Protein AF-0000000083315683 (afdb_homodimer)

Radius of gyration: 26.79 Å; Cα contacts (8 Å, |Δi|>4): 1142; chains: 2; bounding box: 56×78×63 Å

Sequence (688 aa):
MKQEDLGRFVGYWLPQLEEELRAILHSPEEAVAGHYGMMHYHMGWVDEHFQPYAAPAGKRLRPILCLLACAEVGGDPSQALPAAAGIEILHNFSLIHDDVEDGDETRRHRPTVWKLWGIPQAINVGDAMFALAFAGVQRLSRRGVPAGQVLAALDLFTQTCLALTEGQHLDIDFEQREQVTVADYLRMIQGKTAALIRASVQIGALLGGASPAQQEALGRFGQALGLAFQIQDDILGIWGDPAVTGKAAGNDILRRKKSLPLLHGLNSPAVGAQLQALFADAPTEEQVPIAMELLAQAGSRAYAVEQVAHHHGQARQALEEGLGRSVQGSVLWQLAETLLHRDAMKQEDLGRFVGYWLPQLEEELRAILHSPEEAVAGHYGMMHYHMGWVDEHFQPYAAPAGKRLRPILCLLACAEVGGDPSQALPAAAGIEILHNFSLIHDDVEDGDETRRHRPTVWKLWGIPQAINVGDAMFALAFAGVQRLSRRGVPAGQVLAALDLFTQTCLALTEGQHLDIDFEQREQVTVADYLRMIQGKTAALIRASVQIGALLGGASPAQQEALGRFGQALGLAFQIQDDILGIWGDPAVTGKAAGNDILRRKKSLPLLHGLNSPAVGAQLQALFADAPTEEQVPIAMELLAQAGSRAYAVEQVAHHHGQARQALEEGLGRSVQGSVLWQLAETLLHRDA

Secondary structure (DSSP, 8-state):
-----HHHHHHHHHHHHHHHHHHHS----GGGHHHHHHHHHHHTSB-TTS-B--------HHHHHHHHHHHHTT--HHHHHHHHHHHHHHHHHHHHHHHHHHT--EETTEE-HHHHH-HHHHHHHHHHHHHHHHHHHHGGGGGT--HHHHHHHHHHHHHHHHHHHHHHHHHHHHTT-S---HHHHHHHHIIIIIHHHHHHHHHHHHHTT--HHHHHHHHHHHHHHHHHHHHHHHHHHHH--HHHHSS-TTHHHHTT---HHHHHHHT-TTTHHHHHHHTSSPPPGGGHHHHHHHHHHHTHHHHHHHHHHHHHHHHHHHHHHHHGGGGTT-HHHHHHHHHHS---/-----HHHHHHHHHHHHHHHHHHHS----GGGHHHHHHHHHHHTSB-TTS-B--------HHHHHHHHHHHHTT--HHHHHHHHHHHHHHHHHHHHHHHHHHT--EETTEE-HHHHH-HHHHHHHHHHHHHHHHHHHHGGGGGT--HHHHHHHHHHHHHHHHHHHHHHHHHHHHTT-S---HHHHHHHHIIIIIHHHHHHHHHHHHHTT--HHHHHHHHHHHHHHHHHHHHHHHHHHHH--HHHHSS-TTHHHHTT---HHHHHHHT-TTTHHHHHHHTSSPPPGGGHHHHHHHHHHHTHHHHHHHHHHHHHHHHHHHHHHHHGGGGTT-HHHHHHHHHHS---

Nearest PDB structures (foldseek):
  1wy0-assembly1_A-2  TM=9.122E-01  e=4.589E-17  Pyrococcus horikoshii OT3
  3n3d-assembly1_A  TM=8.352E-01  e=7.358E-13  Levilactobacillus brevis ATCC 367
  2z7h-assembly1_A  TM=7.910E-01  e=2.314E-08  Saccharomyces cerevisiae
  2z7i-assembly1_B  TM=7.265E-01  e=1.283E-08  Saccharomyces cerevisiae
  2e8w-assembly1_A  TM=7.437E-01  e=3.241E-08  Saccharomyces cerevisiae

Organism: NCBI:txid1204385

pLDDT: mean 93.87, std 8.68, range [31.19, 98.94]

InterPro domains:
  IPR000092 Polyprenyl synthetase-like [PF00348] (45-288)
  IPR000092 Polyprenyl synthetase-like [cd00685] (44-266)
  IPR008949 Isoprenoid synthase domain superfamily [G3DSA:1.10.600.10] (12-343)
  IPR008949 Isoprenoid synthase domain superfamily [SSF48576] (21-343)
  IPR033749 Polyprenyl synthetase, conserved site [PS00444] (225-237)
  IPR033749 Polyprenyl synthetase, conserved site [PS00723] (95-109)

Solvent-accessible surface area (backbone atoms only — not comparable to full-atom values): 34016 Å² total; per-residue (Å²): 130,79,67,62,47,62,64,57,54,47,64,63,45,48,62,56,41,51,50,50,40,50,63,59,68,58,75,91,52,72,93,46,42,67,58,49,33,54,52,34,30,73,55,16,49,20,41,98,81,58,41,84,34,87,44,84,59,73,84,59,59,50,27,48,42,10,32,42,31,6,38,74,53,69,22,59,36,81,58,35,41,34,40,20,30,11,52,44,35,39,52,51,18,52,49,47,44,45,30,62,52,69,64,46,53,61,52,90,90,33,73,26,61,36,69,75,64,32,62,46,50,25,50,42,45,22,52,34,31,46,34,42,14,52,49,21,38,58,46,23,53,78,63,67,46,52,50,66,56,44,49,51,45,48,50,53,51,38,54,32,48,40,34,28,34,48,10,45,46,44,56,59,48,51,76,74,46,89,82,65,52,66,67,54,46,52,54,21,40,45,14,54,49,5,28,56,36,11,45,24,23,23,44,14,16,50,72,14,64,39,52,73,68,33,23,51,24,30,20,46,14,21,30,23,43,24,46,20,43,52,48,49,50,42,50,41,34,44,70,23,50,36,89,52,64,76,41,59,57,31,47,38,58,54,65,62,47,86,35,65,39,54,33,50,22,48,70,28,90,87,39,9,69,60,49,48,61,53,58,72,45,82,45,49,82,81,45,44,62,54,51,52,49,45,24,57,73,62,40,14,64,62,50,45,51,48,48,26,52,50,24,45,51,48,17,51,52,23,36,37,69,37,48,46,75,54,45,67,63,33,41,62,56,51,54,52,50,54,62,68,68,45,78,92,131,78,68,61,45,61,64,58,54,47,64,63,46,49,62,57,41,52,50,50,39,50,64,60,70,58,74,92,52,72,92,45,42,66,58,49,32,53,51,34,30,72,56,16,50,20,40,98,84,59,41,85,35,87,46,82,58,73,84,59,58,51,26,48,40,10,32,43,30,6,37,76,53,69,23,61,37,80,57,35,41,34,40,20,32,10,51,45,35,40,53,52,19,52,49,48,45,45,30,62,52,70,63,44,54,58,55,89,89,33,73,26,62,34,67,74,65,32,63,45,50,24,50,42,47,21,51,34,32,45,34,40,14,54,49,21,37,58,45,23,52,80,62,67,46,54,51,64,57,45,50,51,45,49,49,53,50,37,52,33,48,40,33,27,33,50,9,44,47,43,57,60,50,51,76,74,44,87,81,66,51,65,67,56,45,52,54,23,41,44,15,53,50,5,29,56,37,11,44,24,23,21,45,14,16,49,72,14,63,40,52,72,67,32,22,52,24,30,22,46,15,22,32,23,43,25,46,22,43,52,47,48,51,43,50,41,33,44,69,24,49,36,90,52,64,75,41,59,57,30,47,38,58,54,64,63,48,85,34,64,39,56,32,50,21,50,70,28,89,88,39,9,68,60,48,49,59,53,58,72,46,82,45,49,81,81,45,44,63,55,49,51,50,46,25,55,74,60,40,14,62,61,50,44,52,48,50,28,52,50,25,46,51,48,17,52,52,23,36,35,68,36,48,46,74,55,44,67,63,32,43,62,55,51,52,53,48,53,62,69,68,44,76,93

Foldseek 3Di:
DPLPDLVNLCVVCVVVLVVLLDVLLDDPDPVCCVLSLLVCVLQQQAPLVSHGGHADRDDLLLLSLLLLLLVLLPAHSVLCSLLSSLLVLLVSLVVLVVCVLVVPQDDSRHGHSCNSPNDVSSNVSSVVSNVSSLVSLLCSVVVVQDPVLSVVLSVLVVVLSVLQVVLVVLQSVVVVDLADALVSVLSSQLRNWQSSQLSSNLNSNSNSPADPQLSVLSSLLSNLLRSLLQLLVLLCQAQADCVQPVDDHQNCVQVVRPHQLLNLLCPAPVCNVVSSVCVVDRHDPVCSVVSVVSSVVSCSSVVSVVSSVVSLVSSLVSNCSNNPPSSVSRSSNVSSVCSNPDSD/DPLPDLVNLCVVCVVVLVVLLDVLLDDPDPVCCVLSLLVCVLQQQAPLVSHGGHADRDDLLLLSLLLLLLVLLPAHSVLCSLLSSLLVLLVSLVVLVVCVLVVPQDDSRHGHSCNSPNDVSSNVSSVVSNVSSLVSLLCSVVVVQDPVLSVVLSVLVVVLSVLQVVLVVLQSVVVVDLADALVSVLSSQLRNWQSSQLSSNLNSNSNSPADPQLSVLSSLLSNLLRSLLQLLVLLCQAPADCVQPVDDHQNCVQVVRPHQLLNLLCPAPVCNVVSSVCVVDRHDPVCSVVSVVSSVVSCSSVVSVVSSVVSLVSSLVSNCSNNPPSSVSRSSNVSSVCSNPDSD

Structure (mmCIF, N/CA/C/O backbone):
data_AF-0000000083315683-model_v1
#
loop_
_entity.id
_entity.type
_entity.pdbx_description
1 polymer 'Polyprenyl synthetase family protein'
#
loop_
_atom_site.group_PDB
_atom_site.id
_atom_site.type_symbol
_atom_site.label_atom_id
_atom_site.label_alt_id
_atom_site.label_comp_id
_atom_site.label_asym_id
_atom_site.label_entity_id
_atom_site.label_seq_id
_atom_site.pdbx_PDB_ins_code
_atom_site.Cartn_x
_atom_site.Cartn_y
_atom_site.Cartn_z
_atom_site.occupancy
_atom_site.B_iso_or_equiv
_atom_site.auth_seq_id
_atom_site.auth_comp_id
_atom_site.auth_asym_id
_atom_site.auth_atom_id
_atom_site.pdbx_PDB_model_num
ATOM 1 N N . MET A 1 1 ? -21.922 17.891 32.219 1 31.39 1 MET A N 1
ATOM 2 C CA . MET A 1 1 ? -21.188 16.891 31.438 1 31.39 1 MET A CA 1
ATOM 3 C C . MET A 1 1 ? -19.719 16.844 31.859 1 31.39 1 MET A C 1
ATOM 5 O O . MET A 1 1 ? -19.031 17.859 31.812 1 31.39 1 MET A O 1
ATOM 9 N N . LYS A 1 2 ? -19.297 16.125 32.75 1 40.53 2 LYS A N 1
ATOM 10 C CA . LYS A 1 2 ? -18.078 16.078 33.562 1 40.53 2 LYS A CA 1
ATOM 11 C C . LYS A 1 2 ? -16.844 16.203 32.656 1 40.53 2 LYS A C 1
ATOM 13 O O . LYS A 1 2 ? -16.812 15.664 31.547 1 40.53 2 LYS A O 1
ATOM 18 N N . GLN A 1 3 ? -16.094 17.234 32.562 1 45 3 GLN A N 1
ATOM 19 C CA . GLN A 1 3 ? -14.836 17.5 31.844 1 45 3 GLN A CA 1
ATOM 20 C C . GLN A 1 3 ? -14.031 16.219 31.656 1 45 3 GLN A C 1
ATOM 22 O O . GLN A 1 3 ? -13.477 15.688 32.625 1 45 3 GLN A O 1
ATOM 27 N N . GLU A 1 4 ? -14.508 15.258 30.953 1 58.62 4 GLU A N 1
ATOM 28 C CA . GLU A 1 4 ? -13.711 14.055 30.719 1 58.62 4 GLU A CA 1
ATOM 29 C C . GLU A 1 4 ? -12.25 14.406 30.438 1 58.62 4 GLU A C 1
ATOM 31 O O . GLU A 1 4 ? -11.969 15.359 29.719 1 58.62 4 GLU A O 1
ATOM 36 N N . ASP A 1 5 ? -11.328 14.141 31.328 1 83.12 5 ASP A N 1
ATOM 37 C CA . ASP A 1 5 ? -9.875 14.273 31.422 1 83.12 5 ASP A CA 1
ATOM 38 C C . ASP A 1 5 ? -9.172 13.453 30.344 1 83.12 5 ASP A C 1
ATOM 40 O O . ASP A 1 5 ? -9.531 12.305 30.094 1 83.12 5 ASP A O 1
ATOM 44 N N . LEU A 1 6 ? -8.555 14.281 29.422 1 91.12 6 LEU A N 1
ATOM 45 C CA . LEU A 1 6 ? -7.762 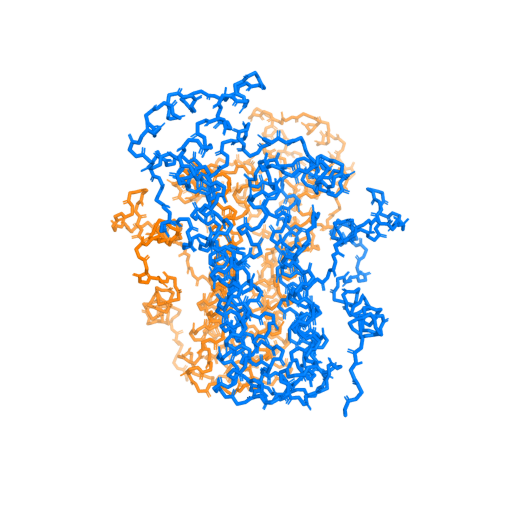13.664 28.359 1 91.12 6 LEU A CA 1
ATOM 46 C C . LEU A 1 6 ? -7.027 12.43 28.875 1 91.12 6 LEU A C 1
ATOM 48 O O . LEU A 1 6 ? -7.031 11.383 28.234 1 91.12 6 LEU A O 1
ATOM 52 N N . GLY A 1 7 ? -6.566 12.5 30.062 1 92.5 7 GLY A N 1
ATOM 53 C CA . GLY A 1 7 ? -5.84 11.391 30.672 1 92.5 7 GLY A CA 1
ATOM 54 C C . GLY A 1 7 ? -6.711 10.172 30.906 1 92.5 7 GLY A C 1
ATOM 55 O O . GLY A 1 7 ? -6.281 9.047 30.672 1 92.5 7 GLY A O 1
ATOM 56 N N . ARG A 1 8 ? -7.875 10.414 31.422 1 94.5 8 ARG A N 1
ATOM 57 C CA . ARG A 1 8 ? -8.805 9.328 31.688 1 94.5 8 ARG A CA 1
ATOM 58 C C . ARG A 1 8 ? -9.258 8.664 30.391 1 94.5 8 ARG A C 1
ATOM 60 O O . ARG A 1 8 ? -9.367 7.438 30.328 1 94.5 8 ARG A O 1
ATOM 67 N N . PHE A 1 9 ? -9.57 9.5 29.438 1 95.5 9 PHE A N 1
ATOM 68 C CA . PHE A 1 9 ? -10 8.969 28.141 1 95.5 9 PHE A CA 1
ATOM 69 C C . PHE A 1 9 ? -8.914 8.086 27.531 1 95.5 9 PHE A C 1
ATOM 71 O O . PHE A 1 9 ? -9.18 6.949 27.141 1 95.5 9 PHE A O 1
ATOM 78 N N . VAL A 1 10 ? -7.738 8.586 27.484 1 94.88 10 VAL A N 1
ATOM 79 C CA . VAL A 1 10 ? -6.609 7.867 26.906 1 94.88 10 VAL A CA 1
ATOM 80 C C . VAL A 1 10 ? -6.328 6.605 27.719 1 94.88 10 VAL A C 1
ATOM 82 O O . VAL A 1 10 ? -6.094 5.535 27.156 1 94.88 10 VAL A O 1
ATOM 85 N N . GLY A 1 11 ? -6.34 6.754 28.984 1 94.69 11 GLY A N 1
ATOM 86 C CA . GLY A 1 11 ? -6.094 5.617 29.859 1 94.69 11 GLY A CA 1
ATOM 87 C C . GLY A 1 11 ? -7.066 4.473 29.641 1 94.69 11 GLY A C 1
ATOM 88 O O . GLY A 1 11 ? -6.695 3.305 29.75 1 94.69 11 GLY A O 1
ATOM 89 N N . TYR A 1 12 ? -8.281 4.809 29.359 1 96.25 12 TYR A N 1
ATOM 90 C CA . TYR A 1 12 ? -9.312 3.795 29.172 1 96.25 12 TYR A CA 1
ATOM 91 C C . TYR A 1 12 ? -9.219 3.162 27.797 1 96.25 12 TYR A C 1
ATOM 93 O O . TYR A 1 12 ? -9.328 1.941 27.656 1 96.25 12 TYR A O 1
ATOM 101 N N . TRP A 1 13 ? -8.969 3.941 26.781 1 97.06 13 TRP A N 1
ATOM 102 C CA . TRP A 1 13 ? -9.141 3.455 25.422 1 97.06 13 TRP A CA 1
ATOM 103 C C . TRP A 1 13 ? -7.82 2.941 24.859 1 97.06 13 TRP A C 1
ATOM 105 O O . TRP A 1 13 ? -7.809 2.145 23.906 1 97.06 13 TRP A O 1
ATOM 115 N N . LEU A 1 14 ? -6.691 3.365 25.359 1 96.31 14 LEU A N 1
ATOM 116 C CA . LEU A 1 14 ? -5.395 2.98 24.812 1 96.31 14 LEU A CA 1
ATOM 117 C C . LEU A 1 14 ? -5.199 1.47 24.891 1 96.31 14 LEU A C 1
ATOM 119 O O . LEU A 1 14 ? -4.793 0.842 23.906 1 96.31 14 LEU A O 1
ATOM 123 N N . PRO A 1 15 ? -5.516 0.819 26.047 1 96.62 15 PRO A N 1
ATOM 124 C CA . PRO A 1 15 ? -5.355 -0.636 26.094 1 96.62 15 PRO A CA 1
ATOM 125 C C . PRO A 1 15 ? -6.254 -1.357 25.094 1 96.62 15 PRO A C 1
ATOM 127 O O . PRO A 1 15 ? -5.844 -2.357 24.5 1 96.62 15 PRO A O 1
ATOM 130 N N . GLN A 1 16 ? -7.48 -0.866 24.906 1 97.94 16 GLN A N 1
ATOM 131 C CA . GLN A 1 16 ? -8.398 -1.473 23.953 1 97.94 16 GLN A CA 1
ATOM 132 C C . GLN A 1 16 ? -7.91 -1.288 22.516 1 97.94 16 GLN A C 1
ATOM 134 O O . GLN A 1 16 ? -8.047 -2.189 21.688 1 97.94 16 GLN A O 1
ATOM 139 N N . LEU A 1 17 ? -7.371 -0.143 22.266 1 98.06 17 LEU A N 1
ATOM 140 C CA . LEU A 1 17 ? -6.777 0.123 20.969 1 98.06 17 LEU A CA 1
ATOM 141 C C . LEU A 1 17 ? -5.617 -0.827 20.688 1 98.06 17 LEU A C 1
ATOM 143 O O . LEU A 1 17 ? -5.512 -1.385 19.594 1 98.06 17 LEU A O 1
ATOM 147 N N . GLU A 1 18 ? -4.758 -1.046 21.688 1 96.94 18 GLU A N 1
ATOM 148 C CA . GLU A 1 18 ? -3.619 -1.943 21.547 1 96.94 18 GLU A CA 1
ATOM 149 C C . GLU A 1 18 ? -4.074 -3.371 21.25 1 96.94 18 GLU A C 1
ATOM 151 O O . GLU A 1 18 ? -3.459 -4.074 20.453 1 96.94 18 GLU A O 1
ATOM 156 N N . GLU A 1 19 ? -5.094 -3.727 21.922 1 97.75 19 GLU A N 1
ATOM 157 C CA . GLU A 1 19 ? -5.645 -5.059 21.688 1 97.75 19 GLU A CA 1
ATOM 158 C C . GLU A 1 19 ? -6.152 -5.199 20.266 1 97.75 19 GLU A C 1
ATOM 160 O O . GLU A 1 19 ? -5.938 -6.227 19.625 1 97.75 19 GLU A O 1
ATOM 165 N N . GLU A 1 20 ? -6.848 -4.188 19.797 1 98.19 20 GLU A N 1
ATOM 166 C CA . GLU A 1 20 ? -7.363 -4.199 18.422 1 98.19 20 GLU A CA 1
ATOM 167 C C . GLU A 1 20 ? -6.227 -4.238 17.406 1 98.19 20 GLU A C 1
ATOM 169 O O . GLU A 1 20 ? -6.305 -4.957 16.406 1 98.19 20 GLU A O 1
ATOM 174 N N . LEU A 1 21 ? -5.18 -3.506 17.672 1 98.38 21 LEU A N 1
ATOM 175 C CA . LEU A 1 21 ? -4.004 -3.498 16.812 1 98.38 21 LEU A CA 1
ATOM 176 C C . LEU A 1 21 ? -3.375 -4.887 16.734 1 98.38 21 LEU A C 1
ATOM 178 O O . LEU A 1 21 ? -3.053 -5.371 15.648 1 98.38 21 LEU A O 1
ATOM 182 N N . ARG A 1 22 ? -3.238 -5.539 17.844 1 97.56 22 ARG A N 1
ATOM 183 C CA . ARG A 1 22 ? -2.631 -6.863 17.906 1 97.56 22 ARG A CA 1
ATOM 184 C C . ARG A 1 22 ? -3.486 -7.891 17.172 1 97.56 22 ARG A C 1
ATOM 186 O O . ARG A 1 22 ? -2.961 -8.812 16.531 1 97.56 22 ARG A O 1
ATOM 193 N N . ALA A 1 23 ? -4.773 -7.688 17.266 1 97.81 23 ALA A N 1
ATOM 194 C CA . ALA A 1 23 ? -5.684 -8.609 16.594 1 97.81 23 ALA A CA 1
ATOM 195 C C . ALA A 1 23 ? -5.551 -8.492 15.078 1 97.81 23 ALA A C 1
ATOM 197 O O . ALA A 1 23 ? -5.656 -9.484 14.359 1 97.81 23 ALA A O 1
ATOM 198 N N . ILE A 1 24 ? -5.328 -7.297 14.602 1 98.38 24 ILE A N 1
ATOM 199 C CA . ILE A 1 24 ? -5.234 -7.055 13.172 1 98.38 24 ILE A CA 1
ATOM 200 C C . ILE A 1 24 ? -3.867 -7.496 12.656 1 98.38 24 ILE A C 1
ATOM 202 O O . ILE A 1 24 ? -3.766 -8.109 11.594 1 98.38 24 ILE A O 1
ATOM 206 N N . LEU A 1 25 ? -2.805 -7.207 13.438 1 98.25 25 LEU A N 1
ATOM 207 C CA . LEU A 1 25 ? -1.432 -7.496 13.031 1 98.25 25 LEU A CA 1
ATOM 208 C C . LEU A 1 25 ? -1.011 -8.891 13.5 1 98.25 25 LEU A C 1
ATOM 210 O O . LEU A 1 25 ? 0.005 -9.039 14.18 1 98.25 25 LEU A O 1
ATOM 214 N N . HIS A 1 26 ? -1.809 -9.836 13.172 1 93.62 26 HIS A N 1
ATOM 215 C CA . HIS A 1 26 ? -1.551 -11.188 13.648 1 93.62 26 HIS A CA 1
ATOM 216 C C . HIS A 1 26 ? -1.773 -12.211 12.539 1 93.62 26 HIS A C 1
ATOM 218 O O . HIS A 1 26 ? -2.684 -12.055 11.719 1 93.62 26 HIS A O 1
ATOM 224 N N . SER A 1 27 ? -0.879 -13.141 12.5 1 90.19 27 SER A N 1
ATOM 225 C CA . SER A 1 27 ? -1.072 -14.344 11.695 1 90.19 27 SER A CA 1
ATOM 226 C C . SER A 1 27 ? -0.658 -15.594 12.469 1 90.19 27 SER A C 1
ATOM 228 O O . SER A 1 27 ? 0.4 -15.617 13.102 1 90.19 27 SER A O 1
ATOM 230 N N . PRO A 1 28 ? -1.506 -16.609 12.375 1 87.94 28 PRO A N 1
ATOM 231 C CA . PRO A 1 28 ? -1.153 -17.859 13.055 1 87.94 28 PRO A CA 1
ATOM 232 C C . PRO A 1 28 ? -0.201 -18.734 12.234 1 87.94 28 PRO A C 1
ATOM 234 O O . PRO A 1 28 ? 0.265 -19.766 12.711 1 87.94 28 PRO A O 1
ATOM 237 N N . GLU A 1 29 ? 0.122 -18.312 11.062 1 91.44 29 GLU A N 1
ATOM 238 C CA . GLU A 1 29 ? 0.912 -19.156 10.172 1 91.44 29 GLU A CA 1
ATOM 239 C C . GLU A 1 29 ? 2.4 -19.047 10.484 1 91.44 29 GLU A C 1
ATOM 241 O O . GLU A 1 29 ? 2.998 -17.984 10.344 1 91.44 29 GLU A O 1
ATOM 246 N N . GLU A 1 30 ? 3.027 -20.172 10.688 1 93.44 30 GLU A N 1
ATOM 247 C CA . GLU A 1 30 ? 4.438 -20.219 11.07 1 93.44 30 GLU A CA 1
ATOM 248 C C . GLU A 1 30 ? 5.336 -19.844 9.898 1 93.44 30 GLU A C 1
ATOM 250 O O . GLU A 1 30 ? 6.383 -19.219 10.094 1 93.44 30 GLU A O 1
ATOM 255 N N . ALA A 1 31 ? 4.941 -20.188 8.773 1 93.31 31 ALA A N 1
ATOM 256 C CA . ALA A 1 31 ? 5.766 -19.984 7.586 1 93.31 31 ALA A CA 1
ATOM 257 C C . ALA A 1 31 ? 6.035 -18.5 7.352 1 93.31 31 ALA A C 1
ATOM 259 O O . ALA A 1 31 ? 7.027 -18.125 6.711 1 93.31 31 ALA A O 1
ATOM 260 N N . VAL A 1 32 ? 5.184 -17.641 7.914 1 96.5 32 VAL A N 1
ATOM 261 C CA . VAL A 1 32 ? 5.336 -16.203 7.656 1 96.5 32 VAL A CA 1
ATOM 262 C C . VAL A 1 32 ? 5.523 -15.461 8.977 1 96.5 32 VAL A C 1
ATOM 264 O O . VAL A 1 32 ? 5.203 -14.273 9.078 1 96.5 32 VAL A O 1
ATOM 267 N N . ALA A 1 33 ? 5.961 -16.141 10.008 1 96.38 33 ALA A N 1
ATOM 268 C CA . ALA A 1 33 ? 6.16 -15.555 11.328 1 96.38 33 ALA A CA 1
ATOM 269 C C . ALA A 1 33 ? 7.125 -14.383 11.266 1 96.38 33 ALA A C 1
ATOM 271 O O . ALA A 1 33 ? 6.961 -13.391 11.977 1 96.38 33 ALA A O 1
ATOM 272 N N . GLY A 1 34 ? 8.156 -14.523 10.43 1 97.12 34 GLY A N 1
ATOM 273 C CA . GLY A 1 34 ? 9.117 -13.438 10.289 1 97.12 34 GLY A CA 1
ATOM 274 C C . GLY A 1 34 ? 8.5 -12.18 9.703 1 97.12 34 GLY A C 1
ATOM 275 O O . GLY A 1 34 ? 8.859 -11.062 10.102 1 97.12 34 GLY A O 1
ATOM 276 N N . HIS A 1 35 ? 7.566 -12.398 8.766 1 98.06 35 HIS A N 1
ATOM 277 C CA . HIS A 1 35 ? 6.871 -11.281 8.125 1 98.06 35 HIS A CA 1
ATOM 278 C C . HIS A 1 35 ? 6.109 -10.453 9.156 1 98.06 35 HIS A C 1
ATOM 280 O O . HIS A 1 35 ? 6.254 -9.227 9.203 1 98.06 35 HIS A O 1
ATOM 286 N N . TYR A 1 36 ? 5.41 -11.039 10.055 1 98.44 36 TYR A N 1
ATOM 287 C CA . TYR A 1 36 ? 4.625 -10.367 11.078 1 98.44 36 TYR A CA 1
ATOM 288 C C . TYR A 1 36 ? 5.508 -9.938 12.25 1 98.44 36 TYR A C 1
ATOM 290 O O . TYR A 1 36 ? 5.234 -8.93 12.898 1 98.44 36 TYR A O 1
ATOM 298 N N . GLY A 1 37 ? 6.555 -10.719 12.438 1 98.25 37 GLY A N 1
ATOM 299 C CA . GLY A 1 37 ? 7.535 -10.305 13.43 1 98.25 37 GLY A CA 1
ATOM 300 C C . GLY A 1 37 ? 8.148 -8.945 13.125 1 98.25 37 GLY A C 1
ATOM 301 O O . GLY A 1 37 ? 8.352 -8.141 14.031 1 98.25 37 GLY A O 1
ATOM 302 N N . MET A 1 38 ? 8.414 -8.727 11.891 1 98.5 38 MET A N 1
ATOM 303 C CA . MET A 1 38 ? 8.992 -7.449 11.484 1 98.5 38 MET A CA 1
ATOM 304 C C . MET A 1 38 ? 8.008 -6.309 11.734 1 98.5 38 MET A C 1
ATOM 306 O O . MET A 1 38 ? 8.414 -5.203 12.102 1 98.5 38 MET A O 1
ATOM 310 N N . MET A 1 39 ? 6.699 -6.566 11.57 1 98.38 39 MET A N 1
ATOM 311 C CA . MET A 1 39 ? 5.68 -5.574 11.898 1 98.38 39 MET A CA 1
ATOM 312 C C . MET A 1 39 ? 5.652 -5.289 13.391 1 98.38 39 MET A C 1
ATOM 314 O O . MET A 1 39 ? 5.578 -4.133 13.812 1 98.38 39 MET A O 1
ATOM 318 N N . HIS A 1 40 ? 5.707 -6.379 14.133 1 97.94 40 HIS A N 1
ATOM 319 C CA . HIS A 1 40 ? 5.691 -6.254 15.586 1 97.94 40 HIS A CA 1
ATOM 320 C C . HIS A 1 40 ? 6.91 -5.488 16.094 1 97.94 40 HIS A C 1
ATOM 322 O O . HIS A 1 40 ? 6.82 -4.723 17.047 1 97.94 40 HIS A O 1
ATOM 328 N N . TYR A 1 41 ? 8.023 -5.762 15.438 1 97.5 41 TYR A N 1
ATOM 329 C CA . TYR A 1 41 ? 9.227 -5.008 15.766 1 97.5 41 TYR A CA 1
ATOM 330 C C . TYR A 1 41 ? 9.016 -3.514 15.562 1 97.5 41 TYR A C 1
ATOM 332 O O . TYR A 1 41 ? 9.32 -2.709 16.438 1 97.5 41 TYR A O 1
ATOM 340 N N . HIS A 1 42 ? 8.477 -3.188 14.43 1 97.31 42 HIS A N 1
ATOM 341 C CA . HIS A 1 42 ? 8.234 -1.783 14.117 1 97.31 42 HIS A CA 1
ATOM 342 C C . HIS A 1 42 ? 7.273 -1.151 15.117 1 97.31 42 HIS A C 1
ATOM 344 O O . HIS A 1 42 ? 7.438 0.014 15.492 1 97.31 42 HIS A O 1
ATOM 350 N N . MET A 1 43 ? 6.32 -1.949 15.609 1 96.88 43 MET A N 1
ATOM 351 C CA . MET A 1 43 ? 5.324 -1.451 16.547 1 96.88 43 MET A CA 1
ATOM 352 C C . MET A 1 43 ? 5.906 -1.338 17.953 1 96.88 43 MET A C 1
ATOM 354 O O . MET A 1 43 ? 5.262 -0.805 18.859 1 96.88 43 MET A O 1
ATOM 358 N N . GLY A 1 44 ? 7.066 -1.864 18.141 1 95.88 44 GLY A N 1
ATOM 359 C CA . GLY A 1 44 ? 7.738 -1.787 19.438 1 95.88 44 GLY A CA 1
ATOM 360 C C . GLY A 1 44 ? 7.363 -2.918 20.375 1 95.88 44 GLY A C 1
ATOM 361 O O . GLY A 1 44 ? 7.59 -2.834 21.578 1 95.88 44 GLY A O 1
ATOM 362 N N . TRP A 1 45 ? 6.777 -4.012 19.812 1 96.44 45 TRP A N 1
ATOM 363 C CA . TRP A 1 45 ? 6.242 -5.082 20.641 1 96.44 45 TRP A CA 1
ATOM 364 C C . TRP A 1 45 ? 7.289 -6.172 20.875 1 96.44 45 TRP A C 1
ATOM 366 O O . TRP A 1 45 ? 7.184 -6.953 21.812 1 96.44 45 TRP A O 1
ATOM 376 N N . VAL A 1 46 ? 8.297 -6.273 19.906 1 97 46 VAL A N 1
ATOM 377 C CA . VAL A 1 46 ? 9.336 -7.297 19.984 1 97 46 VAL A CA 1
ATOM 378 C C . VAL A 1 46 ? 10.688 -6.695 19.594 1 97 46 VAL A C 1
ATOM 380 O O . VAL A 1 46 ? 10.75 -5.594 19.047 1 97 46 VAL A O 1
ATOM 383 N N . ASP A 1 47 ? 11.773 -7.352 19.969 1 97 47 ASP A N 1
ATOM 384 C CA . ASP A 1 47 ? 13.102 -6.926 19.547 1 97 47 ASP A CA 1
ATOM 385 C C . ASP A 1 47 ? 13.484 -7.543 18.203 1 97 47 ASP A C 1
ATOM 387 O O . ASP A 1 47 ? 12.633 -8.094 17.5 1 97 47 ASP A O 1
ATOM 391 N N . GLU A 1 48 ? 14.688 -7.379 17.781 1 97.06 48 GLU A N 1
ATOM 392 C CA . GLU A 1 48 ? 15.133 -7.789 16.453 1 97.06 48 GLU A CA 1
ATOM 393 C C . GLU A 1 48 ? 15.156 -9.312 16.328 1 97.06 48 GLU A C 1
ATOM 395 O O . GLU A 1 48 ? 15.289 -9.844 15.219 1 97.06 48 GLU A O 1
ATOM 400 N N . HIS A 1 49 ? 15.016 -10.023 17.453 1 97.25 49 HIS A N 1
ATOM 401 C CA . HIS A 1 49 ? 14.93 -11.477 17.453 1 97.25 49 HIS A CA 1
ATOM 402 C C . HIS A 1 49 ? 13.5 -11.945 17.672 1 97.25 49 HIS A C 1
ATOM 404 O O . HIS A 1 49 ? 13.258 -13.133 17.922 1 97.25 49 HIS A O 1
ATOM 410 N N . PHE A 1 50 ? 12.555 -11.016 17.672 1 96.81 50 PHE A N 1
ATOM 411 C CA . PHE A 1 50 ? 11.117 -11.234 17.781 1 96.81 50 PHE A CA 1
ATOM 412 C C . PHE A 1 50 ? 10.742 -11.734 19.172 1 96.81 50 PHE A C 1
ATOM 414 O O . PHE A 1 50 ? 9.789 -12.5 19.328 1 96.81 50 PHE A O 1
ATOM 421 N N . GLN A 1 51 ? 11.547 -11.305 20.125 1 97.5 51 GLN A N 1
ATOM 422 C CA . GLN A 1 51 ? 11.203 -11.516 21.516 1 97.5 51 GLN A CA 1
ATOM 423 C C . GLN A 1 51 ? 10.469 -10.32 22.109 1 97.5 51 GLN A C 1
ATOM 425 O O . GLN A 1 51 ? 10.719 -9.18 21.703 1 97.5 51 GLN A O 1
ATOM 430 N N . PRO A 1 52 ? 9.586 -10.602 23.031 1 95.81 52 PRO A N 1
ATOM 431 C CA . PRO A 1 52 ? 8.828 -9.484 23.594 1 95.81 52 PRO A CA 1
ATOM 432 C C . PRO A 1 52 ? 9.727 -8.367 24.109 1 95.81 52 PRO A C 1
ATOM 434 O O . PRO A 1 52 ? 10.727 -8.625 24.781 1 95.81 52 PRO A O 1
ATOM 437 N N . TYR A 1 53 ? 9.383 -7.219 23.766 1 89.19 53 TYR A N 1
ATOM 438 C CA . TYR A 1 53 ? 10.117 -5.996 24.062 1 89.19 53 TYR A CA 1
ATOM 439 C C . TYR A 1 53 ? 9.172 -4.793 24.109 1 89.19 53 TYR A C 1
ATOM 441 O O . TYR A 1 53 ? 8.219 -4.719 23.344 1 89.19 53 TYR A O 1
ATOM 449 N N . ALA A 1 54 ? 9.273 -3.982 25.016 1 88.5 54 ALA A N 1
ATOM 450 C CA . ALA A 1 54 ? 8.461 -2.771 25.109 1 88.5 54 ALA A CA 1
ATOM 451 C C . ALA A 1 54 ? 9.273 -1.537 24.734 1 88.5 54 ALA A C 1
ATOM 453 O O . ALA A 1 54 ? 9.922 -0.927 25.594 1 88.5 54 ALA A O 1
ATOM 454 N N . ALA A 1 55 ? 9.141 -1.185 23.531 1 84 55 ALA A N 1
ATOM 455 C CA . ALA A 1 55 ? 9.812 0.023 23.062 1 84 55 ALA A CA 1
ATOM 456 C C . ALA A 1 55 ? 8.836 1.189 22.953 1 84 55 ALA A C 1
ATOM 458 O O . ALA A 1 55 ? 7.617 0.984 22.891 1 84 55 ALA A O 1
ATOM 459 N N . PRO A 1 56 ? 9.359 2.326 23.078 1 79.62 56 PRO A N 1
ATOM 460 C CA . PRO A 1 56 ? 8.477 3.459 22.781 1 79.62 56 PRO A CA 1
ATOM 461 C C . PRO A 1 56 ? 7.812 3.352 21.406 1 79.62 56 PRO A C 1
ATOM 463 O O . PRO A 1 56 ? 8.453 2.953 20.438 1 79.62 56 PRO A O 1
ATOM 466 N N . ALA A 1 57 ? 6.531 3.314 21.344 1 72.75 57 ALA A N 1
ATOM 467 C CA . ALA A 1 57 ? 5.859 3.035 20.078 1 72.75 57 ALA A CA 1
ATOM 468 C C . ALA A 1 57 ? 5.012 4.223 19.625 1 72.75 57 ALA A C 1
ATOM 470 O O . ALA A 1 57 ? 4.219 4.109 18.688 1 72.75 57 ALA A O 1
ATOM 471 N N . GLY A 1 58 ? 5.16 5.352 20.016 1 75.38 58 GLY A N 1
ATOM 472 C CA . GLY A 1 58 ? 4.414 6.523 19.594 1 75.38 58 GLY A CA 1
ATOM 473 C C . GLY A 1 58 ? 3.252 6.859 20.5 1 75.38 58 GLY A C 1
ATOM 474 O O . GLY A 1 58 ? 2.805 6.016 21.281 1 75.38 58 GLY A O 1
ATOM 475 N N . LYS A 1 59 ? 2.688 7.961 20.328 1 80.88 59 LYS A N 1
ATOM 476 C CA . LYS A 1 59 ? 1.712 8.508 21.281 1 80.88 59 LYS A CA 1
ATOM 477 C C . LYS A 1 59 ? 0.288 8.141 20.859 1 80.88 59 LYS A C 1
ATOM 479 O O . LYS A 1 59 ? -0.668 8.445 21.578 1 80.88 59 LYS A O 1
ATOM 484 N N . ARG A 1 60 ? 0.121 7.387 19.766 1 94.56 60 ARG A N 1
ATOM 485 C CA . ARG A 1 60 ? -1.186 6.969 19.266 1 94.56 60 ARG A CA 1
ATOM 486 C C . ARG A 1 60 ? -2.133 8.156 19.141 1 94.56 60 ARG A C 1
ATOM 488 O O . ARG A 1 60 ? -3.297 8.07 19.531 1 94.56 60 ARG A O 1
ATOM 495 N N . LEU A 1 61 ? -1.625 9.258 18.703 1 94.25 61 LEU A N 1
ATOM 496 C CA . LEU A 1 61 ? -2.381 10.5 18.594 1 94.25 61 LEU A CA 1
ATOM 497 C C . LEU A 1 61 ? -3.553 10.344 17.625 1 94.25 61 LEU A C 1
ATOM 499 O O . LEU A 1 61 ? -4.695 10.656 17.984 1 94.25 61 LEU A O 1
ATOM 503 N N . ARG A 1 62 ? -3.326 9.781 16.5 1 97.69 62 ARG A N 1
ATOM 504 C CA . ARG A 1 62 ? -4.309 9.742 15.422 1 97.69 62 ARG A CA 1
ATOM 505 C C . ARG A 1 62 ? -5.484 8.844 15.773 1 97.69 62 ARG A C 1
ATOM 507 O O . ARG A 1 62 ? -6.641 9.242 15.656 1 97.69 62 ARG A O 1
ATOM 514 N N . PRO A 1 63 ? -5.203 7.641 16.297 1 98.56 63 PRO A N 1
ATOM 515 C CA . PRO A 1 63 ? -6.363 6.828 16.672 1 98.56 63 PRO A CA 1
ATOM 516 C C . PRO A 1 63 ? -7.141 7.418 17.844 1 98.56 63 PRO A C 1
ATOM 518 O O . PRO A 1 63 ? -8.367 7.27 17.906 1 98.56 63 PRO A O 1
ATOM 521 N N . ILE A 1 64 ? -6.48 8.094 18.734 1 97.88 64 ILE A N 1
ATOM 522 C CA . ILE A 1 64 ? -7.164 8.719 19.859 1 97.88 64 ILE A CA 1
ATOM 523 C C . ILE A 1 64 ? -8.039 9.875 19.359 1 97.88 64 ILE A C 1
ATOM 525 O O . ILE A 1 64 ? -9.156 10.062 19.844 1 97.88 64 ILE A O 1
ATOM 529 N N . LEU A 1 65 ? -7.531 10.633 18.406 1 98.25 65 LEU A N 1
ATOM 530 C CA . LEU A 1 65 ? -8.336 11.68 17.781 1 98.25 65 LEU A CA 1
ATOM 531 C C . LEU A 1 65 ? -9.609 11.109 17.172 1 98.25 65 LEU A C 1
ATOM 533 O O . LEU A 1 65 ? -10.688 11.695 17.312 1 98.25 65 LEU A O 1
ATOM 537 N N . CYS A 1 66 ? -9.508 9.984 16.562 1 98.81 66 CYS A N 1
ATOM 538 C CA . CYS A 1 66 ? -10.648 9.312 15.945 1 98.81 66 CYS A CA 1
ATOM 539 C C . CYS A 1 66 ? -11.688 8.938 17 1 98.81 66 CYS A C 1
ATOM 541 O O . CYS A 1 66 ? -12.875 9.25 16.844 1 98.81 66 CYS A O 1
ATOM 543 N N . LEU A 1 67 ? -11.219 8.336 18.078 1 98.69 67 LEU A N 1
ATOM 544 C CA . LEU A 1 67 ? -12.117 7.891 19.125 1 98.69 67 LEU A CA 1
ATOM 545 C C . LEU A 1 67 ? -12.766 9.086 19.828 1 98.69 67 LEU A C 1
ATOM 547 O O . LEU A 1 67 ? -13.961 9.055 20.125 1 98.69 67 LEU A O 1
ATOM 551 N N . LEU A 1 68 ? -11.984 10.133 20.062 1 98.12 68 LEU A N 1
ATOM 552 C CA . LEU A 1 68 ? -12.5 11.328 20.703 1 98.12 68 LEU A CA 1
ATOM 553 C C . LEU A 1 68 ? -13.57 11.992 19.844 1 98.12 68 LEU A C 1
ATOM 555 O O . LEU A 1 68 ? -14.609 12.422 20.344 1 98.12 68 LEU A O 1
ATOM 559 N N . ALA A 1 69 ? -13.289 12.102 18.562 1 98.56 69 ALA A N 1
ATOM 560 C CA . ALA A 1 69 ? -14.258 12.711 17.656 1 98.56 69 ALA A CA 1
ATOM 561 C C . ALA A 1 69 ? -15.578 11.938 17.656 1 98.56 69 ALA A C 1
ATOM 563 O O . ALA A 1 69 ? -16.656 12.539 17.688 1 98.56 69 ALA A O 1
ATOM 564 N N . CYS A 1 70 ? -15.484 10.609 17.609 1 98.5 70 CYS A N 1
ATOM 565 C CA . CYS A 1 70 ? -16.672 9.773 17.688 1 98.5 70 CYS A CA 1
ATOM 566 C C . CYS A 1 70 ? -17.469 10.086 18.953 1 98.5 70 CYS A C 1
ATOM 568 O O . CYS A 1 70 ? -18.672 10.312 18.891 1 98.5 70 CYS A O 1
ATOM 570 N N . ALA A 1 71 ? -16.781 10.156 20.062 1 97.69 71 ALA A N 1
ATOM 571 C CA . ALA A 1 71 ? -17.422 10.391 21.359 1 97.69 71 ALA A CA 1
ATOM 572 C C . ALA A 1 71 ? -18.062 11.773 21.422 1 97.69 71 ALA A C 1
ATOM 574 O O . ALA A 1 71 ? -19.172 11.93 21.922 1 97.69 71 ALA A O 1
ATOM 575 N N . GLU A 1 72 ? -17.406 12.75 20.938 1 96.94 72 GLU A N 1
ATOM 576 C CA . GLU A 1 72 ? -17.812 14.141 21.094 1 96.94 72 GLU A CA 1
ATOM 577 C C . GLU A 1 72 ? -19.062 14.445 20.266 1 96.94 72 GLU A C 1
ATOM 579 O O . GLU A 1 72 ? -19.797 15.383 20.578 1 96.94 72 GLU A O 1
ATOM 584 N N . VAL A 1 73 ? -19.281 13.633 19.297 1 97.56 73 VAL A N 1
ATOM 585 C CA . VAL A 1 73 ? -20.5 13.867 18.516 1 97.56 73 VAL A CA 1
ATOM 586 C C . VAL A 1 73 ? -21.609 12.93 18.984 1 97.56 73 VAL A C 1
ATOM 588 O O . VAL A 1 73 ? -22.641 12.812 18.344 1 97.56 73 VAL A O 1
ATOM 591 N N . GLY A 1 74 ? -21.344 12.203 20.016 1 96.44 74 GLY A N 1
ATOM 592 C CA . GLY A 1 74 ? -22.391 11.445 20.672 1 96.44 74 GLY A CA 1
ATOM 593 C C . GLY A 1 74 ? -22.344 9.961 20.375 1 96.44 74 GLY A C 1
ATOM 594 O O . GLY A 1 74 ? -23.219 9.203 20.797 1 96.44 74 GLY A O 1
ATOM 595 N N . GLY A 1 75 ? -21.281 9.516 19.703 1 97.19 75 GLY A N 1
ATOM 596 C CA . GLY A 1 75 ? -21.156 8.109 19.359 1 97.19 75 GLY A CA 1
ATOM 597 C C . GLY A 1 75 ? -20.469 7.293 20.438 1 97.19 75 GLY A C 1
ATOM 598 O O . GLY A 1 75 ? -20 7.84 21.438 1 97.19 75 GLY A O 1
ATOM 599 N N . ASP A 1 76 ? -20.422 6.023 20.219 1 97.44 76 ASP A N 1
ATOM 600 C CA . ASP A 1 76 ? -19.719 5.07 21.062 1 97.44 76 ASP A CA 1
ATOM 601 C C . ASP A 1 76 ? -18.344 4.742 20.5 1 97.44 76 ASP A C 1
ATOM 603 O O . ASP A 1 76 ? -18.234 4.039 19.484 1 97.44 76 ASP A O 1
ATOM 607 N N . PRO A 1 77 ? -17.297 5.176 21.156 1 97.56 77 PRO A N 1
ATOM 608 C CA . PRO A 1 77 ? -15.961 4.957 20.625 1 97.56 77 PRO A CA 1
ATOM 609 C C . PRO A 1 77 ? -15.648 3.482 20.391 1 97.56 77 PRO A C 1
ATOM 611 O O . PRO A 1 77 ? -14.805 3.152 19.547 1 97.56 77 PRO A O 1
ATOM 614 N N . SER A 1 78 ? -16.312 2.564 21.094 1 97.56 78 SER A N 1
ATOM 615 C CA . SER A 1 78 ? -16.047 1.142 20.891 1 97.56 78 SER A CA 1
ATOM 616 C C . SER A 1 78 ? -16.359 0.718 19.469 1 97.56 78 SER A C 1
ATOM 618 O O . SER A 1 78 ? -15.742 -0.207 18.938 1 97.56 78 SER A O 1
ATOM 620 N N . GLN A 1 79 ? -17.266 1.426 18.844 1 97.31 79 GLN A N 1
ATOM 621 C CA . GLN A 1 79 ? -17.672 1.12 17.469 1 97.31 79 GLN A CA 1
ATOM 622 C C . GLN A 1 79 ? -16.641 1.658 16.469 1 97.31 79 GLN A C 1
ATOM 624 O O . GLN A 1 79 ? -16.609 1.225 15.32 1 97.31 79 GLN A O 1
ATOM 629 N N . ALA A 1 80 ? -15.805 2.58 16.922 1 98.44 80 ALA A N 1
ATOM 630 C CA . ALA A 1 80 ? -14.836 3.215 16.031 1 98.44 80 ALA A CA 1
ATOM 631 C C . ALA A 1 80 ? -13.453 2.602 16.203 1 98.44 80 ALA A C 1
ATOM 633 O O . ALA A 1 80 ? -12.523 2.926 15.453 1 98.44 80 ALA A O 1
ATOM 634 N N . LEU A 1 81 ? -13.312 1.658 17.109 1 98.5 81 LEU A N 1
ATOM 635 C CA . LEU A 1 81 ? -12.023 1.104 17.5 1 98.5 81 LEU A CA 1
ATOM 636 C C . LEU A 1 81 ? -11.328 0.477 16.297 1 98.5 81 LEU A C 1
ATOM 638 O O . LEU A 1 81 ? -10.125 0.685 16.078 1 98.5 81 LEU A O 1
ATOM 642 N N . PRO A 1 82 ? -12.055 -0.28 15.445 1 98.75 82 PRO A N 1
ATOM 643 C CA . PRO A 1 82 ? -11.383 -0.879 14.289 1 98.75 82 PRO A CA 1
ATOM 644 C C . PRO A 1 82 ? -10.82 0.164 13.32 1 98.75 82 PRO A C 1
ATOM 646 O O . PRO A 1 82 ? -9.703 0.02 12.836 1 98.75 82 PRO A O 1
ATOM 649 N N . ALA A 1 83 ? -11.609 1.207 13.109 1 98.88 83 ALA A N 1
ATOM 650 C CA . ALA A 1 83 ? -11.133 2.273 12.234 1 98.88 83 ALA A CA 1
ATOM 651 C C . ALA A 1 83 ? -9.945 3.002 12.844 1 98.88 83 ALA A C 1
ATOM 653 O O . ALA A 1 83 ? -8.984 3.338 12.141 1 98.88 83 ALA A O 1
ATOM 654 N N . ALA A 1 84 ? -10.023 3.271 14.133 1 98.88 84 ALA A N 1
ATOM 655 C CA . ALA A 1 84 ? -8.906 3.896 14.836 1 98.88 84 ALA A CA 1
ATOM 656 C C . ALA A 1 84 ? -7.633 3.066 14.688 1 98.88 84 ALA A C 1
ATOM 658 O O . ALA A 1 84 ? -6.559 3.609 14.422 1 98.88 84 ALA A O 1
ATOM 659 N N . ALA A 1 85 ? -7.785 1.773 14.836 1 98.88 85 ALA A N 1
ATOM 660 C CA . ALA A 1 85 ? -6.645 0.877 14.672 1 98.88 85 ALA A CA 1
ATOM 661 C C . ALA A 1 85 ? -6.129 0.906 13.234 1 98.88 85 ALA A C 1
ATOM 663 O O . ALA A 1 85 ? -4.918 0.944 13.008 1 98.88 85 ALA A O 1
ATOM 664 N N . GLY A 1 86 ? -7.051 0.854 12.273 1 98.88 86 GLY A N 1
ATOM 665 C CA . GLY A 1 86 ? -6.656 0.964 10.875 1 98.88 86 GLY A CA 1
ATOM 666 C C . GLY A 1 86 ? -5.863 2.223 10.578 1 98.88 86 GLY A C 1
ATOM 667 O O . GLY A 1 86 ? -4.867 2.178 9.852 1 98.88 86 GLY A O 1
ATOM 668 N N . ILE A 1 87 ? -6.238 3.328 11.141 1 98.88 87 ILE A N 1
ATOM 669 C CA . ILE A 1 87 ? -5.582 4.617 10.969 1 98.88 87 ILE A CA 1
ATOM 670 C C . ILE A 1 87 ? -4.156 4.547 11.523 1 98.88 87 ILE A C 1
ATOM 672 O O . ILE A 1 87 ? -3.215 5.02 10.883 1 98.88 87 ILE A O 1
ATOM 676 N N . GLU A 1 88 ? -4.02 3.969 12.656 1 98.75 88 GLU A N 1
ATOM 677 C CA . GLU A 1 88 ? -2.697 3.832 13.258 1 98.75 88 GLU A CA 1
ATOM 678 C C . GLU A 1 88 ? -1.796 2.939 12.406 1 98.75 88 GLU A C 1
ATOM 680 O O . GLU A 1 88 ? -0.61 3.232 12.234 1 98.75 88 GLU A O 1
ATOM 685 N N . ILE A 1 89 ? -2.318 1.867 11.922 1 98.81 89 ILE A N 1
ATOM 686 C CA . ILE A 1 89 ? -1.543 0.956 11.086 1 98.81 89 ILE A CA 1
ATOM 687 C C . ILE A 1 89 ? -1.13 1.662 9.797 1 98.81 89 ILE A C 1
ATOM 689 O O . ILE A 1 89 ? 0.002 1.508 9.336 1 98.81 89 ILE A O 1
ATOM 693 N N . LEU A 1 90 ? -2.037 2.471 9.227 1 98.81 90 LEU A N 1
ATOM 694 C CA . LEU A 1 90 ? -1.715 3.262 8.047 1 98.81 90 LEU A CA 1
ATOM 695 C C . LEU A 1 90 ? -0.537 4.191 8.32 1 98.81 90 LEU A C 1
ATOM 697 O O . LEU A 1 90 ? 0.37 4.312 7.492 1 98.81 90 LEU A O 1
ATOM 701 N N . HIS A 1 91 ? -0.602 4.828 9.438 1 98.31 91 HIS A N 1
ATOM 702 C CA . HIS A 1 91 ? 0.494 5.711 9.82 1 98.31 91 HIS A CA 1
ATOM 703 C C . HIS A 1 91 ? 1.811 4.945 9.906 1 98.31 91 HIS A C 1
ATOM 705 O O . HIS A 1 91 ? 2.838 5.41 9.414 1 98.31 91 HIS A O 1
ATOM 711 N N . ASN A 1 92 ? 1.812 3.807 10.516 1 97.94 92 ASN A N 1
ATOM 712 C CA . ASN A 1 92 ? 3.029 3.027 10.727 1 97.94 92 ASN A CA 1
ATOM 713 C C . ASN A 1 92 ? 3.547 2.438 9.414 1 97.94 92 ASN A C 1
ATOM 715 O O . ASN A 1 92 ? 4.758 2.367 9.195 1 97.94 92 ASN A O 1
ATOM 719 N N . PHE A 1 93 ? 2.643 2.025 8.539 1 98.25 93 PHE A N 1
ATOM 720 C CA . PHE A 1 93 ? 3.045 1.673 7.184 1 98.25 93 PHE A CA 1
ATOM 721 C C . PHE A 1 93 ? 3.85 2.799 6.547 1 98.25 93 PHE A C 1
ATOM 723 O O . PHE A 1 93 ? 4.926 2.564 5.996 1 98.25 93 PHE A O 1
ATOM 730 N N . SER A 1 94 ? 3.309 3.975 6.59 1 98.44 94 SER A N 1
ATOM 731 C CA . SER A 1 94 ? 3.938 5.109 5.926 1 98.44 94 SER A CA 1
ATOM 732 C C . SER A 1 94 ? 5.32 5.395 6.504 1 98.44 94 SER A C 1
ATOM 734 O O . SER A 1 94 ? 6.234 5.793 5.773 1 98.44 94 SER A O 1
ATOM 736 N N . LEU A 1 95 ? 5.523 5.117 7.809 1 97.5 95 LEU A N 1
ATOM 737 C CA . LEU A 1 95 ? 6.82 5.328 8.445 1 97.5 95 LEU A CA 1
ATOM 738 C C . LEU A 1 95 ? 7.852 4.34 7.914 1 97.5 95 LEU A C 1
ATOM 740 O O . LEU A 1 95 ? 9 4.707 7.668 1 97.5 95 LEU A O 1
ATOM 744 N N . ILE A 1 96 ? 7.438 3.125 7.711 1 98.56 96 ILE A N 1
ATOM 745 C CA . ILE A 1 96 ? 8.359 2.096 7.234 1 98.56 96 ILE A CA 1
ATOM 746 C C . ILE A 1 96 ? 8.844 2.451 5.832 1 98.56 96 ILE A C 1
ATOM 748 O O . ILE A 1 96 ? 10.047 2.41 5.562 1 98.56 96 ILE A O 1
ATOM 752 N N . HIS A 1 97 ? 7.93 2.797 4.961 1 98.81 97 HIS A N 1
ATOM 753 C CA . HIS A 1 97 ? 8.32 3.156 3.602 1 98.81 97 HIS A CA 1
ATOM 754 C C . HIS A 1 97 ? 9.102 4.465 3.58 1 98.81 97 HIS A C 1
ATOM 756 O O . HIS A 1 97 ? 10.078 4.594 2.842 1 98.81 97 HIS A O 1
ATOM 762 N N . ASP A 1 98 ? 8.711 5.391 4.426 1 97.56 98 ASP A N 1
ATOM 763 C CA . ASP A 1 98 ? 9.422 6.66 4.527 1 97.56 98 ASP A CA 1
ATOM 764 C C . ASP A 1 98 ? 10.867 6.449 4.953 1 97.56 98 ASP A C 1
ATOM 766 O O . ASP A 1 98 ? 11.773 7.125 4.457 1 97.56 98 ASP A O 1
ATOM 770 N N . ASP A 1 99 ? 11.094 5.555 5.883 1 97.62 99 ASP A N 1
ATOM 771 C CA . ASP A 1 99 ? 12.453 5.25 6.336 1 97.62 99 ASP A CA 1
ATOM 772 C C . ASP A 1 99 ? 13.328 4.777 5.176 1 97.62 99 ASP A C 1
ATOM 774 O O . ASP A 1 99 ? 14.5 5.129 5.098 1 97.62 99 ASP A O 1
ATOM 778 N N . VAL A 1 100 ? 12.773 3.996 4.297 1 98.38 100 VAL A N 1
ATOM 779 C CA . VAL A 1 100 ? 13.508 3.525 3.125 1 98.38 100 VAL A CA 1
ATOM 780 C C . VAL A 1 100 ? 13.75 4.688 2.166 1 98.38 100 VAL A C 1
ATOM 782 O O . VAL A 1 100 ? 14.867 4.871 1.675 1 98.38 100 VAL A O 1
ATOM 785 N N . GLU A 1 101 ? 12.734 5.457 1.941 1 97.56 101 GLU A N 1
ATOM 786 C CA . GLU A 1 101 ? 12.781 6.555 0.98 1 97.56 101 GLU A CA 1
ATOM 787 C C . GLU A 1 101 ? 13.805 7.609 1.397 1 97.56 101 GLU A C 1
ATOM 789 O O . GLU A 1 101 ? 14.516 8.156 0.555 1 97.56 101 GLU A O 1
ATOM 794 N N . ASP A 1 102 ? 13.891 7.781 2.717 1 93.12 102 ASP A N 1
ATOM 795 C CA . ASP A 1 102 ? 14.766 8.836 3.24 1 93.12 102 ASP A CA 1
ATOM 796 C C . ASP A 1 102 ? 16.141 8.273 3.6 1 93.12 102 ASP A C 1
ATOM 798 O O . ASP A 1 102 ? 17.078 9.039 3.832 1 93.12 102 ASP A O 1
ATOM 802 N N . GLY A 1 103 ? 16.219 7.008 3.631 1 94.56 103 GLY A N 1
ATOM 803 C CA . GLY A 1 103 ? 17.469 6.387 4.047 1 94.56 103 GLY A CA 1
ATOM 804 C C . GLY A 1 103 ? 17.719 6.504 5.535 1 94.56 103 GLY A C 1
ATOM 805 O O . GLY A 1 103 ? 18.875 6.535 5.973 1 94.56 103 GLY A O 1
ATOM 806 N N . ASP A 1 104 ? 16.672 6.648 6.305 1 93.5 104 ASP A N 1
ATOM 807 C CA . ASP A 1 104 ? 16.812 6.734 7.754 1 93.5 104 ASP A CA 1
ATOM 808 C C . ASP A 1 104 ? 17.172 5.375 8.352 1 93.5 104 ASP A C 1
ATOM 810 O O . ASP A 1 104 ? 16.406 4.41 8.203 1 93.5 104 ASP A O 1
ATOM 814 N N . GLU A 1 105 ? 18.172 5.328 9.148 1 96.38 105 GLU A N 1
ATOM 815 C CA . GLU A 1 105 ? 18.656 4.047 9.664 1 96.38 105 GLU A CA 1
ATOM 816 C C . GLU A 1 105 ? 18.078 3.748 11.039 1 96.38 105 GLU A C 1
ATOM 818 O O . GLU A 1 105 ? 18.125 2.605 11.5 1 96.38 105 GLU A O 1
ATOM 823 N N . THR A 1 106 ? 17.547 4.832 11.727 1 94.25 106 THR A N 1
ATOM 824 C CA . THR A 1 106 ? 17 4.645 13.062 1 94.25 106 THR A CA 1
ATOM 825 C C . THR A 1 106 ? 15.633 5.32 13.18 1 94.25 106 THR A C 1
ATOM 827 O O . THR A 1 106 ? 15.359 6.301 12.484 1 94.25 106 THR A O 1
ATOM 830 N N . ARG A 1 107 ? 14.828 4.773 14.016 1 90.88 107 ARG A N 1
ATOM 831 C CA . ARG A 1 107 ? 13.531 5.309 14.438 1 90.88 107 ARG A CA 1
ATOM 832 C C . ARG A 1 107 ? 13.242 4.945 15.891 1 90.88 107 ARG A C 1
ATOM 834 O O . ARG A 1 107 ? 13.336 3.781 16.281 1 90.88 107 ARG A O 1
ATOM 841 N N . ARG A 1 108 ? 12.93 5.926 16.578 1 87.88 108 ARG A N 1
ATOM 842 C CA . ARG A 1 108 ? 12.672 5.75 18 1 87.88 108 ARG A CA 1
ATOM 843 C C . ARG A 1 108 ? 13.828 5.027 18.688 1 87.88 108 ARG A C 1
ATOM 845 O O . ARG A 1 108 ? 13.617 4.086 19.438 1 87.88 108 ARG A O 1
ATOM 852 N N . HIS A 1 109 ? 14.984 5.359 18.203 1 88.06 109 HIS A N 1
ATOM 853 C CA . HIS A 1 109 ? 16.25 4.945 18.797 1 88.06 109 HIS A CA 1
ATOM 854 C C . HIS A 1 109 ? 16.531 3.469 18.531 1 88.06 109 HIS A C 1
ATOM 856 O O . HIS A 1 109 ? 17.281 2.834 19.266 1 88.06 109 HIS A O 1
ATOM 862 N N . ARG A 1 110 ? 15.906 2.959 17.516 1 93.56 110 ARG A N 1
ATOM 863 C CA . ARG A 1 110 ? 16.156 1.582 17.094 1 93.56 110 ARG A CA 1
ATOM 864 C C . ARG A 1 110 ? 16.391 1.499 15.594 1 93.56 110 ARG A C 1
ATOM 866 O O . ARG A 1 110 ? 15.922 2.361 14.844 1 93.56 110 ARG A O 1
ATOM 873 N N . PRO A 1 111 ? 17.125 0.461 15.203 1 97.31 111 PRO A N 1
ATOM 874 C CA . PRO A 1 111 ? 17.281 0.311 13.75 1 97.31 111 PRO A CA 1
ATOM 875 C C . PRO A 1 111 ? 15.953 0.152 13.023 1 97.31 111 PRO A C 1
ATOM 877 O O . PRO A 1 111 ? 15.031 -0.486 13.547 1 97.31 111 PRO A O 1
ATOM 880 N N . THR A 1 112 ? 15.867 0.76 11.891 1 98.12 112 THR A N 1
ATOM 881 C CA . THR A 1 112 ? 14.656 0.637 11.094 1 98.12 112 THR A CA 1
ATOM 882 C C . THR A 1 112 ? 14.539 -0.759 10.484 1 98.12 112 THR A C 1
ATOM 884 O O . THR A 1 112 ? 15.508 -1.522 10.492 1 98.12 112 THR A O 1
ATOM 887 N N . VAL A 1 113 ? 13.422 -1.073 9.945 1 98.62 113 VAL A N 1
ATOM 888 C CA . VAL A 1 113 ? 13.164 -2.398 9.398 1 98.62 113 VAL A CA 1
ATOM 889 C C . VAL A 1 113 ? 14.133 -2.686 8.25 1 98.62 113 VAL A C 1
ATOM 891 O O . VAL A 1 113 ? 14.727 -3.764 8.195 1 98.62 113 VAL A O 1
ATOM 894 N N . TRP A 1 114 ? 14.375 -1.694 7.379 1 98.69 114 TRP A N 1
ATOM 895 C CA . TRP A 1 114 ? 15.219 -1.942 6.219 1 98.69 114 TRP A CA 1
ATOM 896 C C . TRP A 1 114 ? 16.672 -2.109 6.637 1 98.69 114 TRP A C 1
ATOM 898 O O . TRP A 1 114 ? 17.438 -2.816 5.98 1 98.69 114 TRP A O 1
ATOM 908 N N . LYS A 1 115 ? 17.031 -1.427 7.707 1 98.56 115 LYS A N 1
ATOM 909 C CA . LYS A 1 115 ? 18.406 -1.562 8.203 1 98.56 115 LYS A CA 1
ATOM 910 C C . LYS A 1 115 ? 18.656 -2.973 8.719 1 98.56 115 LYS A C 1
ATOM 912 O O . LYS A 1 115 ? 19.766 -3.506 8.562 1 98.56 115 LYS A O 1
ATOM 917 N N . LEU A 1 116 ? 17.656 -3.537 9.297 1 98.44 116 LEU A N 1
ATOM 918 C CA . LEU A 1 116 ? 17.828 -4.855 9.898 1 98.44 116 LEU A CA 1
ATOM 919 C C . LEU A 1 116 ? 17.641 -5.953 8.859 1 98.44 116 LEU A C 1
ATOM 921 O O . LEU A 1 116 ? 18.359 -6.953 8.875 1 98.44 116 LEU A O 1
ATOM 925 N N . TRP A 1 117 ? 16.688 -5.789 7.984 1 98.19 117 TRP A N 1
ATOM 926 C CA . TRP A 1 117 ? 16.297 -6.949 7.191 1 98.19 117 TRP A CA 1
ATOM 927 C C . TRP A 1 117 ? 16.328 -6.625 5.703 1 98.19 117 TRP A C 1
ATOM 929 O O . TRP A 1 117 ? 15.953 -7.453 4.871 1 98.19 117 TRP A O 1
ATOM 939 N N . GLY A 1 118 ? 16.75 -5.414 5.328 1 98 118 GLY A N 1
ATOM 940 C CA . GLY A 1 118 ? 16.953 -5.051 3.936 1 98 118 GLY A CA 1
ATOM 941 C C . GLY A 1 118 ? 15.773 -4.309 3.336 1 98 118 GLY A C 1
ATOM 942 O O . GLY A 1 118 ? 14.656 -4.395 3.848 1 98 118 GLY A O 1
ATOM 943 N N . ILE A 1 119 ? 15.992 -3.633 2.23 1 98.5 119 ILE A N 1
ATOM 944 C CA . ILE A 1 119 ? 15.016 -2.791 1.548 1 98.5 119 ILE A CA 1
ATOM 945 C C . ILE A 1 119 ? 13.859 -3.648 1.044 1 98.5 119 ILE A C 1
ATOM 947 O O . ILE A 1 119 ? 12.688 -3.311 1.254 1 98.5 119 ILE A O 1
ATOM 951 N N . PRO A 1 120 ? 14.109 -4.852 0.485 1 98.5 120 PRO A N 1
ATOM 952 C CA . PRO A 1 120 ? 12.992 -5.641 -0.047 1 98.5 120 PRO A CA 1
ATOM 953 C C . PRO A 1 120 ? 11.977 -6.027 1.026 1 98.5 120 PRO A C 1
ATOM 955 O O . PRO A 1 120 ? 10.773 -5.836 0.84 1 98.5 120 PRO A O 1
ATOM 958 N N . GLN A 1 121 ? 12.469 -6.48 2.148 1 98.62 121 GLN A N 1
ATOM 959 C CA . GLN A 1 121 ? 11.555 -6.887 3.211 1 98.62 121 GLN A CA 1
ATOM 960 C C . GLN A 1 121 ? 10.812 -5.684 3.793 1 98.62 121 GLN A C 1
ATOM 962 O O . GLN A 1 121 ? 9.633 -5.777 4.137 1 98.62 121 GLN A O 1
ATOM 967 N N . ALA A 1 122 ? 11.547 -4.574 3.932 1 98.88 122 ALA A N 1
ATOM 968 C CA . ALA A 1 122 ? 10.914 -3.375 4.473 1 98.88 122 ALA A CA 1
ATOM 969 C C . ALA A 1 122 ? 9.758 -2.914 3.582 1 98.88 122 ALA A C 1
ATOM 971 O O . ALA A 1 122 ? 8.688 -2.557 4.078 1 98.88 122 ALA A O 1
ATOM 972 N N . ILE A 1 123 ? 9.977 -2.916 2.238 1 98.94 123 ILE A N 1
ATOM 973 C CA . ILE A 1 123 ? 8.922 -2.549 1.303 1 98.94 123 ILE A CA 1
ATOM 974 C C . ILE A 1 123 ? 7.738 -3.502 1.459 1 98.94 123 ILE A C 1
ATOM 976 O O . ILE A 1 123 ? 6.59 -3.064 1.565 1 98.94 123 ILE A O 1
ATOM 980 N N . ASN A 1 124 ? 7.988 -4.762 1.549 1 98.88 124 ASN A N 1
ATOM 981 C CA . ASN A 1 124 ? 6.941 -5.777 1.623 1 98.88 124 ASN A CA 1
ATOM 982 C C . ASN A 1 124 ? 6.176 -5.699 2.941 1 98.88 124 ASN A C 1
ATOM 984 O O . ASN A 1 124 ? 4.957 -5.879 2.969 1 98.88 124 ASN A O 1
ATOM 988 N N . VAL A 1 125 ? 6.91 -5.465 4.035 1 98.81 125 VAL A N 1
ATOM 989 C CA . VAL A 1 125 ? 6.289 -5.285 5.34 1 98.81 125 VAL A CA 1
ATOM 990 C C . VAL A 1 125 ? 5.363 -4.07 5.309 1 98.81 125 VAL A C 1
ATOM 992 O O . VAL A 1 125 ? 4.238 -4.125 5.812 1 98.81 125 VAL A O 1
ATOM 995 N N . GLY A 1 126 ? 5.852 -2.984 4.75 1 98.88 126 GLY A N 1
ATOM 996 C CA . GLY A 1 126 ? 4.996 -1.824 4.555 1 98.88 126 GLY A CA 1
ATOM 997 C C . GLY A 1 126 ? 3.744 -2.133 3.756 1 98.88 126 GLY A C 1
ATOM 998 O O . GLY A 1 126 ? 2.643 -1.728 4.133 1 98.88 126 GLY A O 1
ATOM 999 N N . ASP A 1 127 ? 3.877 -2.896 2.668 1 98.88 127 ASP A N 1
ATOM 1000 C CA . ASP A 1 127 ? 2.736 -3.279 1.843 1 98.88 127 ASP A CA 1
ATOM 1001 C C . ASP A 1 127 ? 1.726 -4.094 2.646 1 98.88 127 ASP A C 1
ATOM 1003 O O . ASP A 1 127 ? 0.516 -3.906 2.506 1 98.88 127 ASP A O 1
ATOM 1007 N N . ALA A 1 128 ? 2.223 -5 3.451 1 98.88 128 ALA A N 1
ATOM 1008 C CA . ALA A 1 128 ? 1.336 -5.809 4.285 1 98.88 128 ALA A CA 1
ATOM 1009 C C . ALA A 1 128 ? 0.56 -4.938 5.266 1 98.88 128 ALA A C 1
ATOM 1011 O O . ALA A 1 128 ? -0.648 -5.113 5.441 1 98.88 128 ALA A O 1
ATOM 1012 N N . MET A 1 129 ? 1.269 -4.062 5.895 1 98.88 129 MET A N 1
ATOM 1013 C CA . MET A 1 129 ? 0.608 -3.18 6.852 1 98.88 129 MET A CA 1
ATOM 1014 C C . MET A 1 129 ? -0.404 -2.277 6.156 1 98.88 129 MET A C 1
ATOM 1016 O O . MET A 1 129 ? -1.444 -1.947 6.73 1 98.88 129 MET A O 1
ATOM 1020 N N . PHE A 1 130 ? -0.102 -1.852 4.898 1 98.88 130 PHE A N 1
ATOM 1021 C CA . PHE A 1 130 ? -1.063 -1.078 4.121 1 98.88 130 PHE A CA 1
ATOM 1022 C C . PHE A 1 130 ? -2.357 -1.859 3.928 1 98.88 130 PHE A C 1
ATOM 1024 O O . PHE A 1 130 ? -3.447 -1.329 4.152 1 98.88 130 PHE A O 1
ATOM 1031 N N . ALA A 1 131 ? -2.246 -3.117 3.568 1 98.88 131 ALA A N 1
ATOM 1032 C CA . ALA A 1 131 ? -3.41 -3.988 3.426 1 98.88 131 ALA A CA 1
ATOM 1033 C C . ALA A 1 131 ? -4.121 -4.18 4.762 1 98.88 131 ALA A C 1
ATOM 1035 O O . ALA A 1 131 ? -5.352 -4.141 4.832 1 98.88 131 ALA A O 1
ATOM 1036 N N . LEU A 1 132 ? -3.369 -4.355 5.812 1 98.88 132 LEU A N 1
ATOM 1037 C CA . LEU A 1 132 ? -3.932 -4.598 7.141 1 98.88 132 LEU A CA 1
ATOM 1038 C C . LEU A 1 132 ? -4.645 -3.355 7.66 1 98.88 132 LEU A C 1
ATOM 1040 O O . LEU A 1 132 ? -5.609 -3.465 8.422 1 98.88 132 LEU A O 1
ATOM 1044 N N . ALA A 1 133 ? -4.176 -2.188 7.246 1 98.94 133 ALA A N 1
ATOM 1045 C CA . ALA A 1 133 ? -4.898 -0.968 7.598 1 98.94 133 ALA A CA 1
ATOM 1046 C C . ALA A 1 133 ? -6.32 -0.995 7.051 1 98.94 133 ALA A C 1
ATOM 1048 O O . ALA A 1 133 ? -7.273 -0.675 7.766 1 98.94 133 ALA A O 1
ATOM 1049 N N . PHE A 1 134 ? -6.477 -1.398 5.805 1 98.88 134 PHE A N 1
ATOM 1050 C CA . PHE A 1 134 ? -7.805 -1.537 5.215 1 98.88 134 PHE A CA 1
ATOM 1051 C C . PHE A 1 134 ? -8.602 -2.623 5.93 1 98.88 134 PHE A C 1
ATOM 1053 O O . PHE A 1 134 ? -9.789 -2.451 6.195 1 98.88 134 PHE A O 1
ATOM 1060 N N . ALA A 1 135 ? -7.922 -3.75 6.25 1 98.69 135 ALA A N 1
ATOM 1061 C CA . ALA A 1 135 ? -8.578 -4.812 7.008 1 98.69 135 ALA A CA 1
ATOM 1062 C C . ALA A 1 135 ? -9.125 -4.285 8.328 1 98.69 135 ALA A C 1
ATOM 1064 O O . ALA A 1 135 ? -10.219 -4.672 8.758 1 98.69 135 ALA A O 1
ATOM 1065 N N . GLY A 1 136 ? -8.336 -3.449 8.953 1 98.69 136 GLY A N 1
ATOM 1066 C CA . GLY A 1 136 ? -8.781 -2.828 10.188 1 98.69 136 GLY A CA 1
ATOM 1067 C C . GLY A 1 136 ? -10.078 -2.053 10.031 1 98.69 136 GLY A C 1
ATOM 1068 O O . GLY A 1 136 ? -11.016 -2.248 10.805 1 98.69 136 GLY A O 1
ATOM 1069 N N . VAL A 1 137 ? -10.195 -1.205 9.023 1 98.88 137 VAL A N 1
ATOM 1070 C CA . VAL A 1 137 ? -11.398 -0.41 8.797 1 98.88 137 VAL A CA 1
ATOM 1071 C C . VAL A 1 137 ? -12.57 -1.329 8.453 1 98.88 137 VAL A C 1
ATOM 1073 O O . VAL A 1 137 ? -13.695 -1.112 8.914 1 98.88 137 VAL A O 1
ATOM 1076 N N . GLN A 1 138 ? -12.32 -2.367 7.715 1 98.62 138 GLN A N 1
ATOM 1077 C CA . GLN A 1 138 ? -13.367 -3.303 7.309 1 98.62 138 GLN A CA 1
ATOM 1078 C C . GLN A 1 138 ? -13.938 -4.039 8.516 1 98.62 138 GLN A C 1
ATOM 1080 O O . GLN A 1 138 ? -15.102 -4.461 8.492 1 98.62 138 GLN A O 1
ATOM 1085 N N . ARG A 1 139 ? -13.188 -4.172 9.562 1 98.06 139 ARG A N 1
ATOM 1086 C CA . ARG A 1 139 ? -13.617 -4.852 10.773 1 98.06 139 ARG A CA 1
ATOM 1087 C C . ARG A 1 139 ? -14.766 -4.105 11.445 1 98.06 139 ARG A C 1
ATOM 1089 O O . ARG A 1 139 ? -15.43 -4.645 12.336 1 98.06 139 ARG A O 1
ATOM 1096 N N . LEU A 1 140 ? -15.07 -2.896 11.016 1 98.5 140 LEU A N 1
ATOM 1097 C CA . LEU A 1 140 ? -16.219 -2.145 11.508 1 98.5 140 LEU A CA 1
ATOM 1098 C C . LEU A 1 140 ? -17.5 -2.957 11.367 1 98.5 140 LEU A C 1
ATOM 1100 O O . LEU A 1 140 ? -18.406 -2.848 12.195 1 98.5 140 LEU A O 1
ATOM 1104 N N . SER A 1 141 ? -17.531 -3.748 10.297 1 96.94 141 SER A N 1
ATOM 1105 C CA . SER A 1 141 ? -18.719 -4.574 10.055 1 96.94 141 SER A CA 1
ATOM 1106 C C . SER A 1 141 ? -18.953 -5.543 11.211 1 96.94 141 SER A C 1
ATOM 1108 O O . SER A 1 141 ? -20.109 -5.859 11.531 1 96.94 141 SER A O 1
ATOM 1110 N N . ARG A 1 142 ? -17.938 -5.961 11.812 1 94.62 142 ARG A N 1
ATOM 1111 C CA . ARG A 1 142 ? -18.031 -6.91 12.914 1 94.62 142 ARG A CA 1
ATOM 1112 C C . ARG A 1 142 ? -18.594 -6.242 14.172 1 94.62 142 ARG A C 1
ATOM 1114 O O . ARG A 1 142 ? -19 -6.926 15.109 1 94.62 142 ARG A O 1
ATOM 1121 N N . ARG A 1 143 ? -18.547 -4.961 14.211 1 93.81 143 ARG A N 1
ATOM 1122 C CA . ARG A 1 143 ? -19.062 -4.207 15.352 1 93.81 143 ARG A CA 1
ATOM 1123 C C . ARG A 1 143 ? -20.484 -3.734 15.109 1 93.81 143 ARG A C 1
ATOM 1125 O O . ARG A 1 143 ? -21.016 -2.926 15.875 1 93.81 143 ARG A O 1
ATOM 1132 N N . GLY A 1 144 ? -21.047 -4.164 14.047 1 93.81 144 GLY A N 1
ATOM 1133 C CA . GLY A 1 144 ? -22.438 -3.838 13.773 1 93.81 144 GLY A CA 1
ATOM 1134 C C . GLY A 1 144 ? -22.609 -2.533 13.016 1 93.81 144 GLY A C 1
ATOM 1135 O O . GLY A 1 144 ? -23.734 -2.053 12.844 1 93.81 144 GLY A O 1
ATOM 1136 N N . VAL A 1 145 ? -21.516 -1.914 12.602 1 97.19 145 VAL A N 1
ATOM 1137 C CA . VAL A 1 145 ? -21.625 -0.706 11.789 1 97.19 145 VAL A CA 1
ATOM 1138 C C . VAL A 1 145 ? -22.266 -1.037 10.445 1 97.19 145 VAL A C 1
ATOM 1140 O O . VAL A 1 145 ? -21.875 -1.997 9.781 1 97.19 145 VAL A O 1
ATOM 1143 N N . PRO A 1 146 ? -23.266 -0.243 10.062 1 97.06 146 PRO A N 1
ATOM 1144 C CA . PRO A 1 146 ? -23.938 -0.523 8.797 1 97.06 146 PRO A CA 1
ATOM 1145 C C . PRO A 1 146 ? -23 -0.469 7.594 1 97.06 146 PRO A C 1
ATOM 1147 O O . PRO A 1 146 ? -22.094 0.364 7.555 1 97.06 146 PRO A O 1
ATOM 1150 N N . ALA A 1 147 ? -23.297 -1.29 6.562 1 97.56 147 ALA A N 1
ATOM 1151 C CA . ALA A 1 147 ? -22.422 -1.452 5.398 1 97.56 147 ALA A CA 1
ATOM 1152 C C . ALA A 1 147 ? -22.172 -0.114 4.707 1 97.56 147 ALA A C 1
ATOM 1154 O O . ALA A 1 147 ? -21.062 0.16 4.254 1 97.56 147 ALA A O 1
ATOM 1155 N N . GLY A 1 148 ? -23.203 0.679 4.633 1 96.69 148 GLY A N 1
ATOM 1156 C CA . GLY A 1 148 ? -23.047 1.979 4 1 96.69 148 GLY A CA 1
ATOM 1157 C C . GLY A 1 148 ? -22.047 2.879 4.715 1 96.69 148 GLY A C 1
ATOM 1158 O O . GLY A 1 148 ? -21.297 3.611 4.07 1 96.69 148 GLY A O 1
ATOM 1159 N N . GLN A 1 149 ? -22.031 2.814 6.023 1 97.31 149 GLN A N 1
ATOM 1160 C CA . GLN A 1 149 ? -21.109 3.627 6.812 1 97.31 149 GLN A CA 1
ATOM 1161 C C . GLN A 1 149 ? -19.688 3.09 6.719 1 97.31 149 GLN A C 1
ATOM 1163 O O . GLN A 1 149 ? -18.734 3.861 6.711 1 97.31 149 GLN A O 1
ATOM 1168 N N . VAL A 1 150 ? -19.625 1.76 6.688 1 98.5 150 VAL A N 1
ATOM 1169 C CA . VAL A 1 150 ? -18.312 1.157 6.52 1 98.5 150 VAL A CA 1
ATOM 1170 C C . VAL A 1 150 ? -17.703 1.601 5.188 1 98.5 150 VAL A C 1
ATOM 1172 O O . VAL A 1 150 ? -16.531 1.988 5.129 1 98.5 150 VAL A O 1
ATOM 1175 N N . LEU A 1 151 ? -18.516 1.604 4.16 1 98.44 151 LEU A N 1
ATOM 1176 C CA . LEU A 1 151 ? -18.031 2.006 2.842 1 98.44 151 LEU A CA 1
ATOM 1177 C C . LEU A 1 151 ? -17.672 3.486 2.826 1 98.44 151 LEU A C 1
ATOM 1179 O O . LEU A 1 151 ? -16.688 3.883 2.178 1 98.44 151 LEU A O 1
ATOM 1183 N N . ALA A 1 152 ? -18.438 4.297 3.529 1 98.25 152 ALA A N 1
ATOM 1184 C CA . ALA A 1 152 ? -18.109 5.719 3.619 1 98.25 152 ALA A CA 1
ATOM 1185 C C . ALA A 1 152 ? -16.781 5.938 4.316 1 98.25 152 ALA A C 1
ATOM 1187 O O . ALA A 1 152 ? -15.977 6.77 3.887 1 98.25 152 ALA A O 1
ATOM 1188 N N . ALA A 1 153 ? -16.562 5.199 5.387 1 98.75 153 ALA A N 1
ATOM 1189 C CA . ALA A 1 153 ? -15.289 5.281 6.098 1 98.75 153 ALA A CA 1
ATOM 1190 C C . ALA A 1 153 ? -14.133 4.836 5.203 1 98.75 153 ALA A C 1
ATOM 1192 O O . ALA A 1 153 ? -13.078 5.469 5.18 1 98.75 153 ALA A O 1
ATOM 1193 N N . LEU A 1 154 ? -14.391 3.766 4.434 1 98.88 154 LEU A N 1
ATOM 1194 C CA . LEU A 1 154 ? -13.359 3.254 3.531 1 98.88 154 LEU A CA 1
ATOM 1195 C C . LEU A 1 154 ? -13.07 4.254 2.416 1 98.88 154 LEU A C 1
ATOM 1197 O O . LEU A 1 154 ? -11.93 4.391 1.984 1 98.88 154 LEU A O 1
ATOM 1201 N N . ASP A 1 155 ? -14.055 4.906 1.951 1 98.38 155 ASP A N 1
ATOM 1202 C CA . ASP A 1 155 ? -13.867 5.918 0.917 1 98.38 155 ASP A CA 1
ATOM 1203 C C . ASP A 1 155 ? -12.984 7.062 1.418 1 98.38 155 ASP A C 1
ATOM 1205 O O . ASP A 1 155 ? -12.031 7.461 0.744 1 98.38 155 ASP A O 1
ATOM 1209 N N . LEU A 1 156 ? -13.305 7.535 2.598 1 98.62 156 LEU A N 1
ATOM 1210 C CA . LEU A 1 156 ? -12.484 8.578 3.205 1 98.62 156 LEU A CA 1
ATOM 1211 C C . LEU A 1 156 ? -11.055 8.086 3.428 1 98.62 156 LEU A C 1
ATOM 1213 O O . LEU A 1 156 ? -10.102 8.82 3.164 1 98.62 156 LEU A O 1
ATOM 1217 N N . PHE A 1 157 ? -10.969 6.898 3.9 1 98.81 157 PHE A N 1
ATOM 1218 C CA . PHE A 1 157 ? -9.68 6.277 4.176 1 98.81 157 PHE A CA 1
ATOM 1219 C C . PHE A 1 157 ? -8.844 6.184 2.908 1 98.81 157 PHE A C 1
ATOM 1221 O O . PHE A 1 157 ? -7.664 6.551 2.906 1 98.81 157 PHE A O 1
ATOM 1228 N N . THR A 1 158 ? -9.406 5.754 1.812 1 98.81 158 THR A N 1
ATOM 1229 C CA . THR A 1 158 ? -8.719 5.594 0.535 1 98.81 158 THR A CA 1
ATOM 1230 C C . THR A 1 158 ? -8.297 6.945 -0.026 1 98.81 158 THR A C 1
ATOM 1232 O O . THR A 1 158 ? -7.168 7.105 -0.498 1 98.81 158 THR A O 1
ATOM 1235 N N . GLN A 1 159 ? -9.148 7.902 0.048 1 98.31 159 GLN A N 1
ATOM 1236 C CA . GLN A 1 159 ? -8.805 9.25 -0.409 1 98.31 159 GLN A CA 1
ATOM 1237 C C . GLN A 1 159 ? -7.645 9.828 0.395 1 98.31 159 GLN A C 1
ATOM 1239 O O . GLN A 1 159 ? -6.801 10.539 -0.15 1 98.31 159 GLN A O 1
ATOM 1244 N N . THR A 1 160 ? -7.684 9.531 1.624 1 98.75 160 THR A N 1
ATOM 1245 C CA . THR A 1 160 ? -6.594 9.977 2.49 1 98.75 160 THR A CA 1
ATOM 1246 C C . THR A 1 160 ? -5.277 9.328 2.076 1 98.75 160 THR A C 1
ATOM 1248 O O . THR A 1 160 ? -4.238 10 2.035 1 98.75 160 THR A O 1
ATOM 1251 N N . CYS A 1 161 ? -5.289 8.023 1.792 1 98.81 161 CYS A N 1
ATOM 1252 C CA . CYS A 1 161 ? -4.09 7.344 1.313 1 98.81 161 CYS A CA 1
ATOM 1253 C C . CYS A 1 161 ? -3.535 8.031 0.07 1 98.81 161 CYS A C 1
ATOM 1255 O O . CYS A 1 161 ? -2.322 8.211 -0.054 1 98.81 161 CYS A O 1
ATOM 1257 N N . LEU A 1 162 ? -4.367 8.422 -0.804 1 98.62 162 LEU A N 1
ATOM 1258 C CA . LEU A 1 162 ? -3.93 9.086 -2.025 1 98.62 162 LEU A CA 1
ATOM 1259 C C . LEU A 1 162 ? -3.322 10.453 -1.711 1 98.62 162 LEU A C 1
ATOM 1261 O O . LEU A 1 162 ? -2.279 10.812 -2.26 1 98.62 162 LEU A O 1
ATOM 1265 N N . ALA A 1 163 ? -3.977 11.164 -0.813 1 98.5 163 ALA A N 1
ATOM 1266 C CA . ALA A 1 163 ? -3.436 12.453 -0.405 1 98.5 163 ALA A CA 1
ATOM 1267 C C . ALA A 1 163 ? -2.045 12.297 0.207 1 98.5 163 ALA A C 1
ATOM 1269 O O . ALA A 1 163 ? -1.152 13.109 -0.054 1 98.5 163 ALA A O 1
ATOM 1270 N N . LEU A 1 164 ? -1.897 11.289 0.998 1 98.69 164 LEU A N 1
ATOM 1271 C CA . LEU A 1 164 ? -0.603 11.008 1.61 1 98.69 164 LEU A CA 1
ATOM 1272 C C . LEU A 1 164 ? 0.462 10.773 0.545 1 98.69 164 LEU A C 1
ATOM 1274 O O . LEU A 1 164 ? 1.562 11.32 0.627 1 98.69 164 LEU A O 1
ATOM 1278 N N . THR A 1 165 ? 0.156 9.969 -0.464 1 98.56 165 THR A N 1
ATOM 1279 C CA . THR A 1 165 ? 1.138 9.641 -1.493 1 98.56 165 THR A CA 1
ATOM 1280 C C . THR A 1 165 ? 1.431 10.859 -2.367 1 98.56 165 THR A C 1
ATOM 1282 O O . THR A 1 165 ? 2.555 11.031 -2.842 1 98.56 165 THR A O 1
ATOM 1285 N N . GLU A 1 166 ? 0.433 11.672 -2.594 1 98.5 166 GLU A N 1
ATOM 1286 C CA . GLU A 1 166 ? 0.646 12.906 -3.348 1 98.5 166 GLU A CA 1
ATOM 1287 C C . GLU A 1 166 ? 1.55 13.867 -2.586 1 98.5 166 GLU A C 1
ATOM 1289 O O . GLU A 1 166 ? 2.467 14.461 -3.164 1 98.5 166 GLU A O 1
ATOM 1294 N N . GLY A 1 167 ? 1.254 14.039 -1.297 1 98.12 167 GLY A N 1
ATOM 1295 C CA . GLY A 1 167 ? 2.145 14.836 -0.468 1 98.12 167 GLY A CA 1
ATOM 1296 C C . GLY A 1 167 ? 3.557 14.289 -0.408 1 98.12 167 GLY A C 1
ATOM 1297 O O . GLY A 1 167 ? 4.527 15.047 -0.472 1 98.12 167 GLY A O 1
ATOM 1298 N N . GLN A 1 168 ? 3.705 12.992 -0.303 1 98 168 GLN A N 1
ATOM 1299 C CA . GLN A 1 168 ? 5.008 12.336 -0.264 1 98 168 GLN A CA 1
ATOM 1300 C C . GLN A 1 168 ? 5.754 12.516 -1.583 1 98 168 GLN A C 1
ATOM 1302 O O . GLN A 1 168 ? 6.977 12.688 -1.593 1 98 168 GLN A O 1
ATOM 1307 N N . HIS A 1 169 ? 5.02 12.445 -2.68 1 98 169 HIS A N 1
ATOM 1308 C CA . HIS A 1 169 ? 5.617 12.695 -3.986 1 98 169 HIS A CA 1
ATOM 1309 C C . HIS A 1 169 ? 6.293 14.062 -4.031 1 98 169 HIS A C 1
ATOM 1311 O O . HIS A 1 169 ? 7.426 14.188 -4.496 1 98 169 HIS A O 1
ATOM 1317 N N . LEU A 1 170 ? 5.594 15.023 -3.574 1 97.38 170 LEU A N 1
ATOM 1318 C CA . LEU A 1 170 ? 6.125 16.375 -3.555 1 97.38 170 LEU A CA 1
ATOM 1319 C C . LEU A 1 170 ? 7.336 16.469 -2.631 1 97.38 170 LEU A C 1
ATOM 1321 O O . LEU A 1 170 ? 8.336 17.109 -2.975 1 97.38 170 LEU A O 1
ATOM 1325 N N . ASP A 1 171 ? 7.23 15.844 -1.469 1 96.31 171 ASP A N 1
ATOM 1326 C CA . ASP A 1 171 ? 8.336 15.844 -0.517 1 96.31 171 ASP A CA 1
ATOM 1327 C C . ASP A 1 171 ? 9.609 15.289 -1.153 1 96.31 171 ASP A C 1
ATOM 1329 O O . ASP A 1 171 ? 10.688 15.883 -1.023 1 96.31 171 ASP A O 1
ATOM 1333 N N . ILE A 1 172 ? 9.516 14.188 -1.855 1 96.12 172 ILE A N 1
ATOM 1334 C CA . ILE A 1 172 ? 10.656 13.57 -2.523 1 96.12 172 ILE A CA 1
ATOM 1335 C C . ILE A 1 172 ? 11.148 14.477 -3.65 1 96.12 172 ILE A C 1
ATOM 1337 O O . ILE A 1 172 ? 12.359 14.68 -3.811 1 96.12 172 ILE A O 1
ATOM 1341 N N . ASP A 1 173 ? 10.211 15.016 -4.387 1 95.19 173 ASP A N 1
ATOM 1342 C CA . ASP A 1 173 ? 10.531 15.875 -5.52 1 95.19 173 ASP A CA 1
ATOM 1343 C C . ASP A 1 173 ? 11.289 17.125 -5.062 1 95.19 173 ASP A C 1
ATOM 1345 O O . ASP A 1 173 ? 12.195 17.594 -5.758 1 95.19 173 ASP A O 1
ATOM 1349 N N . PHE A 1 174 ? 10.93 17.672 -3.947 1 93 174 PHE A N 1
ATOM 1350 C CA . PHE A 1 174 ? 11.5 18.906 -3.441 1 93 174 PHE A CA 1
ATOM 1351 C C . PHE A 1 174 ? 12.984 18.734 -3.127 1 93 174 PHE A C 1
ATOM 1353 O O . PHE A 1 174 ? 13.734 19.703 -3.113 1 93 174 PHE A O 1
ATOM 1360 N N . GLU A 1 175 ? 13.391 17.531 -2.852 1 87.19 175 GLU A N 1
ATOM 1361 C CA . GLU A 1 175 ? 14.805 17.297 -2.559 1 87.19 175 GLU A CA 1
ATOM 1362 C C . GLU A 1 175 ? 15.68 17.625 -3.756 1 87.19 175 GLU A C 1
ATOM 1364 O O . GLU A 1 175 ? 16.844 18.031 -3.592 1 87.19 175 GLU A O 1
ATOM 1369 N N . GLN A 1 176 ? 15.086 17.547 -4.91 1 84.69 176 GLN A N 1
ATOM 1370 C CA . GLN A 1 176 ? 15.883 17.75 -6.121 1 84.69 176 GLN A CA 1
ATOM 1371 C C . GLN A 1 176 ? 15.523 19.078 -6.781 1 84.69 176 GLN A C 1
ATOM 1373 O O . GLN A 1 176 ? 16.25 19.562 -7.652 1 84.69 176 GLN A O 1
ATOM 1378 N N . ARG A 1 177 ? 14.453 19.641 -6.344 1 87.5 177 ARG A N 1
ATOM 1379 C CA . ARG A 1 177 ? 13.977 20.891 -6.945 1 87.5 177 ARG A CA 1
ATOM 1380 C C . ARG A 1 177 ? 14.703 22.094 -6.367 1 87.5 177 ARG A C 1
ATOM 1382 O O . ARG A 1 177 ? 14.82 22.234 -5.148 1 87.5 177 ARG A O 1
ATOM 1389 N N . GLU A 1 178 ? 15.117 22.938 -7.207 1 81.94 178 GLU A N 1
ATOM 1390 C CA . GLU A 1 178 ? 15.891 24.094 -6.785 1 81.94 178 GLU A CA 1
ATOM 1391 C C . GLU A 1 178 ? 15.008 25.141 -6.105 1 81.94 178 GLU A C 1
ATOM 1393 O O . GLU A 1 178 ? 15.383 25.703 -5.078 1 81.94 178 GLU A O 1
ATOM 1398 N N . GLN A 1 179 ? 13.883 25.359 -6.715 1 87.75 179 GLN A N 1
ATOM 1399 C CA . GLN A 1 179 ? 12.992 26.375 -6.184 1 87.75 179 GLN A CA 1
ATOM 1400 C C . GLN A 1 179 ? 11.695 25.766 -5.672 1 87.75 179 GLN A C 1
ATOM 1402 O O . GLN A 1 179 ? 10.945 25.156 -6.441 1 87.75 179 GLN A O 1
ATOM 1407 N N . VAL A 1 180 ? 11.5 25.891 -4.402 1 93.62 180 VAL A N 1
ATOM 1408 C CA . VAL A 1 180 ? 10.266 25.469 -3.746 1 93.62 180 VAL A CA 1
ATOM 1409 C C . VAL A 1 180 ? 9.648 26.656 -3.014 1 93.62 180 VAL A C 1
ATOM 1411 O O . VAL A 1 180 ? 10.297 27.297 -2.176 1 93.62 180 VAL A O 1
ATOM 1414 N N . THR A 1 181 ? 8.414 26.953 -3.32 1 94.19 181 THR A N 1
ATOM 1415 C CA . THR A 1 181 ? 7.746 28.094 -2.686 1 94.19 181 THR A CA 1
ATOM 1416 C C . THR A 1 181 ? 7.074 27.656 -1.386 1 94.19 181 THR A C 1
ATOM 1418 O O . THR A 1 181 ? 6.934 26.469 -1.118 1 94.19 181 THR A O 1
ATOM 1421 N N . VAL A 1 182 ? 6.695 28.594 -0.628 1 94.62 182 VAL A N 1
ATOM 1422 C CA . VAL A 1 182 ? 5.941 28.328 0.591 1 94.62 182 VAL A CA 1
ATOM 1423 C C . VAL A 1 182 ? 4.605 27.672 0.241 1 94.62 182 VAL A C 1
ATOM 1425 O O . VAL A 1 182 ? 4.137 26.781 0.954 1 94.62 182 VAL A O 1
ATOM 1428 N N . ALA A 1 183 ? 4.047 28.078 -0.842 1 95.31 183 ALA A N 1
ATOM 1429 C CA . ALA A 1 183 ? 2.791 27.484 -1.291 1 95.31 183 ALA A CA 1
ATOM 1430 C C . ALA A 1 183 ? 2.977 26 -1.627 1 95.31 183 ALA A C 1
ATOM 1432 O O . ALA A 1 183 ? 2.111 25.172 -1.325 1 95.31 183 ALA A O 1
ATOM 1433 N N . ASP A 1 184 ? 4.094 25.703 -2.271 1 96.06 184 ASP A N 1
ATOM 1434 C CA . ASP A 1 184 ? 4.426 24.312 -2.559 1 96.06 184 ASP A CA 1
ATOM 1435 C C . ASP A 1 184 ? 4.523 23.5 -1.272 1 96.06 184 ASP A C 1
ATOM 1437 O O . ASP A 1 184 ? 3.998 22.375 -1.195 1 96.06 184 ASP A O 1
ATOM 1441 N N . TYR A 1 185 ? 5.164 24.125 -0.342 1 96.81 185 TYR A N 1
ATOM 1442 C CA . TYR A 1 185 ? 5.367 23.469 0.947 1 96.81 185 TYR A CA 1
ATOM 1443 C C . TYR A 1 185 ? 4.035 23.203 1.635 1 96.81 185 TYR A C 1
ATOM 1445 O O . TYR A 1 185 ? 3.801 22.094 2.137 1 96.81 185 TYR A O 1
ATOM 1453 N N . LEU A 1 186 ? 3.209 24.141 1.611 1 97.25 186 LEU A N 1
ATOM 1454 C CA . LEU A 1 186 ? 1.922 23.984 2.281 1 97.25 186 LEU A CA 1
ATOM 1455 C C . LEU A 1 186 ? 1.088 22.906 1.616 1 97.25 186 LEU A C 1
ATOM 1457 O O . LEU A 1 186 ? 0.409 22.125 2.297 1 97.25 186 LEU A O 1
ATOM 1461 N N . ARG A 1 187 ? 1.126 22.828 0.321 1 96.69 187 ARG A N 1
ATOM 1462 C CA . ARG A 1 187 ? 0.448 21.75 -0.401 1 96.69 187 ARG A CA 1
ATOM 1463 C C . ARG A 1 187 ? 1.011 20.391 -0.013 1 96.69 187 ARG A C 1
ATOM 1465 O O . ARG A 1 187 ? 0.256 19.438 0.201 1 96.69 187 ARG A O 1
ATOM 1472 N N . MET A 1 188 ? 2.281 20.328 0.073 1 97.81 188 MET A N 1
ATOM 1473 C CA . MET A 1 188 ? 2.961 19.078 0.415 1 97.81 188 MET A CA 1
ATOM 1474 C C . MET A 1 188 ? 2.555 18.609 1.805 1 97.81 188 MET A C 1
ATOM 1476 O O . MET A 1 188 ? 2.148 17.453 1.976 1 97.81 188 MET A O 1
ATOM 1480 N N . ILE A 1 189 ? 2.527 19.484 2.809 1 98.06 189 ILE A N 1
ATOM 1481 C CA . ILE A 1 189 ? 2.271 19.031 4.172 1 98.06 189 ILE A CA 1
ATOM 1482 C C . ILE A 1 189 ? 0.773 18.812 4.371 1 98.06 189 ILE A C 1
ATOM 1484 O O . ILE A 1 189 ? 0.358 18.094 5.289 1 98.06 189 ILE A O 1
ATOM 1488 N N . GLN A 1 190 ? -0.068 19.453 3.533 1 98.12 190 GLN A N 1
ATOM 1489 C CA . GLN A 1 190 ? -1.496 19.156 3.545 1 98.12 190 GLN A CA 1
ATOM 1490 C C . GLN A 1 190 ? -1.748 17.672 3.254 1 98.12 190 GLN A C 1
ATOM 1492 O O . GLN A 1 190 ? -2.654 17.062 3.83 1 98.12 190 GLN A O 1
ATOM 1497 N N . GLY A 1 191 ? -0.979 17.141 2.336 1 98.06 191 GLY A N 1
ATOM 1498 C CA . GLY A 1 191 ? -1.083 15.727 1.994 1 98.06 191 GLY A CA 1
ATOM 1499 C C . GLY A 1 191 ? -0.287 14.828 2.92 1 98.06 191 GLY A C 1
ATOM 1500 O O . GLY A 1 191 ? -0.857 14 3.629 1 98.06 191 GLY A O 1
ATOM 1501 N N . LYS A 1 192 ? 0.961 15.117 3.098 1 96.69 192 LYS A N 1
ATOM 1502 C CA . LYS A 1 192 ? 1.902 14.227 3.768 1 96.69 192 LYS A CA 1
ATOM 1503 C C . LYS A 1 192 ? 1.581 14.102 5.254 1 96.69 192 LYS A C 1
ATOM 1505 O O . LYS A 1 192 ? 1.775 13.039 5.852 1 96.69 192 LYS A O 1
ATOM 1510 N N . THR A 1 193 ? 1.028 15.172 5.887 1 96.5 193 THR A N 1
ATOM 1511 C CA . THR A 1 193 ? 0.875 15.172 7.336 1 96.5 193 THR A CA 1
ATOM 1512 C C . THR A 1 193 ? -0.575 15.445 7.727 1 96.5 193 THR A C 1
ATOM 1514 O O . THR A 1 193 ? -1.202 14.633 8.406 1 96.5 193 THR A O 1
ATOM 1517 N N . ALA A 1 194 ? -1.16 16.453 7.207 1 98.5 194 ALA A N 1
ATOM 1518 C CA . ALA A 1 194 ? -2.451 16.938 7.691 1 98.5 194 ALA A CA 1
ATOM 1519 C C . ALA A 1 194 ? -3.584 16.016 7.242 1 98.5 194 ALA A C 1
ATOM 1521 O O . ALA A 1 194 ? -4.586 15.867 7.941 1 98.5 194 ALA A O 1
ATOM 1522 N N . ALA A 1 195 ? -3.389 15.383 6.141 1 98.75 195 ALA A N 1
ATOM 1523 C CA . ALA A 1 195 ? -4.461 14.578 5.562 1 98.75 195 ALA A CA 1
ATOM 1524 C C . ALA A 1 195 ? -4.891 13.469 6.516 1 98.75 195 ALA A C 1
ATOM 1526 O O . ALA A 1 195 ? -6.086 13.219 6.691 1 98.75 195 ALA A O 1
ATOM 1527 N N . LEU A 1 196 ? -3.945 12.805 7.105 1 98.81 196 LEU A N 1
ATOM 1528 C CA . LEU A 1 196 ? -4.293 11.68 7.961 1 98.81 196 LEU A CA 1
ATOM 1529 C C . LEU A 1 196 ? -4.902 12.164 9.273 1 98.81 196 LEU A C 1
ATOM 1531 O O . LEU A 1 196 ? -5.781 11.5 9.836 1 98.81 196 LEU A O 1
ATOM 1535 N N . ILE A 1 197 ? -4.492 13.289 9.781 1 98.56 197 ILE A N 1
ATOM 1536 C CA . ILE A 1 197 ? -5.09 13.859 10.984 1 98.56 197 ILE A CA 1
ATOM 1537 C C . ILE A 1 197 ? -6.531 14.273 10.695 1 98.56 197 ILE A C 1
ATOM 1539 O O . ILE A 1 197 ? -7.438 13.977 11.477 1 98.56 197 ILE A O 1
ATOM 1543 N N . ARG A 1 198 ? -6.719 14.93 9.578 1 98.88 198 ARG A N 1
ATOM 1544 C CA . ARG A 1 198 ? -8.07 15.266 9.141 1 98.88 198 ARG A CA 1
ATOM 1545 C C . ARG A 1 198 ? -8.953 14.023 9.102 1 98.88 198 ARG A C 1
ATOM 1547 O O . ARG A 1 198 ? -10.062 14.031 9.633 1 98.88 198 ARG A O 1
ATOM 1554 N N . ALA A 1 199 ? -8.461 13 8.469 1 98.88 199 ALA A N 1
ATOM 1555 C CA . ALA A 1 199 ? -9.234 11.781 8.297 1 98.88 199 ALA A CA 1
ATOM 1556 C C . ALA A 1 199 ? -9.539 11.125 9.648 1 98.88 199 ALA A C 1
ATOM 1558 O O . ALA A 1 199 ? -10.617 10.555 9.844 1 98.88 199 ALA A O 1
ATOM 1559 N N . SER A 1 200 ? -8.578 11.125 10.539 1 98.88 200 SER A N 1
ATOM 1560 C CA . SER A 1 200 ? -8.781 10.555 11.867 1 98.88 200 SER A CA 1
ATOM 1561 C C . SER A 1 200 ? -10 11.156 12.547 1 98.88 200 SER A C 1
ATOM 1563 O O . SER A 1 200 ? -10.859 10.422 13.047 1 98.88 200 SER A O 1
ATOM 1565 N N . VAL A 1 201 ? -10.109 12.461 12.484 1 98.88 201 VAL A N 1
ATOM 1566 C CA . VAL A 1 201 ? -11.211 13.164 13.141 1 98.88 201 VAL A CA 1
ATOM 1567 C C . VAL A 1 201 ? -12.5 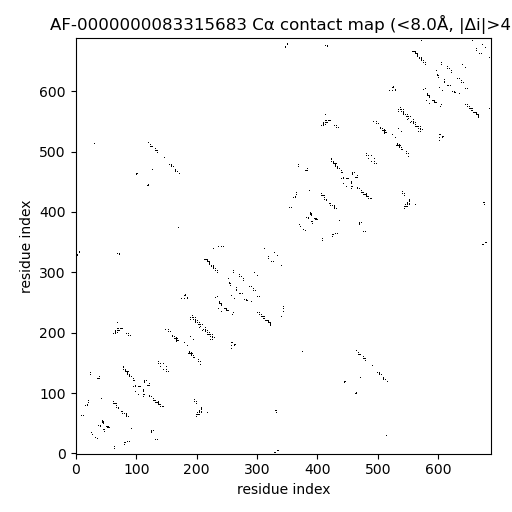12.938 12.359 1 98.88 201 VAL A C 1
ATOM 1569 O O . VAL A 1 201 ? -13.539 12.625 12.945 1 98.88 201 VAL A O 1
ATOM 1572 N N . GLN A 1 202 ? -12.43 13.039 11.07 1 98.88 202 GLN A N 1
ATOM 1573 C CA . GLN A 1 202 ? -13.617 12.961 10.227 1 98.88 202 GLN A CA 1
ATOM 1574 C C . GLN A 1 202 ? -14.227 11.562 10.266 1 98.88 202 GLN A C 1
ATOM 1576 O O . GLN A 1 202 ? -15.445 11.406 10.297 1 98.88 202 GLN A O 1
ATOM 1581 N N . ILE A 1 203 ? -13.43 10.531 10.211 1 98.94 203 ILE A N 1
ATOM 1582 C CA . ILE A 1 203 ? -13.914 9.148 10.273 1 98.94 203 ILE A CA 1
ATOM 1583 C C . ILE A 1 203 ? -14.547 8.891 11.641 1 98.94 203 ILE A C 1
ATOM 1585 O O . ILE A 1 203 ? -15.594 8.25 11.734 1 98.94 203 ILE A O 1
ATOM 1589 N N . GLY A 1 204 ? -13.883 9.406 12.688 1 98.88 204 GLY A N 1
ATOM 1590 C CA . GLY A 1 204 ? -14.5 9.297 14 1 98.88 204 GLY A CA 1
ATOM 1591 C C . GLY A 1 204 ? -15.875 9.938 14.07 1 98.88 204 GLY A C 1
ATOM 1592 O O . GLY A 1 204 ? -16.828 9.336 14.578 1 98.88 204 GLY A O 1
ATOM 1593 N N . ALA A 1 205 ? -15.977 11.141 13.539 1 98.88 205 ALA A N 1
ATOM 1594 C CA . ALA A 1 205 ? -17.25 11.852 13.523 1 98.88 205 ALA A CA 1
ATOM 1595 C C . ALA A 1 205 ? -18.297 11.078 12.727 1 98.88 205 ALA A C 1
ATOM 1597 O O . ALA A 1 205 ? -19.453 10.953 13.148 1 98.88 205 ALA A O 1
ATOM 1598 N N . LEU A 1 206 ? -17.906 10.57 11.586 1 98.81 206 LEU A N 1
ATOM 1599 C CA . LEU A 1 206 ? -18.781 9.773 10.734 1 98.81 206 LEU A CA 1
ATOM 1600 C C . LEU A 1 206 ? -19.359 8.586 11.508 1 98.81 206 LEU A C 1
ATOM 1602 O O . LEU A 1 206 ? -20.562 8.359 11.508 1 98.81 206 LEU A O 1
ATOM 1606 N N . LEU A 1 207 ? -18.531 7.879 12.188 1 98.69 207 LEU A N 1
ATOM 1607 C CA . LEU A 1 207 ? -18.922 6.664 12.891 1 98.69 207 LEU A CA 1
ATOM 1608 C C . LEU A 1 207 ? -19.734 7 14.141 1 98.69 207 LEU A C 1
ATOM 1610 O O . LEU A 1 207 ? -20.469 6.152 14.648 1 98.69 207 LEU A O 1
ATOM 1614 N N . GLY A 1 208 ? -19.547 8.273 14.594 1 98.31 208 GLY A N 1
ATOM 1615 C CA . GLY A 1 208 ? -20.312 8.727 15.734 1 98.31 208 GLY A CA 1
ATOM 1616 C C . GLY A 1 208 ? -21.688 9.242 15.367 1 98.31 208 GLY A C 1
ATOM 1617 O O . GLY A 1 208 ? -22.484 9.609 16.234 1 98.31 208 GLY A O 1
ATOM 1618 N N . GLY A 1 209 ? -21.922 9.289 14.055 1 97.81 209 GLY A N 1
ATOM 1619 C CA . GLY A 1 209 ? -23.25 9.68 13.602 1 97.81 209 GLY A CA 1
ATOM 1620 C C . GLY A 1 209 ? -23.375 11.164 13.312 1 97.81 209 GLY A C 1
ATOM 1621 O O . GLY A 1 209 ? -24.469 11.703 13.234 1 97.81 209 GLY A O 1
ATOM 1622 N N . ALA A 1 210 ? -22.297 11.812 13.117 1 98.06 210 ALA A N 1
ATOM 1623 C CA . ALA A 1 210 ? -22.312 13.242 12.82 1 98.06 210 ALA A CA 1
ATOM 1624 C C . ALA A 1 210 ? -23 13.516 11.484 1 98.06 210 ALA A C 1
ATOM 1626 O O . ALA A 1 210 ? -22.938 12.688 10.57 1 98.06 210 ALA A O 1
ATOM 1627 N N . SER A 1 211 ? -23.609 14.719 11.383 1 97.75 211 SER A N 1
ATOM 1628 C CA . SER A 1 211 ? -24.141 15.164 10.102 1 97.75 211 SER A CA 1
ATOM 1629 C C . SER A 1 211 ? -23.031 15.461 9.109 1 97.75 211 SER A C 1
ATOM 1631 O O . SER A 1 211 ? -21.875 15.641 9.5 1 97.75 211 SER A O 1
ATOM 1633 N N . PRO A 1 212 ? -23.344 15.508 7.824 1 97.5 212 PRO A N 1
ATOM 1634 C CA . PRO A 1 212 ? -22.312 15.844 6.832 1 97.5 212 PRO A CA 1
ATOM 1635 C C . PRO A 1 212 ? -21.625 17.172 7.113 1 97.5 212 PRO A C 1
ATOM 1637 O O . PRO A 1 212 ? -20.406 17.281 6.965 1 97.5 212 PRO A O 1
ATOM 1640 N N . ALA A 1 213 ? -22.375 18.125 7.59 1 97.88 213 ALA A N 1
ATOM 1641 C CA . ALA A 1 213 ? -21.812 19.422 7.906 1 97.88 213 ALA A CA 1
ATOM 1642 C C . ALA A 1 213 ? -20.844 19.344 9.094 1 97.88 213 ALA A C 1
ATOM 1644 O O . ALA A 1 213 ? -19.781 19.969 9.086 1 97.88 213 ALA A O 1
ATOM 1645 N N . GLN A 1 214 ? -21.266 18.594 10.047 1 98 214 GLN A N 1
ATOM 1646 C CA . GLN A 1 214 ? -20.406 18.391 11.211 1 98 214 GLN A CA 1
ATOM 1647 C C . GLN A 1 214 ? -19.125 17.641 10.836 1 98 214 GLN A C 1
ATOM 1649 O O . GLN A 1 214 ? -18.047 17.984 11.312 1 98 214 GLN A O 1
ATOM 1654 N N . GLN A 1 215 ? -19.266 16.641 10.039 1 98.56 215 GLN A N 1
ATOM 1655 C CA . GLN A 1 215 ? -18.109 15.875 9.57 1 98.56 215 GLN A CA 1
ATOM 1656 C C . GLN A 1 215 ? -17.109 16.781 8.859 1 98.56 215 GLN A C 1
ATOM 1658 O O . GLN A 1 215 ? -15.906 16.703 9.109 1 98.56 215 GLN A O 1
ATOM 1663 N N . GLU A 1 216 ? -17.625 17.609 8.016 1 98.62 216 GLU A N 1
ATOM 1664 C CA . GLU A 1 216 ? -16.766 18.516 7.258 1 98.62 216 GLU A CA 1
ATOM 1665 C C . GLU A 1 216 ? -16.078 19.516 8.172 1 98.62 216 GLU A C 1
ATOM 1667 O O . GLU A 1 216 ? -14.883 19.797 8.016 1 98.62 216 GLU A O 1
ATOM 1672 N N . ALA A 1 217 ? -16.812 20.078 9.102 1 98.75 217 ALA A N 1
ATOM 1673 C CA . ALA A 1 217 ? -16.234 21.031 10.047 1 98.75 217 ALA A CA 1
ATOM 1674 C C . ALA A 1 217 ? -15.141 20.375 10.891 1 98.75 217 ALA A C 1
ATOM 1676 O O . ALA A 1 217 ? -14.062 20.953 11.07 1 98.75 217 ALA A O 1
ATOM 1677 N N . LEU A 1 218 ? -15.414 19.203 11.367 1 98.75 218 LEU A N 1
ATOM 1678 C CA . LEU A 1 218 ? -14.438 18.484 12.18 1 98.75 218 LEU A CA 1
ATOM 1679 C C . LEU A 1 218 ? -13.242 18.062 11.328 1 98.75 218 LEU A C 1
ATOM 1681 O O . LEU A 1 218 ? -12.109 18.016 11.82 1 98.75 218 LEU A O 1
ATOM 1685 N N . GLY A 1 219 ? -13.516 17.703 10.078 1 98.81 219 GLY A N 1
ATOM 1686 C CA . GLY A 1 219 ? -12.422 17.484 9.148 1 98.81 219 GLY A CA 1
ATOM 1687 C C . GLY A 1 219 ? -11.523 18.703 8.984 1 98.81 219 GLY A C 1
ATOM 1688 O O . GLY A 1 219 ? -10.297 18.578 9.008 1 98.81 219 GLY A O 1
ATOM 1689 N N . ARG A 1 220 ? -12.109 19.844 8.844 1 98.75 220 ARG A N 1
ATOM 1690 C CA . ARG A 1 220 ? -11.344 21.078 8.742 1 98.75 220 ARG A CA 1
ATOM 1691 C C . ARG A 1 220 ? -10.547 21.344 10.023 1 98.75 220 ARG A C 1
ATOM 1693 O O . ARG A 1 220 ? -9.414 21.828 9.961 1 98.75 220 ARG A O 1
ATOM 1700 N N . PHE A 1 221 ? -11.203 21.031 11.133 1 98.69 221 PHE A N 1
ATOM 1701 C CA . PHE A 1 221 ? -10.484 21.094 12.398 1 98.69 221 PHE A CA 1
ATOM 1702 C C . PHE A 1 221 ? -9.227 20.234 12.359 1 98.69 221 PHE A C 1
ATOM 1704 O O . PHE A 1 221 ? -8.133 20.719 12.664 1 98.69 221 PHE A O 1
ATOM 1711 N N . GLY A 1 222 ? -9.359 18.969 11.984 1 98.69 222 GLY A N 1
ATOM 1712 C CA . GLY A 1 222 ? -8.219 18.062 11.891 1 98.69 222 GLY A CA 1
ATOM 1713 C C . GLY A 1 222 ? -7.152 18.547 10.93 1 98.69 222 GLY A C 1
ATOM 1714 O O . GLY A 1 222 ? -5.957 18.453 11.219 1 98.69 222 GLY A O 1
ATOM 1715 N N . GLN A 1 223 ? -7.574 19.062 9.805 1 98.75 223 GLN A N 1
ATOM 1716 C CA . GLN A 1 223 ? -6.645 19.562 8.797 1 98.75 223 GLN A CA 1
ATOM 1717 C C . GLN A 1 223 ? -5.812 20.719 9.344 1 98.75 223 GLN A C 1
ATOM 1719 O O . GLN A 1 223 ? -4.59 20.734 9.18 1 98.75 223 GLN A O 1
ATOM 1724 N N . ALA A 1 224 ? -6.496 21.672 9.922 1 98.5 224 ALA A N 1
ATOM 1725 C CA . ALA A 1 224 ? -5.805 22.828 10.492 1 98.5 224 ALA A CA 1
ATOM 1726 C C . ALA A 1 224 ? -4.852 22.406 11.609 1 98.5 224 ALA A C 1
ATOM 1728 O O . ALA A 1 224 ? -3.732 22.906 11.703 1 98.5 224 ALA A O 1
ATOM 1729 N N . LEU A 1 225 ? -5.289 21.516 12.398 1 97.75 225 LEU A N 1
ATOM 1730 C CA . LEU A 1 225 ? -4.441 20.969 13.453 1 97.75 225 LEU A CA 1
ATOM 1731 C C . LEU A 1 225 ? -3.197 20.312 12.867 1 97.75 225 LEU A C 1
ATOM 1733 O O . LEU A 1 225 ? -2.088 20.516 13.367 1 97.75 225 LEU A O 1
ATOM 1737 N N . GLY A 1 226 ? -3.408 19.5 11.844 1 97.94 226 GLY A N 1
ATOM 1738 C CA . GLY A 1 226 ? -2.291 18.828 11.195 1 97.94 226 GLY A CA 1
ATOM 1739 C C . GLY A 1 226 ? -1.27 19.797 10.625 1 97.94 226 GLY A C 1
ATOM 1740 O O . GLY A 1 226 ? -0.063 19.562 10.742 1 97.94 226 GLY A O 1
ATOM 1741 N N . LEU A 1 227 ? -1.742 20.859 10 1 98.19 227 LEU A N 1
ATOM 1742 C CA . LEU A 1 227 ? -0.845 21.859 9.445 1 98.19 227 LEU A CA 1
ATOM 1743 C C . LEU A 1 227 ? -0.049 22.547 10.555 1 98.19 227 LEU A C 1
ATOM 1745 O O . LEU A 1 227 ? 1.171 22.688 10.453 1 98.19 227 LEU A O 1
ATOM 1749 N N . ALA A 1 228 ? -0.747 22.938 11.625 1 97.31 228 ALA A N 1
ATOM 1750 C CA . ALA A 1 228 ? -0.079 23.562 12.758 1 97.31 228 ALA A CA 1
ATOM 1751 C C . ALA A 1 228 ? 0.96 22.641 13.367 1 97.31 228 ALA A C 1
ATOM 1753 O O . ALA A 1 228 ? 2.062 23.062 13.719 1 97.31 228 ALA A O 1
ATOM 1754 N N . PHE A 1 229 ? 0.597 21.453 13.469 1 95.19 229 PHE A N 1
ATOM 1755 C CA . PHE A 1 229 ? 1.46 20.438 14.047 1 95.19 229 PHE A CA 1
ATOM 1756 C C . PHE A 1 229 ? 2.752 20.297 13.25 1 95.19 229 PHE A C 1
ATOM 1758 O O . PHE A 1 229 ? 3.842 20.266 13.828 1 95.19 229 PHE A O 1
ATOM 1765 N N . GLN A 1 230 ? 2.645 20.188 11.969 1 95.81 230 GLN A N 1
ATOM 1766 C CA . GLN A 1 230 ? 3.818 20.016 11.117 1 95.81 230 GLN A CA 1
ATOM 1767 C C . GLN A 1 230 ? 4.719 21.25 11.164 1 95.81 230 GLN A C 1
ATOM 1769 O O . GLN A 1 230 ? 5.945 21.125 11.234 1 95.81 230 GLN A O 1
ATOM 1774 N N . ILE A 1 231 ? 4.152 22.406 11.141 1 96.62 231 ILE A N 1
ATOM 1775 C CA . ILE A 1 231 ? 4.934 23.641 11.172 1 96.62 231 ILE A CA 1
ATOM 1776 C C . ILE A 1 231 ? 5.645 23.766 12.516 1 96.62 231 ILE A C 1
ATOM 1778 O O . ILE A 1 231 ? 6.809 24.172 12.578 1 96.62 231 ILE A O 1
ATOM 1782 N N . GLN A 1 232 ? 4.949 23.391 13.547 1 94.06 232 GLN A N 1
ATOM 1783 C CA . GLN A 1 232 ? 5.582 23.375 14.859 1 94.06 232 GLN A CA 1
ATOM 1784 C C . GLN A 1 232 ? 6.781 22.422 14.875 1 94.06 232 GLN A C 1
ATOM 1786 O O . GLN A 1 232 ? 7.82 22.75 15.469 1 94.06 232 GLN A O 1
ATOM 1791 N N . ASP A 1 233 ? 6.625 21.297 14.258 1 91.81 233 ASP A N 1
ATOM 1792 C CA . ASP A 1 233 ? 7.734 20.344 14.148 1 91.81 233 ASP A CA 1
ATOM 1793 C C . ASP A 1 233 ? 8.906 20.969 13.391 1 91.81 233 ASP A C 1
ATOM 1795 O O . ASP A 1 233 ? 10.07 20.703 13.711 1 91.81 233 ASP A O 1
ATOM 1799 N N . ASP A 1 234 ? 8.656 21.734 12.391 1 93.81 234 ASP A N 1
ATOM 1800 C CA . ASP A 1 234 ? 9.688 22.438 11.633 1 93.81 234 ASP A CA 1
ATOM 1801 C C . ASP A 1 234 ? 10.453 23.406 12.523 1 93.81 234 ASP A C 1
ATOM 1803 O O . ASP A 1 234 ? 11.672 23.547 12.391 1 93.81 234 ASP A O 1
ATOM 1807 N N . ILE A 1 235 ? 9.703 24.109 13.375 1 93.75 235 ILE A N 1
ATOM 1808 C CA . ILE A 1 235 ? 10.32 25.062 14.289 1 93.75 235 ILE A CA 1
ATOM 1809 C C . ILE A 1 235 ? 11.258 24.328 15.242 1 93.75 235 ILE A C 1
ATOM 1811 O O . ILE A 1 235 ? 12.406 24.734 15.422 1 93.75 235 ILE A O 1
ATOM 1815 N N . LEU A 1 236 ? 10.805 23.25 15.758 1 90.38 236 LEU A N 1
ATOM 1816 C CA . LEU A 1 236 ? 11.578 22.469 16.719 1 90.38 236 LEU A CA 1
ATOM 1817 C C . LEU A 1 236 ? 12.805 21.844 16.047 1 90.38 236 LEU A C 1
ATOM 1819 O O . LEU A 1 236 ? 13.844 21.672 16.688 1 90.38 236 LEU A O 1
ATOM 1823 N N . GLY A 1 237 ? 12.711 21.578 14.805 1 90.12 237 GLY A N 1
ATOM 1824 C CA . GLY A 1 237 ? 13.82 21.016 14.062 1 90.12 237 GLY A CA 1
ATOM 1825 C C . GLY A 1 237 ? 15 21.953 13.922 1 90.12 237 GLY A C 1
ATOM 1826 O O . GLY A 1 237 ? 16.141 21.516 13.766 1 90.12 237 GLY A O 1
ATOM 1827 N N . ILE A 1 238 ? 14.75 23.188 14 1 92.12 238 ILE A N 1
ATOM 1828 C CA . ILE A 1 238 ? 15.805 24.188 13.844 1 92.12 238 ILE A CA 1
ATOM 1829 C C . ILE A 1 238 ? 16.172 24.766 15.211 1 92.12 238 ILE A C 1
ATOM 1831 O O . ILE A 1 238 ? 17.359 24.953 15.508 1 92.12 238 ILE A O 1
ATOM 1835 N N . TRP A 1 239 ? 15.227 24.938 16.062 1 91.56 239 TRP A N 1
ATOM 1836 C CA . TRP A 1 239 ? 15.492 25.719 17.281 1 91.56 239 TRP A CA 1
ATOM 1837 C C . TRP A 1 239 ? 15.172 24.891 18.516 1 91.56 239 TRP A C 1
ATOM 1839 O O . TRP A 1 239 ? 15.344 25.375 19.656 1 91.56 239 TRP A O 1
ATOM 1849 N N . GLY A 1 240 ? 14.719 23.688 18.312 1 85.75 240 GLY A N 1
ATOM 1850 C CA . GLY A 1 240 ? 14.328 22.875 19.453 1 85.75 240 GLY A CA 1
ATOM 1851 C C . GLY A 1 240 ? 15.5 22.484 20.328 1 85.75 240 GLY A C 1
ATOM 1852 O O . GLY A 1 240 ? 16.625 22.344 19.859 1 85.75 240 GLY A O 1
ATOM 1853 N N . ASP A 1 241 ? 15.195 22.297 21.562 1 80.38 241 ASP A N 1
ATOM 1854 C CA . ASP A 1 241 ? 16.172 21.828 22.531 1 80.38 241 ASP A CA 1
ATOM 1855 C C . ASP A 1 241 ? 16.531 20.359 22.281 1 80.38 241 ASP A C 1
ATOM 1857 O O . ASP A 1 241 ? 15.664 19.484 22.297 1 80.38 241 ASP A O 1
ATOM 1861 N N . PRO A 1 242 ? 17.828 20.172 22.078 1 75.88 242 PRO A N 1
ATOM 1862 C CA . PRO A 1 242 ? 18.25 18.797 21.828 1 75.88 242 PRO A CA 1
ATOM 1863 C C . PRO A 1 242 ? 17.766 17.828 22.891 1 75.88 242 PRO A C 1
ATOM 1865 O O . PRO A 1 242 ? 17.5 16.656 22.609 1 75.88 242 PRO A O 1
ATOM 1868 N N . ALA A 1 243 ? 17.688 18.281 24.062 1 69.06 243 ALA A N 1
ATOM 1869 C CA . ALA A 1 243 ? 17.25 17.438 25.172 1 69.06 243 ALA A CA 1
ATOM 1870 C C . ALA A 1 243 ? 15.805 16.984 24.969 1 69.06 243 ALA A C 1
ATOM 1872 O O . ALA A 1 243 ? 15.422 15.906 25.438 1 69.06 243 ALA A O 1
ATOM 1873 N N . VAL A 1 244 ? 15.133 17.766 24.219 1 69.25 244 VAL A N 1
ATOM 1874 C CA . VAL A 1 244 ? 13.711 17.5 24.016 1 69.25 244 VAL A CA 1
ATOM 1875 C C . VAL A 1 244 ? 13.508 16.781 22.688 1 69.25 244 VAL A C 1
ATOM 1877 O O . VAL A 1 244 ? 12.766 15.797 22.609 1 69.25 244 VAL A O 1
ATOM 1880 N N . THR A 1 245 ? 14.242 17.141 21.734 1 69 245 THR A N 1
ATOM 1881 C CA . THR A 1 245 ? 13.977 16.656 20.391 1 69 245 THR A CA 1
ATOM 1882 C C . THR A 1 245 ? 14.773 15.383 20.109 1 69 245 THR A C 1
ATOM 1884 O O . THR A 1 245 ? 14.445 14.633 19.188 1 69 245 THR A O 1
ATOM 1887 N N . GLY A 1 246 ? 15.82 15.227 20.938 1 65.31 246 GLY A N 1
ATOM 1888 C CA . GLY A 1 246 ? 16.719 14.117 20.688 1 65.31 246 GLY A CA 1
ATOM 1889 C C . GLY A 1 246 ? 17.641 14.328 19.5 1 65.31 246 GLY A C 1
ATOM 1890 O O . GLY A 1 246 ? 18.438 13.453 19.156 1 65.31 246 GLY A O 1
ATOM 1891 N N . LYS A 1 247 ? 17.484 15.609 18.844 1 67.88 247 LYS A N 1
ATOM 1892 C CA . LYS A 1 247 ? 18.328 15.977 17.703 1 67.88 247 LYS A CA 1
ATOM 1893 C C . LYS A 1 247 ? 19 17.328 17.938 1 67.88 247 LYS A C 1
ATOM 1895 O O . LYS A 1 247 ? 18.469 18.188 18.641 1 67.88 247 LYS A O 1
ATOM 1900 N N . ALA A 1 248 ? 20.172 17.375 17.375 1 69.69 248 ALA A N 1
ATOM 1901 C CA . ALA A 1 248 ? 20.875 18.641 17.516 1 69.69 248 ALA A CA 1
ATOM 1902 C C . ALA A 1 248 ? 20.094 19.781 16.875 1 69.69 248 ALA A C 1
ATOM 1904 O O . ALA A 1 248 ? 19.406 19.594 15.867 1 69.69 248 ALA A O 1
ATOM 1905 N N . ALA A 1 249 ? 20.156 20.812 17.531 1 73.38 249 ALA A N 1
ATOM 1906 C CA . ALA A 1 249 ? 19.578 22.016 16.922 1 73.38 249 ALA A CA 1
ATOM 1907 C C . ALA A 1 249 ? 20.156 22.266 15.531 1 73.38 249 ALA A C 1
ATOM 1909 O O . ALA A 1 249 ? 21.359 22.078 15.305 1 73.38 249 ALA A O 1
ATOM 1910 N N . GLY A 1 250 ? 19.344 22.547 14.609 1 84.62 250 GLY A N 1
ATOM 1911 C CA . GLY A 1 250 ? 19.797 22.844 13.258 1 84.62 250 GLY A CA 1
ATOM 1912 C C . GLY A 1 250 ? 19.844 21.609 12.375 1 84.62 250 GLY A C 1
ATOM 1913 O O . GLY A 1 250 ? 20.391 21.656 11.266 1 84.62 250 GLY A O 1
ATOM 1914 N N . ASN A 1 251 ? 19.312 20.594 12.914 1 83 251 ASN A N 1
ATOM 1915 C CA . ASN A 1 251 ? 19.344 19.344 12.148 1 83 251 ASN A CA 1
ATOM 1916 C C . ASN A 1 251 ? 18.703 19.516 10.773 1 83 251 ASN A C 1
ATOM 1918 O O . ASN A 1 251 ? 19.172 18.953 9.789 1 83 251 ASN A O 1
ATOM 1922 N N . ASP A 1 252 ? 17.656 20.281 10.703 1 87.44 252 ASP A N 1
ATOM 1923 C CA . ASP A 1 252 ? 16.969 20.516 9.438 1 87.44 252 ASP A CA 1
ATOM 1924 C C . ASP A 1 252 ? 17.844 21.297 8.469 1 87.44 252 ASP A C 1
ATOM 1926 O O . ASP A 1 252 ? 17.75 21.125 7.254 1 87.44 252 ASP A O 1
ATOM 1930 N N . ILE A 1 253 ? 18.656 22.109 9.016 1 90.5 253 ILE A N 1
ATOM 1931 C CA . ILE A 1 253 ? 19.578 22.875 8.203 1 90.5 253 ILE A CA 1
ATOM 1932 C C . ILE A 1 253 ? 20.656 21.969 7.621 1 90.5 253 ILE A C 1
ATOM 1934 O O . ILE A 1 253 ? 20.953 22.016 6.426 1 90.5 253 ILE A O 1
ATOM 1938 N N . LEU A 1 254 ? 21.172 21.141 8.508 1 87.69 254 LEU A N 1
ATOM 1939 C CA . LEU A 1 254 ? 22.234 20.219 8.086 1 87.69 254 LEU A CA 1
ATOM 1940 C C . LEU A 1 254 ? 21.719 19.281 6.996 1 87.69 254 LEU A C 1
ATOM 1942 O O . LEU A 1 254 ? 22.469 18.938 6.078 1 87.69 254 LEU A O 1
ATOM 1946 N N . ARG A 1 255 ? 20.484 19.016 7.078 1 83.88 255 ARG A N 1
ATOM 1947 C CA . ARG A 1 255 ? 19.891 18.062 6.137 1 83.88 255 ARG A CA 1
ATOM 1948 C C . ARG A 1 255 ? 19.281 18.781 4.945 1 83.88 255 ARG A C 1
ATOM 1950 O O . ARG A 1 255 ? 18.766 18.156 4.02 1 83.88 255 ARG A O 1
ATOM 1957 N N . ARG A 1 256 ? 19.266 20.078 4.977 1 86 256 ARG A N 1
ATOM 1958 C CA . ARG A 1 256 ? 18.672 20.922 3.934 1 86 256 ARG A CA 1
ATOM 1959 C C . ARG A 1 256 ? 17.203 20.594 3.729 1 86 256 ARG A C 1
ATOM 1961 O O . ARG A 1 256 ? 16.734 20.531 2.594 1 86 256 ARG A O 1
ATOM 1968 N N . LYS A 1 257 ? 16.609 20.266 4.828 1 85.44 257 LYS A N 1
ATOM 1969 C CA . LYS A 1 257 ? 15.18 19.969 4.75 1 85.44 257 LYS A CA 1
ATOM 1970 C C . LYS A 1 257 ? 14.398 21.188 4.273 1 85.44 257 LYS A C 1
ATOM 1972 O O . LYS A 1 257 ? 14.633 22.312 4.738 1 85.44 257 LYS A O 1
ATOM 1977 N N . LYS A 1 258 ? 13.492 20.984 3.389 1 90 258 LYS A N 1
ATOM 1978 C CA . LYS A 1 258 ? 12.656 22.094 2.916 1 90 258 LYS A CA 1
ATOM 1979 C C . LYS A 1 258 ? 11.5 22.359 3.883 1 90 258 LYS A C 1
ATOM 1981 O O . LYS A 1 258 ? 10.336 22.203 3.523 1 90 258 LYS A O 1
ATOM 1986 N N . SER A 1 259 ? 11.906 22.844 5.039 1 93.88 259 SER A N 1
ATOM 1987 C CA . SER A 1 259 ? 10.93 23.188 6.07 1 93.88 259 SER A CA 1
ATOM 1988 C C . SER A 1 259 ? 10.461 24.641 5.926 1 93.88 259 SER A C 1
ATOM 1990 O O . SER A 1 259 ? 11.062 25.422 5.191 1 93.88 259 SER A O 1
ATOM 1992 N N . LEU A 1 260 ? 9.43 24.969 6.637 1 96.69 260 LEU A N 1
ATOM 1993 C CA . LEU A 1 260 ? 8.773 26.25 6.434 1 96.69 260 LEU A CA 1
ATOM 1994 C C . LEU A 1 260 ? 9.727 27.406 6.738 1 96.69 260 LEU A C 1
ATOM 1996 O O . LEU A 1 260 ? 9.898 28.297 5.918 1 96.69 260 LEU A O 1
ATOM 2000 N N . PRO A 1 261 ? 10.461 27.375 7.875 1 96.25 261 PRO A N 1
ATOM 2001 C CA . PRO A 1 261 ? 11.352 28.5 8.141 1 96.25 261 PRO A CA 1
ATOM 2002 C C . PRO A 1 261 ? 12.477 28.625 7.105 1 96.25 261 PRO A C 1
ATOM 2004 O O . PRO A 1 261 ? 12.836 29.734 6.707 1 96.25 261 PRO A O 1
ATOM 2007 N N . LEU A 1 262 ? 12.992 27.516 6.727 1 94.5 262 LEU A N 1
ATOM 2008 C CA . LEU A 1 262 ? 14.07 27.516 5.742 1 94.5 262 LEU A CA 1
ATOM 2009 C C . LEU A 1 262 ? 13.57 28.047 4.398 1 94.5 262 LEU A C 1
ATOM 2011 O O . LEU A 1 262 ? 14.258 28.844 3.746 1 94.5 262 LEU A O 1
ATOM 2015 N N . LEU A 1 263 ? 12.438 27.641 3.992 1 95.75 263 LEU A N 1
ATOM 2016 C CA . LEU A 1 263 ? 11.883 28.078 2.717 1 95.75 263 LEU A CA 1
ATOM 2017 C C . LEU A 1 263 ? 11.531 29.562 2.758 1 95.75 263 LEU A C 1
ATOM 2019 O O . LEU A 1 263 ? 11.695 30.281 1.763 1 95.75 263 LEU A O 1
ATOM 2023 N N . HIS A 1 264 ? 11 29.984 3.881 1 96.44 264 HIS A N 1
ATOM 2024 C CA . HIS A 1 264 ? 10.734 31.406 4.062 1 96.44 264 HIS A CA 1
ATOM 2025 C C . HIS A 1 264 ? 12.008 32.25 3.889 1 96.44 264 HIS A C 1
ATOM 2027 O O . HIS A 1 264 ? 11.992 33.281 3.213 1 96.44 264 HIS A O 1
ATOM 2033 N N . GLY A 1 265 ? 13.094 31.766 4.457 1 95.69 265 GLY A N 1
ATOM 2034 C CA . GLY A 1 265 ? 14.375 32.438 4.309 1 95.69 265 GLY A CA 1
ATOM 2035 C C . GLY A 1 265 ? 14.914 32.375 2.889 1 95.69 265 GLY A C 1
ATOM 2036 O O . GLY A 1 265 ? 15.391 33.375 2.363 1 95.69 265 GLY A O 1
ATOM 2037 N N . LEU A 1 266 ? 14.852 31.266 2.297 1 93.69 266 LEU A N 1
ATOM 2038 C CA . LEU A 1 266 ? 15.375 31.047 0.952 1 93.69 266 LEU A CA 1
ATOM 2039 C C . LEU A 1 266 ? 14.633 31.922 -0.06 1 93.69 266 LEU A C 1
ATOM 2041 O O . LEU A 1 266 ? 15.203 32.312 -1.084 1 93.69 266 LEU A O 1
ATOM 2045 N N . ASN A 1 267 ? 13.391 32.219 0.247 1 93.94 267 ASN A N 1
ATOM 2046 C CA . ASN A 1 267 ? 12.586 33.031 -0.673 1 93.94 267 ASN A CA 1
ATOM 2047 C C . ASN A 1 267 ? 12.586 34.5 -0.282 1 93.94 267 ASN A C 1
ATOM 2049 O O . ASN A 1 267 ? 11.906 35.312 -0.912 1 93.94 267 ASN A O 1
ATOM 2053 N N . SER A 1 268 ? 13.383 34.812 0.728 1 94.19 268 SER A N 1
ATOM 2054 C CA . SER A 1 268 ? 13.484 36.188 1.193 1 94.19 268 SER A CA 1
ATOM 2055 C C . SER A 1 268 ? 14.367 37.031 0.269 1 94.19 268 SER A C 1
ATOM 2057 O O . SER A 1 268 ? 15.461 36.594 -0.108 1 94.19 268 SER A O 1
ATOM 2059 N N . PRO A 1 269 ? 13.961 38.219 -0.091 1 92.81 269 PRO A N 1
ATOM 2060 C CA . PRO A 1 269 ? 14.82 39.094 -0.899 1 92.81 269 PRO A CA 1
ATOM 2061 C C . PRO A 1 269 ? 16.078 39.562 -0.152 1 92.81 269 PRO A C 1
ATOM 2063 O O . PRO A 1 269 ? 17.109 39.812 -0.774 1 92.81 269 PRO A O 1
ATOM 2066 N N . ALA A 1 270 ? 16 39.562 1.135 1 93 270 ALA A N 1
ATOM 2067 C CA . ALA A 1 270 ? 17.078 40.125 1.956 1 93 270 ALA A CA 1
ATOM 2068 C C . ALA A 1 270 ? 18.203 39.125 2.123 1 93 270 ALA A C 1
ATOM 2070 O O . ALA A 1 270 ? 19.391 39.469 2.076 1 93 270 ALA A O 1
ATOM 2071 N N . VAL A 1 271 ? 17.875 37.812 2.273 1 95.38 271 VAL A N 1
ATOM 2072 C CA . VAL A 1 271 ? 18.922 36.875 2.662 1 95.38 271 VAL A CA 1
ATOM 2073 C C . VAL A 1 271 ? 18.906 35.656 1.746 1 95.38 271 VAL A C 1
ATOM 2075 O O . VAL A 1 271 ? 19.75 34.781 1.859 1 95.38 271 VAL A O 1
ATOM 2078 N N . GLY A 1 272 ? 17.969 35.594 0.854 1 94.62 272 GLY A N 1
ATOM 2079 C CA . GLY A 1 272 ? 17.75 34.406 0.024 1 94.62 272 GLY A CA 1
ATOM 2080 C C . GLY A 1 272 ? 19 33.969 -0.734 1 94.62 272 GLY A C 1
ATOM 2081 O O . GLY A 1 272 ? 19.344 32.812 -0.74 1 94.62 272 GLY A O 1
ATOM 2082 N N . ALA A 1 273 ? 19.625 34.906 -1.296 1 94.56 273 ALA A N 1
ATOM 2083 C CA . ALA A 1 273 ? 20.828 34.625 -2.086 1 94.56 273 ALA A CA 1
ATOM 2084 C C . ALA A 1 273 ? 21.938 34.062 -1.206 1 94.56 273 ALA A C 1
ATOM 2086 O O . ALA A 1 273 ? 22.672 33.156 -1.61 1 94.56 273 ALA A O 1
ATOM 2087 N N . GLN A 1 274 ? 22.094 34.594 -0.075 1 95 274 GLN A N 1
ATOM 2088 C CA . GLN A 1 274 ? 23.125 34.156 0.852 1 95 274 GLN A CA 1
ATOM 2089 C C . GLN A 1 274 ? 22.844 32.719 1.343 1 95 274 GLN A C 1
ATOM 2091 O O . GLN A 1 274 ? 23.75 31.906 1.45 1 95 274 GLN A O 1
ATOM 2096 N N . LEU A 1 275 ? 21.594 32.531 1.643 1 93.56 275 LEU A N 1
ATOM 2097 C CA . LEU A 1 275 ? 21.203 31.188 2.102 1 93.56 275 LEU A CA 1
ATOM 2098 C C . LEU A 1 275 ? 21.391 30.156 0.991 1 93.56 275 LEU A C 1
ATOM 2100 O O . LEU A 1 275 ? 21.828 29.031 1.246 1 93.56 275 LEU A O 1
ATOM 2104 N N . GLN A 1 276 ? 21 30.578 -0.224 1 92.31 276 GLN A N 1
ATOM 2105 C CA . GLN A 1 276 ? 21.172 29.672 -1.364 1 92.31 276 GLN A CA 1
ATOM 2106 C C . GLN A 1 276 ? 22.656 29.328 -1.563 1 92.31 276 GLN A C 1
ATOM 2108 O O . GLN A 1 276 ? 22.984 28.188 -1.872 1 92.31 276 GLN A O 1
ATOM 2113 N N . ALA A 1 277 ? 23.453 30.281 -1.37 1 92.31 277 ALA A N 1
ATOM 2114 C CA . ALA A 1 277 ? 24.891 30.062 -1.504 1 92.31 277 ALA A CA 1
ATOM 2115 C C . ALA A 1 277 ? 25.391 29.109 -0.428 1 92.31 277 ALA A C 1
ATOM 2117 O O . ALA A 1 277 ? 26.266 28.266 -0.692 1 92.31 277 ALA A O 1
ATOM 2118 N N . LEU A 1 278 ? 24.844 29.266 0.742 1 91.06 278 LEU A N 1
ATOM 2119 C CA . LEU A 1 278 ? 25.219 28.406 1.858 1 91.06 278 LEU A CA 1
ATOM 2120 C C . LEU A 1 278 ? 24.812 26.969 1.601 1 91.06 278 LEU A C 1
ATOM 2122 O O . LEU A 1 278 ? 25.5 26.031 2.021 1 91.06 278 LEU A O 1
ATOM 2126 N N . PHE A 1 279 ? 23.688 26.812 0.844 1 88.75 279 PHE A N 1
ATOM 2127 C CA . PHE A 1 279 ? 23.094 25.484 0.654 1 88.75 279 PHE A CA 1
ATOM 2128 C C . PHE A 1 279 ? 23.531 24.891 -0.685 1 88.75 279 PHE A C 1
ATOM 2130 O O . PHE A 1 279 ? 23.047 23.828 -1.081 1 88.75 279 PHE A O 1
ATOM 2137 N N . ALA A 1 280 ? 24.391 25.578 -1.414 1 86.31 280 ALA A N 1
ATOM 2138 C CA . ALA A 1 280 ? 24.906 25.047 -2.668 1 86.31 280 ALA A CA 1
ATOM 2139 C C . ALA A 1 280 ? 25.594 23.703 -2.447 1 86.31 280 ALA A C 1
ATOM 2141 O O . ALA A 1 280 ? 25.531 22.812 -3.305 1 86.31 280 ALA A O 1
ATOM 2142 N N . ASP A 1 281 ? 26.219 23.641 -1.294 1 84.94 281 ASP A N 1
ATOM 2143 C CA . ASP A 1 281 ? 26.781 22.375 -0.803 1 84.94 281 ASP A CA 1
ATOM 2144 C C . ASP A 1 281 ? 26.188 22.016 0.558 1 84.94 281 ASP A C 1
ATOM 2146 O O . ASP A 1 281 ? 25.531 22.844 1.194 1 84.94 281 ASP A O 1
ATOM 2150 N N . ALA A 1 282 ? 26.375 20.828 0.877 1 84.81 282 ALA A N 1
ATOM 2151 C CA . ALA A 1 282 ? 25.906 20.422 2.201 1 84.81 282 ALA A CA 1
ATOM 2152 C C . ALA A 1 282 ? 26.547 21.281 3.291 1 84.81 282 ALA A C 1
ATOM 2154 O O . ALA A 1 282 ? 27.781 21.359 3.387 1 84.81 282 ALA A O 1
ATOM 2155 N N . PRO A 1 283 ? 25.688 21.906 4.016 1 90.38 283 PRO A N 1
ATOM 2156 C CA . PRO A 1 283 ? 26.25 22.766 5.062 1 90.38 283 PRO A CA 1
ATOM 2157 C C . PRO A 1 283 ? 26.984 21.984 6.145 1 90.38 283 PRO A C 1
ATOM 2159 O O . PRO A 1 283 ? 26.594 20.859 6.461 1 90.38 283 PRO A O 1
ATOM 2162 N N . THR A 1 284 ? 27.984 22.578 6.684 1 90.44 284 THR A N 1
ATOM 2163 C CA . THR A 1 284 ? 28.703 22.016 7.805 1 90.44 284 THR A CA 1
ATOM 2164 C C . THR A 1 284 ? 28.141 22.5 9.133 1 90.44 284 THR A C 1
ATOM 2166 O O . THR A 1 284 ? 27.359 23.469 9.164 1 90.44 284 THR A O 1
ATOM 2169 N N . GLU A 1 285 ? 28.531 21.875 10.188 1 90.31 285 GLU A N 1
ATOM 2170 C CA . GLU A 1 285 ? 28.078 22.266 11.523 1 90.31 285 GLU A CA 1
ATOM 2171 C C . GLU A 1 285 ? 28.453 23.703 11.836 1 90.31 285 GLU A C 1
ATOM 2173 O O . GLU A 1 285 ? 27.719 24.422 12.523 1 90.31 285 GLU A O 1
ATOM 2178 N N . GLU A 1 286 ? 29.516 24.094 11.242 1 91.44 286 GLU A N 1
ATOM 2179 C CA . GLU A 1 286 ? 30.016 25.438 11.492 1 91.44 286 GLU A CA 1
ATOM 2180 C C . GLU A 1 286 ? 29.156 26.484 10.766 1 91.44 286 GLU A C 1
ATOM 2182 O O . GLU A 1 286 ? 29.125 27.656 11.156 1 91.44 286 GLU A O 1
ATOM 2187 N N . GLN A 1 287 ? 28.453 26.062 9.828 1 93.75 287 GLN A N 1
ATOM 2188 C CA . GLN A 1 287 ? 27.656 26.984 9.008 1 93.75 287 GLN A CA 1
ATOM 2189 C C . GLN A 1 287 ? 26.234 27.094 9.539 1 93.75 287 GLN A C 1
ATOM 2191 O O . GLN A 1 287 ? 25.484 27.984 9.125 1 93.75 287 GLN A O 1
ATOM 2196 N N . VAL A 1 288 ? 25.922 26.25 10.5 1 93.5 288 VAL A N 1
ATOM 2197 C CA . VAL A 1 288 ? 24.562 26.219 11.023 1 93.5 288 VAL A CA 1
ATOM 2198 C C . VAL A 1 288 ? 24.234 27.531 11.727 1 93.5 288 VAL A C 1
ATOM 2200 O O . VAL A 1 288 ? 23.188 28.141 11.469 1 93.5 288 VAL A O 1
ATOM 2203 N N . PRO A 1 289 ? 25.141 28.031 12.516 1 93.44 289 PRO A N 1
ATOM 2204 C CA . PRO A 1 289 ? 24.859 29.328 13.148 1 93.44 289 PRO A CA 1
ATOM 2205 C C . PRO A 1 289 ? 24.688 30.453 12.148 1 93.44 289 PRO A C 1
ATOM 2207 O O . PRO A 1 289 ? 23.891 31.375 12.375 1 93.44 289 PRO A O 1
ATOM 2210 N N . ILE A 1 290 ? 25.422 30.391 11.062 1 95.25 290 ILE A N 1
ATOM 2211 C CA . ILE A 1 290 ? 25.312 31.406 10.023 1 95.25 290 ILE A CA 1
ATOM 2212 C C . ILE A 1 290 ? 23.922 31.344 9.391 1 95.25 290 ILE A C 1
ATOM 2214 O O . ILE A 1 290 ? 23.281 32.375 9.211 1 95.25 290 ILE A O 1
ATOM 2218 N N . ALA A 1 291 ? 23.516 30.203 9.133 1 95.31 291 ALA A N 1
ATOM 2219 C CA . ALA A 1 291 ? 22.188 30.016 8.578 1 95.31 291 ALA A CA 1
ATOM 2220 C C . ALA A 1 291 ? 21.109 30.516 9.539 1 95.31 291 ALA A C 1
ATOM 2222 O O . ALA A 1 291 ? 20.141 31.156 9.117 1 95.31 291 ALA A O 1
ATOM 2223 N N . MET A 1 292 ? 21.281 30.219 10.766 1 94.81 292 MET A N 1
ATOM 2224 C CA . MET A 1 292 ? 20.312 30.609 11.781 1 94.81 292 MET A CA 1
ATOM 2225 C C . MET A 1 292 ? 20.234 32.125 11.883 1 94.81 292 MET A C 1
ATOM 2227 O O . MET A 1 292 ? 19.156 32.688 12.094 1 94.81 292 MET A O 1
ATOM 2231 N N . GLU A 1 293 ? 21.359 32.719 11.758 1 95.81 293 GLU A N 1
ATOM 2232 C CA . GLU A 1 293 ? 21.375 34.188 11.781 1 95.81 293 GLU A CA 1
ATOM 2233 C C . GLU A 1 293 ? 20.656 34.781 10.578 1 95.81 293 GLU A C 1
ATOM 2235 O O . GLU A 1 293 ? 19.953 35.781 10.695 1 95.81 293 GLU A O 1
ATOM 2240 N N . LEU A 1 294 ? 20.906 34.219 9.469 1 96.31 294 LEU A N 1
ATOM 2241 C CA . LEU A 1 294 ? 20.219 34.656 8.266 1 96.31 294 LEU A CA 1
ATOM 2242 C C . LEU A 1 294 ? 18.703 34.469 8.398 1 96.31 294 LEU A C 1
ATOM 2244 O O . LEU A 1 294 ? 17.938 35.344 7.996 1 96.31 294 LEU A O 1
ATOM 2248 N N . LEU A 1 295 ? 18.297 33.375 8.992 1 96.75 295 LEU A N 1
ATOM 2249 C CA . LEU A 1 295 ? 16.875 33.125 9.234 1 96.75 295 LEU A CA 1
ATOM 2250 C C . LEU A 1 295 ? 16.297 34.188 10.188 1 96.75 295 LEU A C 1
ATOM 2252 O O . LEU A 1 295 ? 15.156 34.594 10.023 1 96.75 295 LEU A O 1
ATOM 2256 N N . ALA A 1 296 ? 17.078 34.562 11.164 1 96.12 296 ALA A N 1
ATOM 2257 C CA . ALA A 1 296 ? 16.656 35.594 12.109 1 96.12 296 ALA A CA 1
ATOM 2258 C C . ALA A 1 296 ? 16.453 36.938 11.414 1 96.12 296 ALA A C 1
ATOM 2260 O O . ALA A 1 296 ? 15.477 37.656 11.68 1 96.12 296 ALA A O 1
ATOM 2261 N N . GLN A 1 297 ? 17.391 37.219 10.555 1 96.62 297 GLN A N 1
ATOM 2262 C CA . GLN A 1 297 ? 17.297 38.469 9.805 1 96.62 297 GLN A CA 1
ATOM 2263 C C . GLN A 1 297 ? 16.062 38.5 8.914 1 96.62 297 GLN A C 1
ATOM 2265 O O . GLN A 1 297 ? 15.453 39.531 8.727 1 96.62 297 GLN A O 1
ATOM 2270 N N . ALA A 1 298 ? 15.719 37.375 8.43 1 96.69 298 ALA A N 1
ATOM 2271 C CA . ALA A 1 298 ? 14.555 37.281 7.551 1 96.69 298 ALA A CA 1
ATOM 2272 C C . ALA A 1 298 ? 13.258 37.219 8.352 1 96.69 298 ALA A C 1
ATOM 2274 O O . ALA A 1 298 ? 12.172 37.344 7.797 1 96.69 298 ALA A O 1
ATOM 2275 N N . GLY A 1 299 ? 13.352 36.969 9.688 1 97.25 299 GLY A N 1
ATOM 2276 C CA . GLY A 1 299 ? 12.164 36.844 10.516 1 97.25 299 GLY A CA 1
ATOM 2277 C C . GLY A 1 299 ? 11.477 35.5 10.328 1 97.25 299 GLY A C 1
ATOM 2278 O O . GLY A 1 299 ? 10.25 35.406 10.477 1 97.25 299 GLY A O 1
ATOM 2279 N N . SER A 1 300 ? 12.219 34.5 9.992 1 97.31 300 SER A N 1
ATOM 2280 C CA . SER A 1 300 ? 11.648 33.219 9.586 1 97.31 300 SER A CA 1
ATOM 2281 C C . SER A 1 300 ? 11.008 32.5 10.773 1 97.31 300 SER A C 1
ATOM 2283 O O . SER A 1 300 ? 9.992 31.812 10.617 1 97.31 300 SER A O 1
ATOM 2285 N N . ARG A 1 301 ? 11.578 32.562 11.914 1 96.31 301 ARG A N 1
ATOM 2286 C CA . ARG A 1 301 ? 10.977 31.953 13.086 1 96.31 301 ARG A CA 1
ATOM 2287 C C . ARG A 1 301 ? 9.633 32.594 13.422 1 96.31 301 ARG A C 1
ATOM 2289 O O . ARG A 1 301 ? 8.648 31.891 13.664 1 96.31 301 ARG A O 1
ATOM 2296 N N . ALA A 1 302 ? 9.633 33.875 13.453 1 97.31 302 ALA A N 1
ATOM 2297 C CA . ALA A 1 302 ? 8.406 34.625 13.742 1 97.31 302 ALA A CA 1
ATOM 2298 C C . ALA A 1 302 ? 7.312 34.281 12.734 1 97.31 302 ALA A C 1
ATOM 2300 O O . ALA A 1 302 ? 6.145 34.125 13.102 1 97.31 302 ALA A O 1
ATOM 2301 N N . TYR A 1 303 ? 7.742 34.188 11.523 1 97.44 303 TYR A N 1
ATOM 2302 C CA . TYR A 1 303 ? 6.793 33.844 10.477 1 97.44 303 TYR A CA 1
ATOM 2303 C C . TYR A 1 303 ? 6.195 32.469 10.734 1 97.44 303 TYR A C 1
ATOM 2305 O O . TYR A 1 303 ? 4.977 32.281 10.648 1 97.44 303 TYR A O 1
ATOM 2313 N N . ALA A 1 304 ? 7.012 31.453 11.016 1 97.12 304 ALA A N 1
ATOM 2314 C CA . ALA A 1 304 ? 6.547 30.094 11.273 1 97.12 304 ALA A CA 1
ATOM 2315 C C . ALA A 1 304 ? 5.625 30.062 12.492 1 97.12 304 ALA A C 1
ATOM 2317 O O . ALA A 1 304 ? 4.594 29.375 12.477 1 97.12 304 ALA A O 1
ATOM 2318 N N . VAL A 1 305 ? 5.973 30.828 13.5 1 96.56 305 VAL A N 1
ATOM 2319 C CA . VAL A 1 305 ? 5.16 30.891 14.703 1 96.56 305 VAL A CA 1
ATOM 2320 C C . VAL A 1 305 ? 3.797 31.5 14.383 1 96.56 305 VAL A C 1
ATOM 2322 O O . VAL A 1 305 ? 2.771 31.031 14.891 1 96.56 305 VAL A O 1
ATOM 2325 N N . GLU A 1 306 ? 3.834 32.469 13.594 1 97.69 306 GLU A N 1
ATOM 2326 C CA . GLU A 1 306 ? 2.584 33.094 13.172 1 97.69 306 GLU A CA 1
ATOM 2327 C C . GLU A 1 306 ? 1.722 32.125 12.383 1 97.69 306 GLU A C 1
ATOM 2329 O O . GLU A 1 306 ? 0.495 32.125 12.508 1 97.69 306 GLU A O 1
ATOM 2334 N N . GLN A 1 307 ? 2.371 31.328 11.547 1 97.56 307 GLN A N 1
ATOM 2335 C CA . GLN A 1 307 ? 1.633 30.328 10.789 1 97.56 307 GLN A CA 1
ATOM 2336 C C . GLN A 1 307 ? 1.023 29.281 11.711 1 97.56 307 GLN A C 1
ATOM 2338 O O . GLN A 1 307 ? -0.102 28.828 11.492 1 97.56 307 GLN A O 1
ATOM 2343 N N . VAL A 1 308 ? 1.751 28.859 12.711 1 97.06 308 VAL A N 1
ATOM 2344 C CA . VAL A 1 308 ? 1.203 27.922 13.688 1 97.06 308 VAL A CA 1
ATOM 2345 C C . VAL A 1 308 ? -0.037 28.531 14.344 1 97.06 308 VAL A C 1
ATOM 2347 O O . VAL A 1 308 ? -1.078 27.875 14.438 1 97.06 308 VAL A O 1
ATOM 2350 N N . ALA A 1 309 ? 0.076 29.828 14.766 1 96.62 309 ALA A N 1
ATOM 2351 C CA . ALA A 1 309 ? -1.027 30.516 15.422 1 96.62 309 ALA A CA 1
ATOM 2352 C C . ALA A 1 309 ? -2.232 30.641 14.492 1 96.62 309 ALA A C 1
ATOM 2354 O O . ALA A 1 309 ? -3.377 30.5 14.93 1 96.62 309 ALA A O 1
ATOM 2355 N N . HIS A 1 310 ? -1.907 30.922 13.281 1 97.88 310 HIS A N 1
ATOM 2356 C CA . HIS A 1 310 ? -2.965 31.062 12.281 1 97.88 310 HIS A CA 1
ATOM 2357 C C . HIS A 1 310 ? -3.756 29.766 12.141 1 97.88 310 HIS A C 1
ATOM 2359 O O . HIS A 1 310 ? -4.984 29.766 12.234 1 97.88 310 HIS A O 1
ATOM 2365 N N . HIS A 1 311 ? -3.115 28.641 11.914 1 97.94 311 HIS A N 1
ATOM 2366 C CA . HIS A 1 311 ? -3.785 27.359 11.742 1 97.94 311 HIS A CA 1
ATOM 2367 C C . HIS A 1 311 ? -4.422 26.891 13.047 1 97.94 311 HIS A C 1
ATOM 2369 O O . HIS A 1 311 ? -5.465 26.234 13.039 1 97.94 311 HIS A O 1
ATOM 2375 N N . HIS A 1 312 ? -3.809 27.266 14.156 1 96.31 312 HIS A N 1
ATOM 2376 C CA . HIS A 1 312 ? -4.422 27 15.453 1 96.31 312 HIS A CA 1
ATOM 2377 C C . HIS A 1 312 ? -5.773 27.688 15.57 1 96.31 312 HIS A C 1
ATOM 2379 O O . HIS A 1 312 ? -6.75 27.094 16.016 1 96.31 312 HIS A O 1
ATOM 2385 N N . GLY A 1 313 ? -5.812 28.938 15.234 1 97.19 313 GLY A N 1
ATOM 2386 C CA . GLY A 1 313 ? -7.066 29.672 15.219 1 97.19 313 GLY A CA 1
ATOM 2387 C C . GLY A 1 313 ? -8.109 29.062 14.297 1 97.19 313 GLY A C 1
ATOM 2388 O O . GLY A 1 313 ? -9.281 28.969 14.656 1 97.19 313 GLY A O 1
ATOM 2389 N N . GLN A 1 314 ? -7.668 28.641 13.141 1 98.25 314 GLN A N 1
ATOM 2390 C CA . GLN A 1 314 ? -8.57 27.969 12.195 1 98.25 314 GLN A CA 1
ATOM 2391 C C . GLN A 1 314 ? -9.125 26.672 12.781 1 98.25 314 GLN A C 1
ATOM 2393 O O . GLN A 1 314 ? -10.289 26.344 12.578 1 98.25 314 GLN A O 1
ATOM 2398 N N . ALA A 1 315 ? -8.258 25.953 13.43 1 98 315 ALA A N 1
ATOM 2399 C CA . ALA A 1 315 ? -8.695 24.719 14.07 1 98 315 ALA A CA 1
ATOM 2400 C C . ALA A 1 315 ? -9.773 24.984 15.117 1 98 315 ALA A C 1
ATOM 2402 O O . ALA A 1 315 ? -10.797 24.297 15.156 1 98 315 ALA A O 1
ATOM 2403 N N . ARG A 1 316 ? -9.562 26.047 15.93 1 96.62 316 ARG A N 1
ATOM 2404 C CA . ARG A 1 316 ? -10.531 26.391 16.969 1 96.62 316 ARG A CA 1
ATOM 2405 C C . ARG A 1 316 ? -11.867 26.797 16.359 1 96.62 316 ARG A C 1
ATOM 2407 O O . ARG A 1 316 ? -12.922 26.359 16.828 1 96.62 316 ARG A O 1
ATOM 2414 N N . GLN A 1 317 ? -11.805 27.578 15.367 1 97.88 317 GLN A N 1
ATOM 2415 C CA . GLN A 1 317 ? -13.023 28.016 14.703 1 97.88 317 GLN A CA 1
ATOM 2416 C C . GLN A 1 317 ? -13.781 26.844 14.094 1 97.88 317 GLN A C 1
ATOM 2418 O O . GLN A 1 317 ? -15 26.75 14.234 1 97.88 317 GLN A O 1
ATOM 2423 N N . ALA A 1 318 ? -13.109 25.953 13.43 1 98.5 318 ALA A N 1
ATOM 2424 C CA . ALA A 1 318 ? -13.734 24.781 12.805 1 98.5 318 ALA A CA 1
ATOM 2425 C C . ALA A 1 318 ? -14.344 23.859 13.859 1 98.5 318 ALA A C 1
ATOM 2427 O O . ALA A 1 318 ? -15.422 23.312 13.648 1 98.5 318 ALA A O 1
ATOM 2428 N N . LEU A 1 319 ? -13.609 23.719 14.945 1 98.19 319 LEU A N 1
ATOM 2429 C CA . LEU A 1 319 ? -14.133 22.875 16.016 1 98.19 319 LEU A CA 1
ATOM 2430 C C . LEU A 1 319 ? -15.422 23.453 16.578 1 98.19 319 LEU A C 1
ATOM 2432 O O .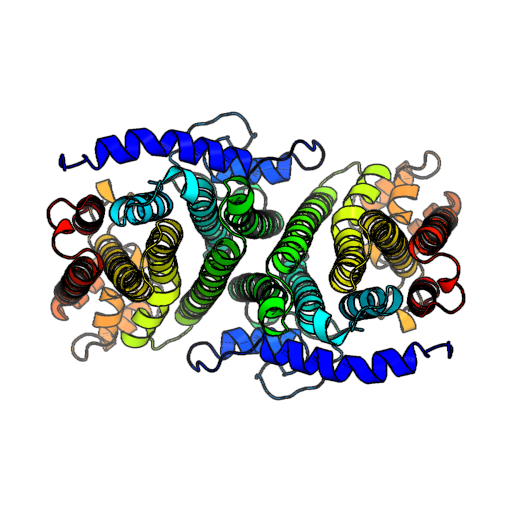 LEU A 1 319 ? -16.375 22.719 16.875 1 98.19 319 LEU A O 1
ATOM 2436 N N . GLU A 1 320 ? -15.477 24.75 16.766 1 97.62 320 GLU A N 1
ATOM 2437 C CA . GLU A 1 320 ? -16.672 25.422 17.25 1 97.62 320 GLU A CA 1
ATOM 2438 C C . GLU A 1 320 ? -17.844 25.234 16.297 1 97.62 320 GLU A C 1
ATOM 2440 O O . GLU A 1 320 ? -18.984 25.031 16.719 1 97.62 320 GLU A O 1
ATOM 2445 N N . GLU A 1 321 ? -17.516 25.281 15.07 1 97.88 321 GLU A N 1
ATOM 2446 C CA . GLU A 1 321 ? -18.547 25.047 14.062 1 97.88 321 GLU A CA 1
ATOM 2447 C C . GLU A 1 321 ? -19.078 23.625 14.141 1 97.88 321 GLU A C 1
ATOM 2449 O O . GLU A 1 321 ? -20.281 23.391 13.938 1 97.88 321 GLU A O 1
ATOM 2454 N N . GLY A 1 322 ? -18.25 22.734 14.43 1 97.62 322 GLY A N 1
ATOM 2455 C CA . GLY A 1 322 ? -18.609 21.328 14.414 1 97.62 322 GLY A CA 1
ATOM 2456 C C . GLY A 1 322 ? -19.312 20.875 15.688 1 97.62 322 GLY A C 1
ATOM 2457 O O . GLY A 1 322 ? -20.203 20.031 15.641 1 97.62 322 GLY A O 1
ATOM 2458 N N . LEU A 1 323 ? -18.906 21.484 16.781 1 96.88 323 LEU A N 1
ATOM 2459 C CA . LEU A 1 323 ? -19.391 20.969 18.062 1 96.88 323 LEU A CA 1
ATOM 2460 C C . LEU A 1 323 ? -20.359 21.938 18.703 1 96.88 323 LEU A C 1
ATOM 2462 O O . LEU A 1 323 ? -21.078 21.594 19.656 1 96.88 323 LEU A O 1
ATOM 2466 N N . GLY A 1 324 ? -20.406 23.156 18.25 1 93.81 324 GLY A N 1
ATOM 2467 C CA . GLY A 1 324 ? -21.234 24.172 18.875 1 93.81 324 GLY A CA 1
ATOM 2468 C C . GLY A 1 324 ? -20.844 24.484 20.297 1 93.81 324 GLY A C 1
ATOM 2469 O O . GLY A 1 324 ? -19.672 24.734 20.578 1 93.81 324 GLY A O 1
ATOM 2470 N N . ARG A 1 325 ? -21.719 24.422 21.234 1 87.25 325 ARG A N 1
ATOM 2471 C CA . ARG A 1 325 ? -21.5 24.781 22.625 1 87.25 325 ARG A CA 1
ATOM 2472 C C . ARG A 1 325 ? -20.656 23.734 23.344 1 87.25 325 ARG A C 1
ATOM 2474 O O . ARG A 1 325 ? -19.984 24.047 24.328 1 87.25 325 ARG A O 1
ATOM 2481 N N . SER A 1 326 ? -20.672 22.609 22.797 1 88.75 326 SER A N 1
ATOM 2482 C CA . SER A 1 326 ? -19.969 21.516 23.453 1 88.75 326 SER A CA 1
ATOM 2483 C C . SER A 1 326 ? -18.453 21.703 23.328 1 88.75 326 SER A C 1
ATOM 2485 O O . SER A 1 326 ? -17.688 20.969 23.953 1 88.75 326 SER A O 1
ATOM 2487 N N . VAL A 1 327 ? -18.141 22.656 22.547 1 89 327 VAL A N 1
ATOM 2488 C CA . VAL A 1 327 ? -16.719 22.922 22.391 1 89 327 VAL A CA 1
ATOM 2489 C C . VAL A 1 327 ? -16.109 23.281 23.734 1 89 327 VAL A C 1
ATOM 2491 O O . VAL A 1 327 ? -14.93 23.016 23.984 1 89 327 VAL A O 1
ATOM 2494 N N . GLN A 1 328 ? -17.078 23.891 24.5 1 87.19 328 GLN A N 1
ATOM 2495 C CA . GLN A 1 328 ? -16.625 24.172 25.859 1 87.19 328 GLN A CA 1
ATOM 2496 C C . GLN A 1 328 ? -16.375 22.875 26.641 1 87.19 328 GLN A C 1
ATOM 2498 O O . GLN A 1 328 ? -17.266 22.031 26.75 1 87.19 328 GLN A O 1
ATOM 2503 N N . GLY A 1 329 ? -15.227 22.453 26.922 1 88.88 329 GLY A N 1
ATOM 2504 C CA . GLY A 1 329 ? -14.891 21.234 27.641 1 88.88 329 GLY A CA 1
ATOM 2505 C C . GLY A 1 329 ? -14.43 20.109 26.719 1 88.88 329 GLY A C 1
ATOM 2506 O O . GLY A 1 329 ? -14.289 18.969 27.156 1 88.88 329 GLY A O 1
ATOM 2507 N N . SER A 1 330 ? -14.367 20.438 25.5 1 94 330 SER A N 1
ATOM 2508 C CA . SER A 1 330 ? -13.984 19.422 24.516 1 94 330 SER A CA 1
ATOM 2509 C C . SER A 1 330 ? -12.625 18.828 24.844 1 94 330 SER A C 1
ATOM 2511 O O . SER A 1 330 ? -11.633 19.547 24.984 1 94 330 SER A O 1
ATOM 2513 N N . VAL A 1 331 ? -12.562 17.531 24.875 1 94.19 331 VAL A N 1
ATOM 2514 C CA . VAL A 1 331 ? -11.312 16.812 25.094 1 94.19 331 VAL A CA 1
ATOM 2515 C C . VAL A 1 331 ? -10.484 16.812 23.812 1 94.19 331 VAL A C 1
ATOM 2517 O O . VAL A 1 331 ? -9.25 16.797 23.859 1 94.19 331 VAL A O 1
ATOM 2520 N N . LEU A 1 332 ? -11.18 16.891 22.688 1 94.56 332 LEU A N 1
ATOM 2521 C CA . LEU A 1 332 ? -10.492 17.062 21.422 1 94.56 332 LEU A CA 1
ATOM 2522 C C . LEU A 1 332 ? -9.656 18.328 21.406 1 94.56 332 LEU A C 1
ATOM 2524 O O . LEU A 1 332 ? -8.516 18.328 20.938 1 94.56 332 LEU A O 1
ATOM 2528 N N . TRP A 1 333 ? -10.289 19.312 21.891 1 93.94 333 TRP A N 1
ATOM 2529 C CA . TRP A 1 333 ? -9.57 20.578 21.938 1 93.94 333 TRP A CA 1
ATOM 2530 C C . TRP A 1 333 ? -8.422 20.516 22.938 1 93.94 333 TRP A C 1
ATOM 2532 O O . TRP A 1 333 ? -7.348 21.078 22.688 1 93.94 333 TRP A O 1
ATOM 2542 N N . GLN A 1 334 ? -8.609 19.859 24.047 1 93.38 334 GLN A N 1
ATOM 2543 C CA . GLN A 1 334 ? -7.543 19.672 25.016 1 93.38 334 GLN A CA 1
ATOM 2544 C C . GLN A 1 334 ? -6.34 18.969 24.406 1 93.38 334 GLN A C 1
ATOM 2546 O O . GLN A 1 334 ? -5.195 19.391 24.609 1 93.38 334 GLN A O 1
ATOM 2551 N N . LEU A 1 335 ? -6.617 17.969 23.688 1 92.69 335 LEU A N 1
ATOM 2552 C CA . LEU A 1 335 ? -5.547 17.234 23.031 1 92.69 335 LEU A CA 1
ATOM 2553 C C . LEU A 1 335 ? -4.836 18.125 22 1 92.69 335 LEU A C 1
ATOM 2555 O O . LEU A 1 335 ? -3.604 18.109 21.922 1 92.69 335 LEU A O 1
ATOM 2559 N N . ALA A 1 336 ? -5.633 18.859 21.25 1 91.38 336 ALA A N 1
ATOM 2560 C CA . ALA A 1 336 ? -5.059 19.75 20.234 1 91.38 336 ALA A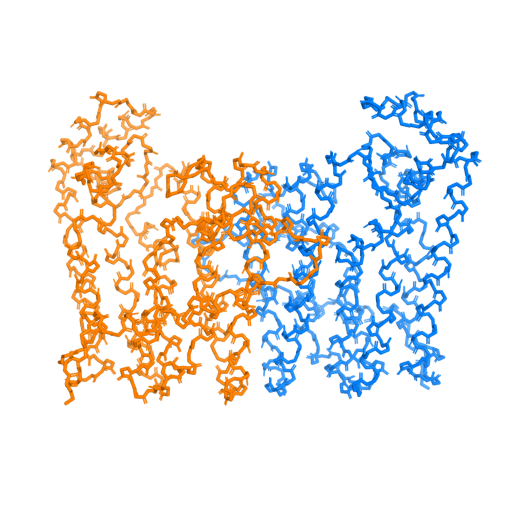 CA 1
ATOM 2561 C C . ALA A 1 336 ? -4.125 20.766 20.891 1 91.38 336 ALA A C 1
ATOM 2563 O O . ALA A 1 336 ? -3.041 21.047 20.359 1 91.38 336 ALA A O 1
ATOM 2564 N N . GLU A 1 337 ? -4.48 21.234 22.016 1 91.12 337 GLU A N 1
ATOM 2565 C CA . GLU A 1 337 ? -3.682 22.219 22.734 1 91.12 337 GLU A CA 1
ATOM 2566 C C . GLU A 1 337 ? -2.373 21.625 23.234 1 91.12 337 GLU A C 1
ATOM 2568 O O . GLU A 1 337 ? -1.327 22.266 23.188 1 91.12 337 GLU A O 1
ATOM 2573 N N . THR A 1 338 ? -2.443 20.469 23.656 1 87 338 THR A N 1
ATOM 2574 C CA . THR A 1 338 ? -1.241 19.797 24.125 1 87 338 THR A CA 1
ATOM 2575 C C . THR A 1 338 ? -0.255 19.578 22.984 1 87 338 THR A C 1
ATOM 2577 O O . THR A 1 338 ? 0.959 19.672 23.172 1 87 338 THR A O 1
ATOM 2580 N N . LEU A 1 339 ? -0.751 19.312 21.859 1 83.56 339 LEU A N 1
ATOM 2581 C CA . LEU A 1 339 ? 0.086 19.047 20.688 1 83.56 339 LEU A CA 1
ATOM 2582 C C . LEU A 1 339 ? 0.792 20.312 20.219 1 83.56 339 LEU A C 1
ATOM 2584 O O . LEU A 1 339 ? 1.938 20.266 19.766 1 83.56 339 LEU A O 1
ATOM 2588 N N . LEU A 1 340 ? 0.109 21.375 20.312 1 82 340 LEU A N 1
ATOM 2589 C CA . LEU A 1 340 ? 0.619 22.609 19.75 1 82 340 LEU A CA 1
ATOM 2590 C C . LEU A 1 340 ? 1.533 23.328 20.734 1 82 340 LEU A C 1
ATOM 2592 O O . LEU A 1 340 ? 2.35 24.172 20.344 1 82 340 LEU A O 1
ATOM 2596 N N . HIS A 1 341 ? 1.386 23.047 22.047 1 77.38 341 HIS A N 1
ATOM 2597 C CA . HIS A 1 341 ? 2.223 23.703 23.047 1 77.38 341 HIS A CA 1
ATOM 2598 C C . HIS A 1 341 ? 3.344 22.781 23.516 1 77.38 341 HIS A C 1
ATOM 2600 O O . HIS A 1 341 ? 3.994 23.047 24.531 1 77.38 341 HIS A O 1
ATOM 2606 N N . ARG A 1 342 ? 3.527 21.875 22.734 1 66.38 342 ARG A N 1
ATOM 2607 C CA . ARG A 1 342 ? 4.574 20.922 23.094 1 66.38 342 ARG A CA 1
ATOM 2608 C C . ARG A 1 342 ? 5.957 21.516 22.844 1 66.38 342 ARG A C 1
ATOM 2610 O O . ARG A 1 342 ? 6.148 22.281 21.906 1 66.38 342 ARG A O 1
ATOM 2617 N N . ASP A 1 343 ? 6.824 21.406 23.797 1 61.03 343 ASP A N 1
ATOM 2618 C CA . ASP A 1 343 ? 8.242 21.719 23.641 1 61.03 343 ASP A CA 1
ATOM 2619 C C . ASP A 1 343 ? 8.992 20.562 23 1 61.03 343 ASP A C 1
ATOM 2621 O O . ASP A 1 343 ? 10.18 20.672 22.688 1 61.03 343 ASP A O 1
ATOM 2625 N N . ALA A 1 344 ? 8.422 19.516 23.141 1 54.69 344 ALA A N 1
ATOM 2626 C CA . ALA A 1 344 ? 9.023 18.328 22.547 1 54.69 344 ALA A CA 1
ATOM 2627 C C . ALA A 1 344 ? 8.008 17.562 21.703 1 54.69 344 ALA A C 1
ATOM 2629 O O . ALA A 1 344 ? 6.805 17.625 21.969 1 54.69 344 ALA A O 1
ATOM 2630 N N . MET B 1 1 ? -26.531 -21.562 -26.375 1 31.19 1 MET B N 1
ATOM 2631 C CA . MET B 1 1 ? -25.719 -20.453 -25.875 1 31.19 1 MET B CA 1
ATOM 2632 C C . MET B 1 1 ? -24.438 -20.312 -26.688 1 31.19 1 MET B C 1
ATOM 2634 O O . MET B 1 1 ? -23.656 -21.25 -26.781 1 31.19 1 MET B O 1
ATOM 2638 N N . LYS B 1 2 ? -24.344 -19.625 -27.703 1 40.41 2 LYS B N 1
ATOM 2639 C CA . LYS B 1 2 ? -23.375 -19.516 -28.781 1 40.41 2 LYS B CA 1
ATOM 2640 C C . LYS B 1 2 ? -21.953 -19.438 -28.234 1 40.41 2 LYS B C 1
ATOM 2642 O O . LYS B 1 2 ? -21.719 -18.859 -27.172 1 40.41 2 LYS B O 1
ATOM 2647 N N . GLN B 1 3 ? -21.047 -20.359 -28.344 1 44.78 3 GLN B N 1
ATOM 2648 C CA . GLN B 1 3 ? -19.641 -20.453 -27.969 1 44.78 3 GLN B CA 1
ATOM 2649 C C . GLN B 1 3 ? -18.984 -19.078 -27.969 1 44.78 3 GLN B C 1
ATOM 2651 O O . GLN B 1 3 ? -18.734 -18.5 -29.016 1 44.78 3 GLN B O 1
ATOM 2656 N N . GLU B 1 4 ? -19.391 -18.172 -27.156 1 58.25 4 GLU B N 1
ATOM 2657 C CA . GLU B 1 4 ? -18.734 -16.875 -27.094 1 58.25 4 GLU B CA 1
ATOM 2658 C C . GLU B 1 4 ? -17.219 -17.016 -27.156 1 58.25 4 GLU B C 1
ATOM 2660 O O . GLU B 1 4 ? -16.641 -17.922 -26.547 1 58.25 4 GLU B O 1
ATOM 2665 N N . ASP B 1 5 ? -16.562 -16.641 -28.25 1 83.06 5 ASP B N 1
ATOM 2666 C CA . ASP B 1 5 ? -15.172 -16.594 -28.688 1 83.06 5 ASP B CA 1
ATOM 2667 C C . ASP B 1 5 ? -14.344 -15.672 -27.797 1 83.06 5 ASP B C 1
ATOM 2669 O O . ASP B 1 5 ? -14.773 -14.57 -27.469 1 83.06 5 ASP B O 1
ATOM 2673 N N . LEU B 1 6 ? -13.422 -16.406 -27.078 1 91.12 6 LEU B N 1
ATOM 2674 C CA . LEU B 1 6 ? -12.484 -15.68 -26.219 1 91.12 6 LEU B CA 1
ATOM 2675 C C . LEU B 1 6 ? -12.062 -14.367 -26.891 1 91.12 6 LEU B C 1
ATOM 2677 O O . LEU B 1 6 ? -12.047 -13.32 -26.234 1 91.12 6 LEU B O 1
ATOM 2681 N N . GLY B 1 7 ? -11.891 -14.375 -28.141 1 92.56 7 GLY B N 1
ATOM 2682 C CA . GLY B 1 7 ? -11.477 -13.195 -28.891 1 92.56 7 GLY B CA 1
ATOM 2683 C C . GLY B 1 7 ? -12.531 -12.102 -28.891 1 92.56 7 GLY B C 1
ATOM 2684 O O . GLY B 1 7 ? -12.203 -10.922 -28.75 1 92.56 7 GLY B O 1
ATOM 2685 N N . ARG B 1 8 ? -13.742 -12.508 -29.125 1 94.44 8 ARG B N 1
ATOM 2686 C CA . ARG B 1 8 ? -14.844 -11.547 -29.141 1 94.44 8 ARG B CA 1
ATOM 2687 C C . ARG B 1 8 ? -15.055 -10.922 -27.766 1 94.44 8 ARG B C 1
ATOM 2689 O O . ARG B 1 8 ? -15.297 -9.719 -27.656 1 94.44 8 ARG B O 1
ATOM 2696 N N . PHE B 1 9 ? -15.016 -11.789 -26.766 1 95.5 9 PHE B N 1
ATOM 2697 C CA . PHE B 1 9 ? -15.195 -11.297 -25.406 1 95.5 9 PHE B CA 1
ATOM 2698 C C . PHE B 1 9 ? -14.117 -10.273 -25.062 1 95.5 9 PHE B C 1
ATOM 2700 O O . PHE B 1 9 ? -14.422 -9.172 -24.594 1 95.5 9 PHE B O 1
ATOM 2707 N N . VAL B 1 10 ? -12.914 -10.625 -25.312 1 94.88 10 VAL B N 1
ATOM 2708 C CA . VAL B 1 10 ? -11.781 -9.758 -25 1 94.88 10 VAL B CA 1
ATOM 2709 C C . VAL B 1 10 ? -11.859 -8.484 -25.844 1 94.88 10 VAL B C 1
ATOM 2711 O O . VAL B 1 10 ? -11.641 -7.383 -25.328 1 94.88 10 VAL B O 1
ATOM 2714 N N . GLY B 1 11 ? -12.156 -8.641 -27.078 1 94.69 11 GLY B N 1
ATOM 2715 C CA . GLY B 1 11 ? -12.273 -7.492 -27.953 1 94.69 11 GLY B CA 1
ATOM 2716 C C . GLY B 1 11 ? -13.305 -6.48 -27.5 1 94.69 11 GLY B C 1
ATOM 2717 O O . GLY B 1 11 ? -13.125 -5.273 -27.672 1 94.69 11 GLY B O 1
ATOM 2718 N N . TYR B 1 12 ? -14.367 -6.965 -26.938 1 96.25 12 TYR B N 1
ATOM 2719 C CA . TYR B 1 12 ? -15.445 -6.086 -26.5 1 96.25 12 TYR B CA 1
ATOM 2720 C C . TYR B 1 12 ? -15.102 -5.426 -25.172 1 96.25 12 TYR B C 1
ATOM 2722 O O . TYR B 1 12 ? -15.336 -4.227 -24.984 1 96.25 12 TYR B O 1
ATOM 2730 N N . TRP B 1 13 ? -14.516 -6.156 -24.266 1 97.06 13 TRP B N 1
ATOM 2731 C CA . TRP B 1 13 ? -14.422 -5.672 -22.891 1 97.06 13 TRP B CA 1
ATOM 2732 C C . TRP B 1 13 ? -13.086 -4.984 -22.641 1 97.06 13 TRP B C 1
ATOM 2734 O O . TRP B 1 13 ? -12.945 -4.184 -21.719 1 97.06 13 TRP B O 1
ATOM 2744 N N . LEU B 1 14 ? -12.055 -5.266 -23.406 1 96.31 14 LEU B N 1
ATOM 2745 C CA . LEU B 1 14 ? -10.727 -4.711 -23.188 1 96.31 14 LEU B CA 1
ATOM 2746 C C . LEU B 1 14 ? -10.75 -3.189 -23.281 1 96.31 14 LEU B C 1
ATOM 2748 O O . LEU B 1 14 ? -10.203 -2.5 -22.422 1 96.31 14 LEU B O 1
ATOM 2752 N N . PRO B 1 15 ? -11.422 -2.604 -24.328 1 96.62 15 PRO B N 1
ATOM 2753 C CA . PRO B 1 15 ? -11.461 -1.141 -24.391 1 96.62 15 PRO B CA 1
ATOM 2754 C C . PRO B 1 15 ? -12.18 -0.525 -23.188 1 96.62 15 PRO B C 1
ATOM 2756 O O . PRO B 1 15 ? -11.766 0.529 -22.688 1 96.62 15 PRO B O 1
ATOM 2759 N N . GLN B 1 16 ? -13.25 -1.157 -22.719 1 97.94 16 GLN B N 1
ATOM 2760 C CA . GLN B 1 16 ? -13.984 -0.657 -21.562 1 97.94 16 GLN B CA 1
ATOM 2761 C C . GLN B 1 16 ? -13.148 -0.757 -20.281 1 97.94 16 GLN B C 1
ATOM 2763 O O . GLN B 1 16 ? -13.195 0.13 -19.438 1 97.94 16 GLN B O 1
ATOM 2768 N N . LEU B 1 17 ? -12.43 -1.825 -20.203 1 98.06 17 LEU B N 1
ATOM 2769 C CA . LEU B 1 17 ? -11.516 -1.995 -19.078 1 98.06 17 LEU B CA 1
ATOM 2770 C C . LEU B 1 17 ? -10.453 -0.902 -19.078 1 98.06 17 LEU B C 1
ATOM 2772 O O . LEU B 1 17 ? -10.156 -0.319 -18.031 1 98.06 17 LEU B O 1
ATOM 2776 N N . GLU B 1 18 ? -9.891 -0.587 -20.25 1 96.94 18 GLU B N 1
ATOM 2777 C CA . GLU B 1 18 ? -8.867 0.45 -20.359 1 96.94 18 GLU B CA 1
ATOM 2778 C C . GLU B 1 18 ? -9.414 1.813 -19.953 1 96.94 18 GLU B C 1
ATOM 2780 O O . GLU B 1 18 ? -8.727 2.602 -19.297 1 96.94 18 GLU B O 1
ATOM 2785 N N . GLU B 1 19 ? -10.609 2.027 -20.359 1 97.75 19 GLU B N 1
ATOM 2786 C CA . GLU B 1 19 ? -11.25 3.281 -19.969 1 97.75 19 GLU B CA 1
ATOM 2787 C C . GLU B 1 19 ? -11.414 3.377 -18.453 1 97.75 19 GLU B C 1
ATOM 2789 O O . GLU B 1 19 ? -11.188 4.434 -17.875 1 97.75 19 GLU B O 1
ATOM 2794 N N . GLU B 1 20 ? -11.844 2.289 -17.859 1 98.19 20 GLU B N 1
ATOM 2795 C CA . GLU B 1 20 ? -12.016 2.256 -16.406 1 98.19 20 GLU B CA 1
ATOM 2796 C C . GLU B 1 20 ? -10.688 2.453 -15.688 1 98.19 20 GLU B C 1
ATOM 2798 O O . GLU B 1 20 ? -10.609 3.172 -14.688 1 98.19 20 GLU B O 1
ATOM 2803 N N . LEU B 1 21 ? -9.648 1.859 -16.203 1 98.38 21 LEU B N 1
ATOM 2804 C CA . LEU B 1 21 ? -8.312 2.016 -15.641 1 98.38 21 LEU B CA 1
ATOM 2805 C C . LEU B 1 21 ? -7.863 3.473 -15.703 1 98.38 21 LEU B C 1
ATOM 2807 O O . LEU B 1 21 ? -7.359 4.012 -14.711 1 98.38 21 LEU B O 1
ATOM 2811 N N . ARG B 1 22 ? -8.07 4.125 -16.797 1 97.62 22 ARG B N 1
ATOM 2812 C CA . ARG B 1 22 ? -7.668 5.516 -16.969 1 97.62 22 ARG B CA 1
ATOM 2813 C C . ARG B 1 22 ? -8.453 6.434 -16.047 1 97.62 22 ARG B C 1
ATOM 2815 O O . ARG B 1 22 ? -7.91 7.422 -15.539 1 97.62 22 ARG B O 1
ATOM 2822 N N . ALA B 1 23 ? -9.695 6.066 -15.852 1 97.81 23 ALA B N 1
ATOM 2823 C CA . ALA B 1 23 ? -10.531 6.871 -14.961 1 97.81 23 ALA B CA 1
ATOM 2824 C C . ALA B 1 23 ? -10.023 6.797 -13.523 1 97.81 23 ALA B C 1
ATOM 2826 O O . ALA B 1 23 ? -10.094 7.781 -12.781 1 97.81 23 ALA B O 1
ATOM 2827 N N . ILE B 1 24 ? -9.547 5.648 -13.133 1 98.38 24 ILE B N 1
ATOM 2828 C CA . ILE B 1 24 ? -9.086 5.441 -11.766 1 98.38 24 ILE B CA 1
ATOM 2829 C C . ILE B 1 24 ? -7.699 6.062 -11.586 1 98.38 24 ILE B C 1
ATOM 2831 O O . ILE B 1 24 ? -7.426 6.707 -10.57 1 98.38 24 ILE B O 1
ATOM 2835 N N . LEU B 1 25 ? -6.828 5.898 -12.602 1 98.25 25 LEU B N 1
ATOM 2836 C CA . LEU B 1 25 ? -5.449 6.367 -12.539 1 98.25 25 LEU B CA 1
ATOM 2837 C C . LEU B 1 25 ? -5.332 7.793 -13.07 1 98.25 25 LEU B C 1
ATOM 2839 O O . LEU B 1 25 ? -4.551 8.055 -13.984 1 98.25 25 LEU B O 1
ATOM 2843 N N . HIS B 1 26 ? -6.125 8.648 -12.516 1 93.69 26 HIS B N 1
ATOM 2844 C CA . HIS B 1 26 ? -6.168 10.016 -13.016 1 93.69 26 HIS B CA 1
ATOM 2845 C C . HIS B 1 26 ? -6.25 11.016 -11.875 1 93.69 26 HIS B C 1
ATOM 2847 O O . HIS B 1 26 ? -6.906 10.758 -10.859 1 93.69 26 HIS B O 1
ATOM 2853 N N . SER B 1 27 ? -5.496 12.055 -12.039 1 90.19 27 SER B N 1
ATOM 2854 C CA . SER B 1 27 ? -5.648 13.242 -11.203 1 90.19 27 SER B CA 1
ATOM 2855 C C . SER B 1 27 ? -5.602 14.523 -12.031 1 90.19 27 SER B C 1
ATOM 2857 O O . SER B 1 27 ? -4.742 14.664 -12.906 1 90.19 27 SER B O 1
ATOM 2859 N N . PRO B 1 28 ? -6.531 15.422 -11.727 1 88.12 28 PRO B N 1
ATOM 2860 C CA . PRO B 1 28 ? -6.516 16.688 -12.445 1 88.12 28 PRO B CA 1
ATOM 2861 C C . PRO B 1 28 ? -5.516 17.688 -11.875 1 88.12 28 PRO B C 1
ATOM 2863 O O . PRO B 1 28 ? -5.316 18.766 -12.438 1 88.12 28 PRO B O 1
ATOM 2866 N N . GLU B 1 29 ? -4.859 17.344 -10.82 1 91.56 29 GLU B N 1
ATOM 2867 C CA . GLU B 1 29 ? -3.992 18.281 -10.133 1 91.56 29 GLU B CA 1
ATOM 2868 C C . GLU B 1 29 ? -2.623 18.359 -10.797 1 91.56 29 GLU B C 1
ATOM 2870 O O . GLU B 1 29 ? -1.878 17.391 -10.82 1 91.56 29 GLU B O 1
ATOM 2875 N N . GLU B 1 30 ? -2.213 19.562 -11.133 1 93.44 30 GLU B N 1
ATOM 2876 C CA . GLU B 1 30 ? -0.954 19.781 -11.844 1 93.44 30 GLU B CA 1
ATOM 2877 C C . GLU B 1 30 ? 0.243 19.531 -10.93 1 93.44 30 GLU B C 1
ATOM 2879 O O . GLU B 1 30 ? 1.284 19.047 -11.375 1 93.44 30 GLU B O 1
ATOM 2884 N N . ALA B 1 31 ? 0.091 19.844 -9.734 1 93.25 31 ALA B N 1
ATOM 2885 C CA . ALA B 1 31 ? 1.195 19.766 -8.781 1 93.25 31 ALA B CA 1
ATOM 2886 C C . ALA B 1 31 ? 1.7 18.328 -8.633 1 93.25 31 ALA B C 1
ATOM 2888 O O . ALA B 1 31 ? 2.85 18.109 -8.25 1 93.25 31 ALA B O 1
ATOM 2889 N N . VAL B 1 32 ? 0.852 17.359 -8.992 1 96.44 32 VAL B N 1
ATOM 2890 C CA . VAL B 1 32 ? 1.243 15.977 -8.805 1 96.44 32 VAL B CA 1
ATOM 2891 C C . VAL B 1 32 ? 1.205 15.234 -10.141 1 96.44 32 VAL B C 1
ATOM 2893 O O . VAL B 1 32 ? 1.024 14.016 -10.18 1 96.44 32 VAL B O 1
ATOM 2896 N N . ALA B 1 33 ? 1.294 15.953 -11.234 1 96.38 33 ALA B N 1
ATOM 2897 C CA . ALA B 1 33 ? 1.247 15.375 -12.578 1 96.38 33 ALA B CA 1
ATOM 2898 C C . ALA B 1 33 ? 2.346 14.328 -12.766 1 96.38 33 ALA B C 1
ATOM 2900 O O . ALA B 1 33 ? 2.141 13.312 -13.43 1 96.38 33 ALA B O 1
ATOM 2901 N N . GLY B 1 34 ? 3.516 14.617 -12.195 1 97.12 34 GLY B N 1
ATOM 2902 C CA . GLY B 1 34 ? 4.609 13.664 -12.297 1 97.12 34 GLY B CA 1
ATOM 2903 C C . GLY B 1 34 ? 4.316 12.344 -11.609 1 97.12 34 GLY B C 1
ATOM 2904 O O . GLY B 1 34 ? 4.703 11.281 -12.094 1 97.12 34 GLY B O 1
ATOM 2905 N N . HIS B 1 35 ? 3.617 12.461 -10.469 1 98.06 35 HIS B N 1
ATOM 2906 C CA . HIS B 1 35 ? 3.244 11.281 -9.703 1 98.06 35 HIS B CA 1
ATOM 2907 C C . HIS B 1 35 ? 2.371 10.344 -10.531 1 98.06 35 HIS B C 1
ATOM 2909 O O . HIS B 1 35 ? 2.658 9.148 -10.633 1 98.06 35 HIS B O 1
ATOM 2915 N N . TYR B 1 36 ? 1.409 10.812 -11.227 1 98.44 36 TYR B N 1
ATOM 2916 C CA . TYR B 1 36 ? 0.495 10.031 -12.055 1 98.44 36 TYR B CA 1
ATOM 2917 C C . TYR B 1 36 ? 1.123 9.703 -13.406 1 98.44 36 TYR B C 1
ATOM 2919 O O . TYR B 1 36 ? 0.836 8.656 -13.984 1 98.44 36 TYR B O 1
ATOM 2927 N N . GLY B 1 37 ? 1.991 10.609 -13.82 1 98.25 37 GLY B N 1
ATOM 2928 C CA . GLY B 1 37 ? 2.752 10.305 -15.023 1 98.25 37 GLY B CA 1
ATOM 2929 C C . GLY B 1 37 ? 3.586 9.039 -14.898 1 98.25 37 GLY B C 1
ATOM 2930 O O . GLY B 1 37 ? 3.668 8.25 -15.844 1 98.25 37 GLY B O 1
ATOM 2931 N N . MET B 1 38 ? 4.16 8.883 -13.766 1 98.44 38 MET B N 1
ATOM 2932 C CA . MET B 1 38 ? 4.969 7.691 -13.523 1 98.44 38 MET B CA 1
ATOM 2933 C C . MET B 1 38 ? 4.109 6.434 -13.547 1 98.44 38 MET B C 1
ATOM 2935 O O . MET B 1 38 ? 4.551 5.387 -14.023 1 98.44 38 MET B O 1
ATOM 2939 N N . MET B 1 39 ? 2.854 6.52 -13.078 1 98.38 39 MET B N 1
ATOM 2940 C CA . MET B 1 39 ? 1.918 5.402 -13.156 1 98.38 39 MET B CA 1
ATOM 2941 C C . MET B 1 39 ? 1.57 5.094 -14.609 1 98.38 39 MET B C 1
ATOM 2943 O O . MET B 1 39 ? 1.542 3.928 -15.016 1 98.38 39 MET B O 1
ATOM 2947 N N . HIS B 1 40 ? 1.306 6.164 -15.328 1 97.94 40 HIS B N 1
ATOM 2948 C CA . HIS B 1 40 ? 0.959 6.012 -16.734 1 97.94 40 HIS B CA 1
ATOM 2949 C C . HIS B 1 40 ? 2.111 5.398 -17.516 1 97.94 40 HIS B C 1
ATOM 2951 O O . HIS B 1 40 ? 1.888 4.609 -18.438 1 97.94 40 HIS B O 1
ATOM 2957 N N . TYR B 1 41 ? 3.311 5.828 -17.156 1 97.56 41 TYR B N 1
ATOM 2958 C CA . TYR B 1 41 ? 4.488 5.227 -17.766 1 97.56 41 TYR B CA 1
ATOM 2959 C C . TYR B 1 41 ? 4.516 3.721 -17.547 1 97.56 41 TYR B C 1
ATOM 2961 O O . TYR B 1 41 ? 4.707 2.949 -18.484 1 97.56 41 TYR B O 1
ATOM 2969 N N . HIS B 1 42 ? 4.309 3.344 -16.328 1 97.31 42 HIS B N 1
ATOM 2970 C CA . HIS B 1 42 ? 4.332 1.926 -15.984 1 97.31 42 HIS B CA 1
ATOM 2971 C C . HIS B 1 42 ? 3.248 1.161 -16.734 1 97.31 42 HIS B C 1
ATOM 2973 O O . HIS B 1 42 ? 3.463 0.02 -17.156 1 97.31 42 HIS B O 1
ATOM 2979 N N . MET B 1 43 ? 2.115 1.828 -16.969 1 96.94 43 MET B N 1
ATOM 2980 C CA . MET B 1 43 ? 0.991 1.193 -17.656 1 96.94 43 MET B CA 1
ATOM 2981 C C . MET B 1 43 ? 1.232 1.134 -19.156 1 96.94 43 MET B C 1
ATOM 2983 O O . MET B 1 43 ? 0.462 0.51 -19.891 1 96.94 43 MET B O 1
ATOM 2987 N N . GLY B 1 44 ? 2.234 1.797 -19.625 1 95.94 44 GLY B N 1
ATOM 2988 C CA . GLY B 1 44 ? 2.586 1.785 -21.031 1 95.94 44 GLY B CA 1
ATOM 2989 C C . GLY B 1 44 ? 1.859 2.846 -21.828 1 95.94 44 GLY B C 1
ATOM 2990 O O . GLY B 1 44 ? 1.806 2.773 -23.062 1 95.94 44 GLY B O 1
ATOM 2991 N N . TRP B 1 45 ? 1.288 3.857 -21.125 1 96.5 45 TRP B N 1
ATOM 2992 C CA . TRP B 1 45 ? 0.439 4.84 -21.797 1 96.5 45 TRP B CA 1
ATOM 2993 C C . TRP B 1 45 ? 1.253 6.051 -22.25 1 96.5 45 TRP B C 1
ATOM 2995 O O . TRP B 1 45 ? 0.829 6.797 -23.125 1 96.5 45 TRP B O 1
ATOM 3005 N N . VAL B 1 46 ? 2.447 6.297 -21.547 1 97.06 46 VAL B N 1
ATOM 3006 C CA . VAL B 1 46 ? 3.299 7.441 -21.859 1 97.06 46 VAL B CA 1
ATOM 3007 C C . VAL B 1 46 ? 4.766 7.02 -21.812 1 97.06 46 VAL B C 1
ATOM 3009 O O . VAL B 1 46 ? 5.094 5.941 -21.312 1 97.06 46 VAL B O 1
ATOM 3012 N N . ASP B 1 47 ? 5.641 7.805 -22.422 1 97.06 47 ASP B N 1
ATOM 3013 C CA . ASP B 1 47 ? 7.074 7.559 -22.344 1 97.06 47 ASP B CA 1
ATOM 3014 C C . ASP B 1 47 ? 7.684 8.242 -21.109 1 97.06 47 ASP B C 1
ATOM 3016 O O . ASP B 1 47 ? 6.957 8.703 -20.234 1 97.06 47 ASP B O 1
ATOM 3020 N N . GLU B 1 48 ? 8.969 8.234 -21 1 97.06 48 GLU B N 1
ATOM 3021 C CA . GLU B 1 48 ? 9.664 8.719 -19.812 1 97.06 48 GLU B CA 1
ATOM 3022 C C . GLU B 1 48 ? 9.531 10.234 -19.672 1 97.06 48 GLU B C 1
ATOM 3024 O O . GLU B 1 48 ? 9.852 10.797 -18.625 1 97.06 48 GLU B O 1
ATOM 3029 N N . HIS B 1 49 ? 9.023 10.898 -20.719 1 97.25 49 HIS B N 1
ATOM 3030 C CA . HIS B 1 49 ? 8.758 12.328 -20.688 1 97.25 49 HIS B CA 1
ATOM 3031 C C . HIS B 1 49 ? 7.27 12.617 -20.547 1 97.25 49 HIS B C 1
ATOM 3033 O O . HIS B 1 49 ? 6.832 13.758 -20.719 1 97.25 49 HIS B O 1
ATOM 3039 N N . PHE B 1 50 ? 6.477 11.57 -20.328 1 96.75 50 PHE B N 1
ATOM 3040 C CA . PHE B 1 50 ? 5.039 11.609 -20.094 1 96.75 50 PHE B CA 1
ATOM 3041 C C . PHE B 1 50 ? 4.285 12.031 -21.344 1 96.75 50 PHE B C 1
ATOM 3043 O O . PHE B 1 50 ? 3.238 12.672 -21.266 1 96.75 50 PHE B O 1
ATOM 3050 N N . GLN B 1 51 ? 4.887 11.68 -22.469 1 97.5 51 GLN B N 1
ATOM 3051 C CA . GLN B 1 51 ? 4.199 11.828 -23.75 1 97.5 51 GLN B CA 1
ATOM 3052 C C . GLN B 1 51 ? 3.502 10.531 -24.156 1 97.5 51 GLN B C 1
ATOM 3054 O O . GLN B 1 51 ? 3.98 9.438 -23.844 1 97.5 51 GLN B O 1
ATOM 3059 N N . PRO B 1 52 ? 2.4 10.688 -24.844 1 95.81 52 PRO B N 1
ATOM 3060 C CA . PRO B 1 52 ? 1.677 9.477 -25.219 1 95.81 52 PRO B CA 1
ATOM 3061 C C . PRO B 1 52 ? 2.561 8.461 -25.953 1 95.81 52 PRO B C 1
ATOM 3063 O O . PRO B 1 52 ? 3.338 8.836 -26.828 1 95.81 52 PRO B O 1
ATOM 3066 N N . TYR B 1 53 ? 2.453 7.305 -25.531 1 89.19 53 TYR B N 1
ATOM 3067 C CA . TYR B 1 53 ? 3.24 6.18 -26.031 1 89.19 53 TYR B CA 1
ATOM 3068 C C . TYR B 1 53 ? 2.479 4.871 -25.859 1 89.19 53 TYR B C 1
ATOM 3070 O O . TYR B 1 53 ? 1.745 4.691 -24.875 1 89.19 53 TYR B O 1
ATOM 3078 N N . ALA B 1 54 ? 2.463 4.047 -26.781 1 88.62 54 ALA B N 1
ATOM 3079 C CA . ALA B 1 54 ? 1.812 2.744 -26.672 1 88.62 54 ALA B CA 1
ATOM 3080 C C . ALA B 1 54 ? 2.842 1.628 -26.531 1 88.62 54 ALA B C 1
ATOM 3082 O O . ALA B 1 54 ? 3.324 1.081 -27.516 1 88.62 54 ALA B O 1
ATOM 3083 N N . ALA B 1 55 ? 3.049 1.294 -25.328 1 84.25 55 ALA B N 1
ATOM 3084 C CA . ALA B 1 55 ? 3.961 0.189 -25.047 1 84.25 55 ALA B CA 1
ATOM 3085 C C . ALA B 1 55 ? 3.189 -1.089 -24.719 1 84.25 55 ALA B C 1
ATOM 3087 O O . ALA B 1 55 ? 2.01 -1.036 -24.359 1 84.25 55 ALA B O 1
ATOM 3088 N N . PRO B 1 56 ? 3.811 -2.164 -25 1 79.69 56 PRO B N 1
ATOM 3089 C CA . PRO B 1 56 ? 3.174 -3.395 -24.516 1 79.69 56 PRO B CA 1
ATOM 3090 C C . PRO B 1 56 ? 2.852 -3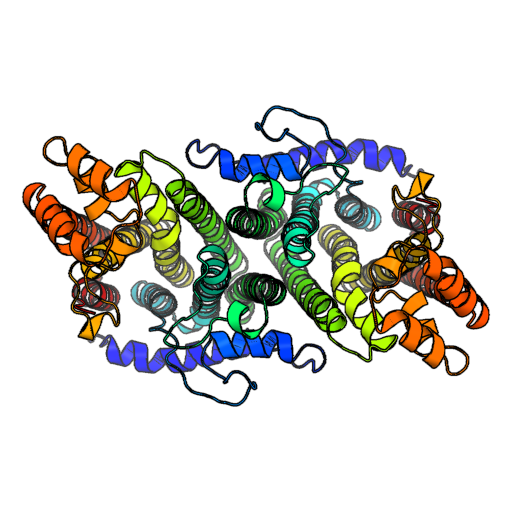.35 -23.016 1 79.69 56 PRO B C 1
ATOM 3092 O O . PRO B 1 56 ? 3.658 -2.861 -22.234 1 79.69 56 PRO B O 1
ATOM 3095 N N . ALA B 1 57 ? 1.636 -3.482 -22.641 1 73.19 57 ALA B N 1
ATOM 3096 C CA . ALA B 1 57 ? 1.264 -3.275 -21.25 1 73.19 57 ALA B CA 1
ATOM 3097 C C . ALA B 1 57 ? 0.693 -4.551 -20.641 1 73.19 57 ALA B C 1
ATOM 3099 O O . ALA B 1 57 ? 0.144 -4.523 -19.531 1 73.19 57 ALA B O 1
ATOM 3100 N N . GLY B 1 58 ? 0.887 -5.648 -21.078 1 75.5 58 GLY B N 1
ATOM 3101 C CA . GLY B 1 58 ? 0.411 -6.895 -20.5 1 75.5 58 GLY B CA 1
ATOM 3102 C C . GLY B 1 58 ? -0.883 -7.387 -21.109 1 75.5 58 GLY B C 1
ATOM 3103 O O . GLY B 1 58 ? -1.595 -6.621 -21.766 1 75.5 58 GLY B O 1
ATOM 3104 N N . LYS B 1 59 ? -1.249 -8.555 -20.828 1 80.88 59 LYS B N 1
ATOM 3105 C CA . LYS B 1 59 ? -2.344 -9.234 -21.516 1 80.88 59 LYS B CA 1
ATOM 3106 C C . LYS B 1 59 ? -3.662 -9.047 -20.781 1 80.88 59 LYS B C 1
ATOM 3108 O O . LYS B 1 59 ? -4.715 -9.484 -21.25 1 80.88 59 LYS B O 1
ATOM 3113 N N . ARG B 1 60 ? -3.656 -8.305 -19.656 1 94.56 60 ARG B N 1
ATOM 3114 C CA . ARG B 1 60 ? -4.852 -8.047 -18.859 1 94.56 60 ARG B CA 1
ATOM 3115 C C . ARG B 1 60 ? -5.582 -9.344 -18.531 1 94.56 60 ARG B C 1
ATOM 3117 O O . ARG B 1 60 ? -6.809 -9.414 -18.625 1 94.56 60 ARG B O 1
ATOM 3124 N N . LEU B 1 61 ? -4.848 -10.359 -18.234 1 94.25 61 LEU B N 1
ATOM 3125 C CA . LEU B 1 61 ? -5.391 -11.688 -17.969 1 94.25 61 LEU B CA 1
ATOM 3126 C C . LEU B 1 61 ? -6.309 -11.672 -16.75 1 94.25 61 LEU B C 1
ATOM 3128 O O . LEU B 1 61 ? -7.453 -12.125 -16.828 1 94.25 61 LEU B O 1
ATOM 3132 N N . ARG B 1 62 ? -5.895 -11.062 -15.711 1 97.69 62 ARG B N 1
ATOM 3133 C CA . ARG B 1 62 ? -6.586 -11.141 -14.422 1 97.69 62 ARG B CA 1
ATOM 3134 C C . ARG B 1 62 ? -7.914 -10.398 -14.477 1 97.69 62 ARG B C 1
ATOM 3136 O O . ARG B 1 62 ? -8.953 -10.938 -14.086 1 97.69 62 ARG B O 1
ATOM 3143 N N . PRO B 1 63 ? -7.926 -9.18 -15.023 1 98.56 63 PRO B N 1
ATOM 3144 C CA . PRO B 1 63 ? -9.234 -8.523 -15.094 1 98.56 63 PRO B CA 1
ATOM 3145 C C . PRO B 1 63 ? -10.195 -9.227 -16.062 1 98.56 63 PRO B C 1
ATOM 3147 O O . PRO B 1 63 ? -11.406 -9.234 -15.828 1 98.56 63 PRO B O 1
ATOM 3150 N N . ILE B 1 64 ? -9.68 -9.828 -17.094 1 97.88 64 ILE B N 1
ATOM 3151 C CA . ILE B 1 64 ? -10.531 -10.547 -18.047 1 97.88 64 ILE B CA 1
ATOM 3152 C C . ILE B 1 64 ? -11.102 -11.797 -17.359 1 97.88 64 ILE B C 1
ATOM 3154 O O . ILE B 1 64 ? -12.273 -12.133 -17.562 1 97.88 64 ILE B O 1
ATOM 3158 N N . LEU B 1 65 ? -10.289 -12.461 -16.562 1 98.25 65 LEU B N 1
ATOM 3159 C CA . LEU B 1 65 ? -10.781 -13.602 -15.789 1 98.25 65 LEU B CA 1
ATOM 3160 C C . LEU B 1 65 ? -11.938 -13.18 -14.883 1 98.25 65 LEU B C 1
ATOM 3162 O O . LEU B 1 65 ? -12.93 -13.898 -14.766 1 98.25 65 LEU B O 1
ATOM 3166 N N . CYS B 1 66 ? -11.836 -12.039 -14.281 1 98.81 66 CYS B N 1
ATOM 3167 C CA . CYS B 1 66 ? -12.875 -11.516 -13.406 1 98.81 66 CYS B CA 1
ATOM 3168 C C . CYS B 1 66 ? -14.172 -11.297 -14.172 1 98.81 66 CYS B C 1
ATOM 3170 O O . CYS B 1 66 ? -15.234 -11.75 -13.742 1 98.81 66 CYS B O 1
ATOM 3172 N N . LEU B 1 67 ? -14.055 -10.648 -15.32 1 98.69 67 LEU B N 1
ATOM 3173 C CA . LEU B 1 67 ? -15.227 -10.344 -16.125 1 98.69 67 LEU B CA 1
ATOM 3174 C C . LEU B 1 67 ? -15.867 -11.617 -16.656 1 98.69 67 LEU B C 1
ATOM 3176 O O . LEU B 1 67 ? -17.094 -11.742 -16.672 1 98.69 67 LEU B O 1
ATOM 3180 N N . LEU B 1 68 ? -15.039 -12.555 -17.109 1 98.12 68 LEU B N 1
ATOM 3181 C CA . LEU B 1 68 ? -15.539 -13.828 -17.625 1 98.12 68 LEU B CA 1
ATOM 3182 C C . LEU B 1 68 ? -16.281 -14.602 -16.531 1 98.12 68 LEU B C 1
ATOM 3184 O O . LEU B 1 68 ? -17.344 -15.164 -16.781 1 98.12 68 LEU B O 1
ATOM 3188 N N . ALA B 1 69 ? -15.688 -14.656 -15.359 1 98.56 69 ALA B N 1
ATOM 3189 C CA . ALA B 1 69 ? -16.328 -15.375 -14.258 1 98.56 69 ALA B CA 1
ATOM 3190 C C . ALA B 1 69 ? -17.688 -14.773 -13.938 1 98.56 69 ALA B C 1
ATOM 3192 O O . ALA B 1 69 ? -18.656 -15.508 -13.719 1 98.56 69 ALA B O 1
ATOM 3193 N N . CYS B 1 70 ? -17.766 -13.445 -13.891 1 98.5 70 CYS B N 1
ATOM 3194 C CA . CYS B 1 70 ? -19.031 -12.766 -13.672 1 98.5 70 CYS B CA 1
ATOM 3195 C C . CYS B 1 70 ? -20.062 -13.195 -14.719 1 98.5 70 CYS B C 1
ATOM 3197 O O . CYS B 1 70 ? -21.188 -13.578 -14.375 1 98.5 70 CYS B O 1
ATOM 3199 N N . ALA B 1 71 ? -19.656 -13.203 -15.961 1 97.69 71 ALA B N 1
ATOM 3200 C CA . ALA B 1 71 ? -20.531 -13.531 -17.078 1 97.69 71 ALA B CA 1
ATOM 3201 C C . ALA B 1 71 ? -20.984 -14.984 -17 1 97.69 71 ALA B C 1
ATOM 3203 O O . ALA B 1 71 ? -22.172 -15.289 -17.219 1 97.69 71 ALA B O 1
ATOM 3204 N N . GLU B 1 72 ? -20.125 -15.867 -16.688 1 96.94 72 GLU B N 1
ATOM 3205 C CA . GLU B 1 72 ? -20.391 -17.297 -16.781 1 96.94 72 GLU B CA 1
ATOM 3206 C C . GLU B 1 72 ? -21.359 -17.75 -15.68 1 96.94 72 GLU B C 1
ATOM 3208 O O . GLU B 1 72 ? -22.016 -18.781 -15.812 1 96.94 72 GLU B O 1
ATOM 3213 N N . VAL B 1 73 ? -21.438 -16.953 -14.672 1 97.56 73 VAL B N 1
ATOM 3214 C CA . VAL B 1 73 ? -22.375 -17.328 -13.625 1 97.56 73 VAL B CA 1
ATOM 3215 C C . VAL B 1 73 ? -23.688 -16.547 -13.812 1 97.56 73 VAL B C 1
ATOM 3217 O O . VAL B 1 73 ? -24.547 -16.562 -12.93 1 97.56 73 VAL B O 1
ATOM 3220 N N . GLY B 1 74 ? -23.766 -15.797 -14.852 1 96.5 74 GLY B N 1
ATOM 3221 C CA . GLY B 1 74 ? -25.031 -15.188 -15.234 1 96.5 74 GLY B CA 1
ATOM 3222 C C . GLY B 1 74 ? -25.094 -13.703 -14.93 1 96.5 74 GLY B C 1
ATOM 3223 O O . GLY B 1 74 ? -26.141 -13.078 -15.109 1 96.5 74 GLY B O 1
ATOM 3224 N N . GLY B 1 75 ? -23.984 -13.117 -14.508 1 97.25 75 GLY B N 1
ATOM 3225 C CA . GLY B 1 75 ? -23.969 -11.703 -14.188 1 97.25 75 GLY B CA 1
ATOM 3226 C C . GLY B 1 75 ? -23.641 -10.828 -15.383 1 97.25 75 GLY B C 1
ATOM 3227 O O . GLY B 1 75 ? -23.375 -11.328 -16.469 1 97.25 75 GLY B O 1
ATOM 3228 N N . ASP B 1 76 ? -23.719 -9.555 -15.164 1 97.44 76 ASP B N 1
ATOM 3229 C CA . ASP B 1 76 ? -23.359 -8.531 -16.141 1 97.44 76 ASP B CA 1
ATOM 3230 C C . ASP B 1 76 ? -21.938 -8.023 -15.906 1 97.44 76 ASP B C 1
ATOM 3232 O O . ASP B 1 76 ? -21.688 -7.301 -14.945 1 97.44 76 ASP B O 1
ATOM 3236 N N . PRO B 1 77 ? -21.047 -8.336 -16.828 1 97.56 77 PRO B N 1
ATOM 3237 C CA . PRO B 1 77 ? -19.656 -7.945 -16.625 1 97.56 77 PRO B CA 1
ATOM 3238 C C . PRO B 1 77 ? -19.484 -6.438 -16.438 1 97.56 77 PRO B C 1
ATOM 3240 O O . PRO B 1 77 ? -18.516 -5.992 -15.82 1 97.56 77 PRO B O 1
ATOM 3243 N N . SER B 1 78 ? -20.406 -5.621 -16.953 1 97.56 78 SER B N 1
ATOM 3244 C CA . SER B 1 78 ? -20.297 -4.172 -16.797 1 97.56 78 SER B CA 1
ATOM 3245 C C . SER B 1 78 ? -20.312 -3.771 -15.328 1 97.56 78 SER B C 1
ATOM 3247 O O . SER B 1 78 ? -19.688 -2.771 -14.945 1 97.56 78 SER B O 1
ATOM 3249 N N . GLN B 1 79 ? -20.938 -4.578 -14.523 1 97.31 79 GLN B N 1
ATOM 3250 C CA . GLN B 1 79 ? -21.031 -4.305 -13.094 1 97.31 79 GLN B CA 1
ATOM 3251 C C . GLN B 1 79 ? -19.734 -4.695 -12.375 1 97.31 79 GLN B C 1
ATOM 3253 O O . GLN B 1 79 ? -19.469 -4.238 -11.258 1 97.31 79 GLN B O 1
ATOM 3258 N N . ALA B 1 80 ? -18.922 -5.516 -13.031 1 98.44 80 ALA B N 1
ATOM 3259 C CA . ALA B 1 80 ? -17.703 -6.012 -12.406 1 98.44 80 ALA B CA 1
ATOM 3260 C C . ALA B 1 80 ? -16.484 -5.227 -12.898 1 98.44 80 ALA B C 1
ATOM 3262 O O . ALA B 1 80 ? -15.367 -5.422 -12.398 1 98.44 80 ALA B O 1
ATOM 3263 N N . LEU B 1 81 ? -16.688 -4.285 -13.797 1 98.5 81 LEU B N 1
ATOM 3264 C CA . LEU B 1 81 ? -15.602 -3.574 -14.469 1 98.5 81 LEU B CA 1
ATOM 3265 C C . LEU B 1 81 ? -14.727 -2.846 -13.453 1 98.5 81 LEU B C 1
ATOM 3267 O O . LEU B 1 81 ? -13.492 -2.896 -13.539 1 98.5 81 LEU B O 1
ATOM 3271 N N . PRO B 1 82 ? -15.32 -2.182 -12.438 1 98.75 82 PRO B N 1
ATOM 3272 C CA . PRO B 1 82 ? -14.477 -1.483 -11.469 1 98.75 82 PRO B CA 1
ATOM 3273 C C . PRO B 1 82 ? -13.57 -2.432 -10.68 1 98.75 82 PRO B C 1
ATOM 3275 O O . PRO B 1 82 ? -12.391 -2.137 -10.477 1 98.75 82 PRO B O 1
ATOM 3278 N N . ALA B 1 83 ? -14.148 -3.562 -10.312 1 98.88 83 ALA B N 1
ATOM 3279 C CA . ALA B 1 83 ? -13.344 -4.547 -9.586 1 98.88 83 ALA B CA 1
ATOM 3280 C C . ALA B 1 83 ? -12.25 -5.129 -10.477 1 98.88 83 ALA B C 1
ATOM 3282 O O . ALA B 1 83 ? -11.117 -5.328 -10.023 1 98.88 83 ALA B O 1
ATOM 3283 N N . ALA B 1 84 ? -12.609 -5.422 -11.711 1 98.88 84 ALA B N 1
ATOM 3284 C CA . ALA B 1 84 ? -11.617 -5.906 -12.664 1 98.88 84 ALA B CA 1
ATOM 3285 C C . ALA B 1 84 ? -10.461 -4.922 -12.812 1 98.88 84 ALA B C 1
ATOM 3287 O O . ALA B 1 84 ? -9.297 -5.316 -12.82 1 98.88 84 ALA B O 1
ATOM 3288 N N . ALA B 1 85 ? -10.812 -3.658 -12.898 1 98.88 85 ALA B N 1
ATOM 3289 C CA . ALA B 1 85 ? -9.789 -2.621 -13 1 98.88 85 ALA B CA 1
ATOM 3290 C C . ALA B 1 85 ? -8.945 -2.564 -11.727 1 98.88 85 ALA B C 1
ATOM 3292 O O . ALA B 1 85 ? -7.715 -2.443 -11.797 1 98.88 85 ALA B O 1
ATOM 3293 N N . GLY B 1 86 ? -9.609 -2.621 -10.578 1 98.88 86 GLY B N 1
ATOM 3294 C CA . GLY B 1 86 ? -8.883 -2.658 -9.312 1 98.88 86 GLY B CA 1
ATOM 3295 C C . GLY B 1 86 ? -7.891 -3.801 -9.234 1 98.88 86 GLY B C 1
ATOM 3296 O O . GLY B 1 86 ? -6.762 -3.617 -8.773 1 98.88 86 GLY B O 1
ATOM 3297 N N . ILE B 1 87 ? -8.242 -4.949 -9.711 1 98.88 87 ILE B N 1
ATOM 3298 C CA . ILE B 1 87 ? -7.402 -6.145 -9.719 1 98.88 87 ILE B CA 1
ATOM 3299 C C . ILE B 1 87 ? -6.172 -5.898 -10.594 1 98.88 87 ILE B C 1
ATOM 3301 O O . ILE B 1 87 ? -5.055 -6.242 -10.211 1 98.88 87 ILE B O 1
ATOM 3305 N N . GLU B 1 88 ? -6.395 -5.324 -11.719 1 98.75 88 GLU B N 1
ATOM 3306 C CA . GLU B 1 88 ? -5.281 -5.031 -12.617 1 98.75 88 GLU B CA 1
ATOM 3307 C C . GLU B 1 88 ? -4.324 -4.02 -11.992 1 98.75 88 GLU B C 1
ATOM 3309 O O . GLU B 1 88 ? -3.104 -4.156 -12.117 1 98.75 88 GLU B O 1
ATOM 3314 N N . ILE B 1 89 ? -4.84 -3.008 -11.383 1 98.81 89 ILE B N 1
ATOM 3315 C CA . ILE B 1 89 ? -4.012 -1.993 -10.742 1 98.81 89 ILE B CA 1
ATOM 3316 C C . ILE B 1 89 ? -3.215 -2.619 -9.602 1 98.81 89 ILE B C 1
ATOM 3318 O O . ILE B 1 89 ? -2.035 -2.312 -9.414 1 98.81 89 ILE B O 1
ATOM 3322 N N . LEU B 1 90 ? -3.85 -3.537 -8.852 1 98.81 90 LEU B N 1
ATOM 3323 C CA . LEU B 1 90 ? -3.158 -4.27 -7.793 1 98.81 90 LEU B CA 1
ATOM 3324 C C . LEU B 1 90 ? -1.971 -5.043 -8.359 1 98.81 90 LEU B C 1
ATOM 3326 O O . LEU B 1 90 ? -0.884 -5.027 -7.773 1 98.81 90 LEU B O 1
ATOM 3330 N N . HIS B 1 91 ? -2.217 -5.691 -9.43 1 98.31 91 HIS B N 1
ATOM 3331 C CA . HIS B 1 91 ? -1.139 -6.43 -10.07 1 98.31 91 HIS B CA 1
ATOM 3332 C C . HIS B 1 91 ? 0.008 -5.504 -10.461 1 98.31 91 HIS B C 1
ATOM 3334 O O . HIS B 1 91 ? 1.176 -5.824 -10.234 1 98.31 91 HIS B O 1
ATOM 3340 N N . ASN B 1 92 ? -0.282 -4.387 -11.031 1 97.94 92 ASN B N 1
ATOM 3341 C CA . ASN B 1 92 ? 0.738 -3.459 -11.516 1 97.94 92 ASN B CA 1
ATOM 3342 C C . ASN B 1 92 ? 1.475 -2.787 -10.359 1 97.94 92 ASN B C 1
ATOM 3344 O O . ASN B 1 92 ? 2.684 -2.559 -10.438 1 97.94 92 ASN B O 1
ATOM 3348 N N . PHE B 1 93 ? 0.757 -2.484 -9.297 1 98.19 93 PHE B N 1
ATOM 3349 C CA . PHE B 1 93 ? 1.423 -2.059 -8.07 1 98.19 93 PHE B CA 1
ATOM 3350 C C . PHE B 1 93 ? 2.49 -3.064 -7.656 1 98.19 93 PHE B C 1
ATOM 3352 O O . PHE B 1 93 ? 3.629 -2.688 -7.375 1 98.19 93 PHE B O 1
ATOM 3359 N N . SER B 1 94 ? 2.115 -4.293 -7.586 1 98.44 94 SER B N 1
ATOM 3360 C CA . SER B 1 94 ? 3.023 -5.328 -7.105 1 98.44 94 SER B CA 1
ATOM 3361 C C . SER B 1 94 ? 4.254 -5.441 -8 1 98.44 94 SER B C 1
ATOM 3363 O O . SER B 1 94 ? 5.355 -5.711 -7.516 1 98.44 94 SER B O 1
ATOM 3365 N N . LEU B 1 95 ? 4.109 -5.164 -9.312 1 97.44 95 LEU B N 1
ATOM 3366 C CA . LEU B 1 95 ? 5.234 -5.215 -10.242 1 97.44 95 LEU B CA 1
ATOM 3367 C C . LEU B 1 95 ? 6.227 -4.094 -9.953 1 97.44 95 LEU B C 1
ATOM 3369 O O . LEU B 1 95 ? 7.441 -4.309 -10 1 97.44 95 LEU B O 1
ATOM 3373 N N . ILE B 1 96 ? 5.727 -2.939 -9.648 1 98.56 96 ILE B N 1
ATOM 3374 C CA . ILE B 1 96 ? 6.59 -1.794 -9.391 1 98.56 96 ILE B CA 1
ATOM 3375 C C . ILE B 1 96 ? 7.445 -2.061 -8.148 1 98.56 96 ILE B C 1
ATOM 3377 O O . ILE B 1 96 ? 8.664 -1.862 -8.172 1 98.56 96 ILE B O 1
ATOM 3381 N N . HIS B 1 97 ? 6.816 -2.504 -7.09 1 98.81 97 HIS B N 1
ATOM 3382 C CA . HIS B 1 97 ? 7.562 -2.789 -5.867 1 98.81 97 HIS B CA 1
ATOM 3383 C C . HIS B 1 97 ? 8.484 -3.986 -6.051 1 98.81 97 HIS B C 1
ATOM 3385 O O . HIS B 1 97 ? 9.625 -3.979 -5.574 1 98.81 97 HIS B O 1
ATOM 3391 N N . ASP B 1 98 ? 8.016 -4.969 -6.793 1 97.56 98 ASP B N 1
ATOM 3392 C CA . ASP B 1 98 ? 8.836 -6.137 -7.082 1 97.56 98 ASP B CA 1
ATOM 3393 C C . ASP B 1 98 ? 10.109 -5.746 -7.836 1 97.56 98 ASP B C 1
ATOM 3395 O O . ASP B 1 98 ? 11.18 -6.293 -7.582 1 97.56 98 ASP B O 1
ATOM 3399 N N . ASP B 1 99 ? 9.992 -4.848 -8.789 1 97.62 99 ASP B N 1
ATOM 3400 C CA . ASP B 1 99 ? 11.148 -4.379 -9.547 1 97.62 99 ASP B CA 1
ATOM 3401 C C . ASP B 1 99 ? 12.211 -3.779 -8.625 1 97.62 99 ASP B C 1
ATOM 3403 O O . ASP B 1 99 ? 13.406 -3.973 -8.836 1 97.62 99 ASP B O 1
ATOM 3407 N N . VAL B 1 100 ? 11.789 -3.061 -7.625 1 98.38 100 VAL B N 1
ATOM 3408 C CA . VAL B 1 100 ? 12.711 -2.484 -6.652 1 98.38 100 VAL B CA 1
ATOM 3409 C C . VAL B 1 100 ? 13.328 -3.592 -5.801 1 98.38 100 VAL B C 1
ATOM 3411 O O . VAL B 1 100 ? 14.539 -3.625 -5.594 1 98.38 100 VAL B O 1
ATOM 3414 N N . GLU B 1 101 ? 12.508 -4.48 -5.348 1 97.56 101 GLU B N 1
ATOM 3415 C CA . GLU B 1 101 ? 12.922 -5.547 -4.441 1 97.56 101 GLU B CA 1
ATOM 3416 C C . GLU B 1 101 ? 13.938 -6.473 -5.105 1 97.56 101 GLU B C 1
ATOM 3418 O O . GLU B 1 101 ? 14.898 -6.914 -4.469 1 97.56 101 GLU B O 1
ATOM 3423 N N . ASP B 1 102 ? 13.727 -6.66 -6.402 1 93.12 102 ASP B N 1
ATOM 3424 C CA . ASP B 1 102 ? 14.57 -7.598 -7.137 1 93.12 102 ASP B CA 1
ATOM 3425 C C . ASP B 1 102 ? 15.742 -6.879 -7.805 1 93.12 102 ASP B C 1
ATOM 3427 O O . ASP B 1 102 ? 16.688 -7.516 -8.273 1 93.12 102 ASP B O 1
ATOM 3431 N N . GLY B 1 103 ? 15.641 -5.617 -7.84 1 94.56 103 GLY B N 1
ATOM 3432 C CA . GLY B 1 103 ? 16.672 -4.848 -8.531 1 94.56 103 GLY B CA 1
ATOM 3433 C C . GLY B 1 103 ? 16.578 -4.953 -10.039 1 94.56 103 GLY B C 1
ATOM 3434 O O . GLY B 1 103 ? 17.578 -4.848 -10.734 1 94.56 103 GLY B O 1
ATOM 3435 N N . ASP B 1 104 ? 15.391 -5.238 -10.539 1 93.5 104 ASP B N 1
ATOM 3436 C CA . ASP B 1 104 ? 15.203 -5.328 -11.984 1 93.5 104 ASP B CA 1
ATOM 3437 C C . ASP B 1 104 ? 15.227 -3.941 -12.625 1 93.5 104 ASP B C 1
ATOM 3439 O O . ASP B 1 104 ? 14.398 -3.088 -12.297 1 93.5 104 ASP B O 1
ATOM 3443 N N . GLU B 1 105 ? 16 -3.773 -13.633 1 96.31 105 GLU B N 1
ATOM 3444 C CA . GLU B 1 105 ? 16.172 -2.449 -14.219 1 96.31 105 GLU B CA 1
ATOM 3445 C C . GLU B 1 105 ? 15.258 -2.252 -15.414 1 96.31 105 GLU B C 1
ATOM 3447 O O . GLU B 1 105 ? 15.023 -1.121 -15.852 1 96.31 105 GLU B O 1
ATOM 3452 N N . THR B 1 106 ? 14.727 -3.408 -15.977 1 94.25 106 THR B N 1
ATOM 3453 C CA . THR B 1 106 ? 13.844 -3.316 -17.141 1 94.25 106 THR B CA 1
ATOM 3454 C C . THR B 1 106 ? 12.594 -4.164 -16.938 1 94.25 106 THR B C 1
ATOM 3456 O O . THR B 1 106 ? 12.625 -5.16 -16.219 1 94.25 106 THR B O 1
ATOM 3459 N N . ARG B 1 107 ? 11.547 -3.742 -17.547 1 90.81 107 ARG B N 1
ATOM 3460 C CA . ARG B 1 107 ? 10.273 -4.441 -17.656 1 90.81 107 ARG B CA 1
ATOM 3461 C C . ARG B 1 107 ? 9.602 -4.145 -19 1 90.81 107 ARG B C 1
ATOM 3463 O O . ARG B 1 107 ? 9.461 -2.98 -19.375 1 90.81 107 ARG B O 1
ATOM 3470 N N . ARG B 1 108 ? 9.258 -5.16 -19.609 1 87.88 108 ARG B N 1
ATOM 3471 C CA . ARG B 1 108 ? 8.641 -5.043 -20.922 1 87.88 108 ARG B CA 1
ATOM 3472 C C . ARG B 1 108 ? 9.508 -4.188 -21.844 1 87.88 108 ARG B C 1
ATOM 3474 O O . ARG B 1 108 ? 9 -3.291 -22.531 1 87.88 108 ARG B O 1
ATOM 3481 N N . HIS B 1 109 ? 10.773 -4.363 -21.672 1 88.06 109 HIS B N 1
ATOM 3482 C CA . HIS B 1 109 ? 11.805 -3.801 -22.531 1 88.06 109 HIS B CA 1
ATOM 3483 C C . HIS B 1 109 ? 11.938 -2.297 -22.328 1 88.06 109 HIS B C 1
ATOM 3485 O O . HIS B 1 109 ? 12.422 -1.583 -23.203 1 88.06 109 HIS B O 1
ATOM 3491 N N . ARG B 1 110 ? 11.516 -1.852 -21.188 1 93.56 110 ARG B N 1
ATOM 3492 C CA . ARG B 1 110 ? 11.688 -0.448 -20.828 1 93.56 110 ARG B CA 1
ATOM 3493 C C . ARG B 1 110 ? 12.25 -0.312 -19.406 1 93.56 110 ARG B C 1
ATOM 3495 O O . ARG B 1 110 ? 12.102 -1.214 -18.594 1 93.56 110 ARG B O 1
ATOM 3502 N N . PRO B 1 111 ? 12.938 0.818 -19.203 1 97.31 111 PRO B N 1
ATOM 3503 C CA . PRO B 1 111 ? 13.414 1.012 -17.828 1 97.31 111 PRO B CA 1
ATOM 3504 C C . PRO B 1 111 ? 12.281 1.011 -16.797 1 97.31 111 PRO B C 1
ATOM 3506 O O . PRO B 1 111 ? 11.195 1.517 -17.078 1 97.31 111 PRO B O 1
ATOM 3509 N N . THR B 1 112 ? 12.547 0.419 -15.672 1 98.12 112 THR B N 1
ATOM 3510 C CA . THR B 1 112 ? 11.547 0.397 -14.609 1 98.12 112 THR B CA 1
ATOM 3511 C C . THR B 1 112 ? 11.406 1.777 -13.977 1 98.12 112 THR B C 1
ATOM 3513 O O . THR B 1 112 ? 12.234 2.66 -14.203 1 98.12 112 THR B O 1
ATOM 3516 N N . VAL B 1 113 ? 10.422 1.952 -13.188 1 98.62 113 VAL B N 1
ATOM 3517 C CA . VAL B 1 113 ? 10.125 3.24 -12.57 1 98.62 113 VAL B CA 1
ATOM 3518 C C . VAL B 1 113 ? 11.297 3.668 -11.688 1 98.62 113 VAL B C 1
ATOM 3520 O O . VAL B 1 113 ? 11.75 4.812 -11.75 1 98.62 113 VAL B O 1
ATOM 3523 N N . TRP B 1 114 ? 11.859 2.732 -10.906 1 98.62 114 TRP B N 1
ATOM 3524 C CA . TRP B 1 114 ? 12.922 3.105 -9.977 1 98.62 114 TRP B CA 1
ATOM 3525 C C . TRP B 1 114 ? 14.203 3.451 -10.727 1 98.62 114 TRP B C 1
ATOM 3527 O O . TRP B 1 114 ? 15.008 4.262 -10.258 1 98.62 114 TRP B O 1
ATOM 3537 N N . LYS B 1 115 ? 14.383 2.809 -11.859 1 98.5 115 LYS B N 1
ATOM 3538 C CA . LYS B 1 115 ? 15.562 3.111 -12.664 1 98.5 115 LYS B CA 1
ATOM 3539 C C . LYS B 1 115 ? 15.508 4.535 -13.203 1 98.5 115 LYS B C 1
ATOM 3541 O O . LYS B 1 115 ? 16.547 5.207 -13.305 1 98.5 115 LYS B O 1
ATOM 3546 N N . LEU B 1 116 ? 14.336 4.949 -13.531 1 98.44 116 LEU B N 1
ATOM 3547 C CA . LEU B 1 116 ? 14.188 6.27 -14.133 1 98.44 116 LEU B CA 1
ATOM 3548 C C . LEU B 1 116 ? 14.109 7.352 -13.062 1 98.44 116 LEU B C 1
ATOM 3550 O O . LEU B 1 116 ? 14.672 8.438 -13.234 1 98.44 116 LEU B O 1
ATOM 3554 N N . TRP B 1 117 ? 13.422 7.078 -11.984 1 98.19 117 TRP B N 1
ATOM 3555 C CA . TRP B 1 117 ? 13.086 8.188 -11.102 1 98.19 117 TRP B CA 1
ATOM 3556 C C . TRP B 1 117 ? 13.516 7.898 -9.664 1 98.19 117 TRP B C 1
ATOM 3558 O O . TRP B 1 117 ? 13.242 8.688 -8.758 1 98.19 117 TRP B O 1
ATOM 3568 N N . GLY B 1 118 ? 14.164 6.754 -9.43 1 98 118 GLY B N 1
ATOM 3569 C CA . GLY B 1 118 ? 14.734 6.441 -8.133 1 98 118 GLY B CA 1
ATOM 3570 C C . GLY B 1 118 ? 13.836 5.566 -7.281 1 98 118 GLY B C 1
ATOM 3571 O O . GLY B 1 118 ? 12.625 5.5 -7.508 1 98 118 GLY B O 1
ATOM 3572 N N . ILE B 1 119 ? 14.406 4.941 -6.258 1 98.5 119 ILE B N 1
ATOM 3573 C CA . ILE B 1 119 ? 13.734 3.992 -5.375 1 98.5 119 ILE B CA 1
ATOM 3574 C C . ILE B 1 119 ? 12.633 4.703 -4.594 1 98.5 119 ILE B C 1
ATOM 3576 O O . ILE B 1 119 ? 11.5 4.219 -4.523 1 98.5 119 ILE B O 1
ATOM 3580 N N . PRO B 1 120 ? 12.852 5.938 -4.094 1 98.5 120 PRO B N 1
ATOM 3581 C CA . PRO B 1 120 ? 11.805 6.586 -3.301 1 98.5 120 PRO B CA 1
ATOM 3582 C C . PRO B 1 120 ? 10.523 6.828 -4.094 1 98.5 120 PRO B C 1
ATOM 3584 O O . PRO B 1 120 ? 9.43 6.492 -3.625 1 98.5 120 PRO B O 1
ATOM 3587 N N . GLN B 1 121 ? 10.656 7.316 -5.297 1 98.62 121 GLN B N 1
ATOM 3588 C CA . GLN B 1 121 ? 9.469 7.59 -6.105 1 98.62 121 GLN B CA 1
ATOM 3589 C C . GLN B 1 121 ? 8.781 6.293 -6.516 1 98.62 121 GLN B C 1
ATOM 3591 O O . GLN B 1 121 ? 7.547 6.23 -6.566 1 98.62 121 GLN B O 1
ATOM 3596 N N . ALA B 1 122 ? 9.594 5.289 -6.84 1 98.88 122 ALA B N 1
ATOM 3597 C CA . ALA B 1 122 ? 9.008 4.012 -7.234 1 98.88 122 ALA B CA 1
ATOM 3598 C C . ALA B 1 122 ? 8.172 3.42 -6.102 1 98.88 122 ALA B C 1
ATOM 3600 O O . ALA B 1 122 ? 7.066 2.922 -6.336 1 98.88 122 ALA B O 1
ATOM 3601 N N . ILE B 1 123 ? 8.695 3.471 -4.848 1 98.94 123 ILE B N 1
ATOM 3602 C CA . ILE B 1 123 ? 7.949 2.986 -3.691 1 98.94 123 ILE B CA 1
ATOM 3603 C C . ILE B 1 123 ? 6.652 3.779 -3.547 1 98.94 123 ILE B C 1
ATOM 3605 O O . ILE B 1 123 ? 5.578 3.199 -3.381 1 98.94 123 ILE B O 1
ATOM 3609 N N . ASN B 1 124 ? 6.711 5.062 -3.67 1 98.88 124 ASN B N 1
ATOM 3610 C CA . ASN B 1 124 ? 5.559 5.934 -3.479 1 98.88 124 ASN B CA 1
ATOM 3611 C C . ASN B 1 124 ? 4.516 5.738 -4.578 1 98.88 124 ASN B C 1
ATOM 3613 O O . ASN B 1 124 ? 3.314 5.758 -4.312 1 98.88 124 ASN B O 1
ATOM 3617 N N . VAL B 1 125 ? 4.996 5.586 -5.816 1 98.81 125 VAL B N 1
ATOM 3618 C CA . VAL B 1 125 ? 4.105 5.305 -6.938 1 98.81 125 VAL B CA 1
ATOM 3619 C C . VAL B 1 125 ? 3.381 3.98 -6.703 1 98.81 125 VAL B C 1
ATOM 3621 O O . VAL B 1 125 ? 2.17 3.883 -6.926 1 98.81 125 VAL B O 1
ATOM 3624 N N . GLY B 1 126 ? 4.125 2.977 -6.293 1 98.88 126 GLY B N 1
ATOM 3625 C CA . GLY B 1 126 ? 3.494 1.719 -5.918 1 98.88 126 GLY B CA 1
ATOM 3626 C C . GLY B 1 126 ? 2.441 1.877 -4.836 1 98.88 126 GLY B C 1
ATOM 3627 O O . GLY B 1 126 ? 1.343 1.328 -4.949 1 98.88 126 GLY B O 1
ATOM 3628 N N . ASP B 1 127 ? 2.73 2.664 -3.801 1 98.88 127 ASP B N 1
ATOM 3629 C CA . ASP B 1 127 ? 1.78 2.91 -2.721 1 98.88 127 ASP B CA 1
ATOM 3630 C C . ASP B 1 127 ? 0.511 3.574 -3.248 1 98.88 127 ASP B C 1
ATOM 3632 O O . ASP B 1 127 ? -0.596 3.232 -2.826 1 98.88 127 ASP B O 1
ATOM 3636 N N . ALA B 1 128 ? 0.67 4.527 -4.137 1 98.88 128 ALA B N 1
ATOM 3637 C CA . ALA B 1 128 ? -0.484 5.203 -4.723 1 98.88 128 ALA B CA 1
ATOM 3638 C C . ALA B 1 128 ? -1.353 4.227 -5.508 1 98.88 128 ALA B C 1
ATOM 3640 O O . ALA B 1 128 ? -2.58 4.242 -5.391 1 98.88 128 ALA B O 1
ATOM 3641 N N . MET B 1 129 ? -0.703 3.443 -6.301 1 98.88 129 MET B N 1
ATOM 3642 C CA . MET B 1 129 ? -1.453 2.473 -7.094 1 98.88 129 MET B CA 1
ATOM 3643 C C . MET B 1 129 ? -2.148 1.458 -6.191 1 98.88 129 MET B C 1
ATOM 3645 O O . MET B 1 129 ? -3.244 0.99 -6.508 1 98.88 129 MET B O 1
ATOM 3649 N N . PHE B 1 130 ? -1.502 1.09 -5.043 1 98.94 130 PHE B N 1
ATOM 3650 C CA . PHE B 1 130 ? -2.145 0.209 -4.078 1 98.94 130 PHE B CA 1
ATOM 3651 C C . PHE B 1 130 ? -3.439 0.824 -3.561 1 98.94 130 PHE B C 1
ATOM 3653 O O . PHE B 1 130 ? -4.477 0.158 -3.525 1 98.94 130 PHE B O 1
ATOM 3660 N N . ALA B 1 131 ? -3.408 2.092 -3.223 1 98.88 131 ALA B N 1
ATOM 3661 C CA . ALA B 1 131 ? -4.605 2.811 -2.797 1 98.88 131 ALA B CA 1
ATOM 3662 C C . ALA B 1 131 ? -5.633 2.879 -3.922 1 98.88 131 ALA B C 1
ATOM 3664 O O . ALA B 1 131 ? -6.828 2.678 -3.691 1 98.88 131 ALA B O 1
ATOM 3665 N N . LEU B 1 132 ? -5.18 3.137 -5.113 1 98.88 132 LEU B N 1
ATOM 3666 C CA . LEU B 1 132 ? -6.066 3.279 -6.262 1 98.88 132 LEU B CA 1
ATOM 3667 C C . LEU B 1 132 ? -6.715 1.946 -6.617 1 98.88 132 LEU B C 1
ATOM 3669 O O . LEU B 1 132 ? -7.84 1.913 -7.129 1 98.88 132 LEU B O 1
ATOM 3673 N N . ALA B 1 133 ? -6.02 0.85 -6.348 1 98.94 133 ALA B N 1
ATOM 3674 C CA . ALA B 1 133 ? -6.637 -0.46 -6.527 1 98.94 133 ALA B CA 1
ATOM 3675 C C . ALA B 1 133 ? -7.875 -0.608 -5.652 1 98.94 133 ALA B C 1
ATOM 3677 O O . ALA B 1 133 ? -8.93 -1.059 -6.117 1 98.94 133 ALA B O 1
ATOM 3678 N N . PHE B 1 134 ? -7.777 -0.201 -4.395 1 98.88 134 PHE B N 1
ATOM 3679 C CA . PHE B 1 134 ? -8.93 -0.223 -3.502 1 98.88 134 PHE B CA 1
ATOM 3680 C C . PHE B 1 134 ? -10.016 0.733 -3.99 1 98.88 134 PHE B C 1
ATOM 3682 O O . PHE B 1 134 ? -11.195 0.398 -3.969 1 98.88 134 PHE B O 1
ATOM 3689 N N . ALA B 1 135 ? -9.586 1.929 -4.461 1 98.69 135 ALA B N 1
ATOM 3690 C CA . ALA B 1 135 ? -10.539 2.883 -5.02 1 98.69 135 ALA B CA 1
ATOM 3691 C C . ALA B 1 135 ? -11.312 2.266 -6.18 1 98.69 135 ALA B C 1
ATOM 3693 O O . ALA B 1 135 ? -12.516 2.504 -6.328 1 98.69 135 ALA B O 1
ATOM 3694 N N . GLY B 1 136 ? -10.594 1.531 -6.984 1 98.69 136 GLY B N 1
ATOM 3695 C CA . GLY B 1 136 ? -11.242 0.837 -8.086 1 98.69 136 GLY B CA 1
ATOM 3696 C C . GLY B 1 136 ? -12.352 -0.092 -7.637 1 98.69 136 GLY B C 1
ATOM 3697 O O . GLY B 1 136 ? -13.469 -0.032 -8.156 1 98.69 136 GLY B O 1
ATOM 3698 N N . VAL B 1 137 ? -12.117 -0.932 -6.629 1 98.88 137 VAL B N 1
ATOM 3699 C CA . VAL B 1 137 ? -13.117 -1.869 -6.137 1 98.88 137 VAL B CA 1
ATOM 3700 C C . VAL B 1 137 ? -14.281 -1.1 -5.508 1 98.88 137 VAL B C 1
ATOM 3702 O O . VAL B 1 137 ? -15.445 -1.462 -5.691 1 98.88 137 VAL B O 1
ATOM 3705 N N . GLN B 1 138 ? -13.984 -0.027 -4.836 1 98.62 138 GLN B N 1
ATOM 3706 C CA . GLN B 1 138 ? -15.016 0.776 -4.18 1 98.62 138 GLN B CA 1
ATOM 3707 C C . GLN B 1 138 ? -15.945 1.417 -5.199 1 98.62 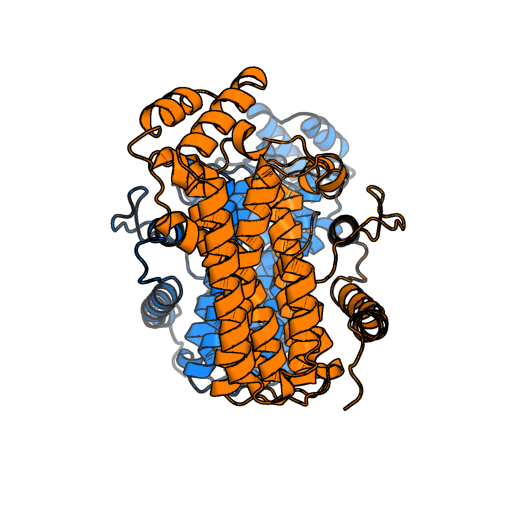138 GLN B C 1
ATOM 3709 O O . GLN B 1 138 ? -17.109 1.695 -4.895 1 98.62 138 GLN B O 1
ATOM 3714 N N . ARG B 1 139 ? -15.5 1.626 -6.391 1 98.12 139 ARG B N 1
ATOM 3715 C CA . ARG B 1 139 ? -16.281 2.23 -7.461 1 98.12 139 ARG B CA 1
ATOM 3716 C C . ARG B 1 139 ? -17.453 1.337 -7.848 1 98.12 139 ARG B C 1
ATOM 3718 O O . ARG B 1 139 ? -18.375 1.774 -8.539 1 98.12 139 ARG B O 1
ATOM 3725 N N . LEU B 1 140 ? -17.5 0.105 -7.375 1 98.56 140 LEU B N 1
ATOM 3726 C CA . LEU B 1 140 ? -18.625 -0.794 -7.594 1 98.56 140 LEU B CA 1
ATOM 3727 C C . LEU B 1 140 ? -19.938 -0.149 -7.137 1 98.56 140 LEU B C 1
ATOM 3729 O O . LEU B 1 140 ? -20.984 -0.383 -7.73 1 98.56 140 LEU B O 1
ATOM 3733 N N . SER B 1 141 ? -19.797 0.641 -6.07 1 97 141 SER B N 1
ATOM 3734 C CA . SER B 1 141 ? -20.984 1.317 -5.543 1 97 141 SER B CA 1
ATOM 3735 C C . SER B 1 141 ? -21.609 2.229 -6.59 1 97 141 SER B C 1
ATOM 3737 O O . SER B 1 141 ? -22.844 2.395 -6.621 1 97 141 SER B O 1
ATOM 3739 N N . ARG B 1 142 ? -20.844 2.766 -7.418 1 94.69 142 ARG B N 1
ATOM 3740 C CA . ARG B 1 142 ? -21.312 3.684 -8.445 1 94.69 142 ARG B CA 1
ATOM 3741 C C . ARG B 1 142 ? -22.062 2.934 -9.547 1 94.69 142 ARG B C 1
ATOM 3743 O O . ARG B 1 142 ? -22.781 3.543 -10.344 1 94.69 142 ARG B O 1
ATOM 3750 N N . ARG B 1 143 ? -21.891 1.668 -9.609 1 93.88 143 ARG B N 1
ATOM 3751 C CA . ARG B 1 143 ? -22.547 0.84 -10.609 1 93.88 143 ARG B CA 1
ATOM 3752 C C . ARG B 1 143 ? -23.797 0.188 -10.039 1 93.88 143 ARG B C 1
ATOM 3754 O O . ARG B 1 143 ? -24.391 -0.694 -10.672 1 93.88 143 ARG B O 1
ATOM 3761 N N . GLY B 1 144 ? -24.141 0.558 -8.875 1 93.94 144 GLY B N 1
ATOM 3762 C CA . GLY B 1 144 ? -25.375 0.061 -8.281 1 93.94 144 GLY B CA 1
ATOM 3763 C C . GLY B 1 144 ? -25.188 -1.242 -7.527 1 93.94 144 GLY B C 1
ATOM 3764 O O . GLY B 1 144 ? -26.172 -1.859 -7.094 1 93.94 144 GLY B O 1
ATOM 3765 N N . VAL B 1 145 ? -23.969 -1.713 -7.391 1 97.19 145 VAL B N 1
ATOM 3766 C CA . VAL B 1 145 ? -23.719 -2.91 -6.594 1 97.19 145 VAL B CA 1
ATOM 3767 C C . VAL B 1 145 ? -24.062 -2.641 -5.133 1 97.19 145 VAL B C 1
ATOM 3769 O O . VAL B 1 145 ? -23.641 -1.629 -4.566 1 97.19 145 VAL B O 1
ATOM 3772 N N . PRO B 1 146 ? -24.828 -3.549 -4.527 1 97.06 146 PRO B N 1
ATOM 3773 C CA . PRO B 1 146 ? -25.219 -3.336 -3.133 1 97.06 146 PRO B CA 1
ATOM 3774 C C . PRO B 1 146 ? -24.016 -3.254 -2.193 1 97.06 146 PRO B C 1
ATOM 3776 O O . PRO B 1 146 ? -23.016 -3.965 -2.385 1 97.06 146 PRO B O 1
ATOM 3779 N N . ALA B 1 147 ? -24.156 -2.463 -1.111 1 97.56 147 ALA B N 1
ATOM 3780 C CA . ALA B 1 147 ? -23.062 -2.174 -0.185 1 97.56 147 ALA B CA 1
ATOM 3781 C C . ALA B 1 147 ? -22.484 -3.461 0.406 1 97.56 147 ALA B C 1
ATOM 3783 O O . ALA B 1 147 ? -21.281 -3.586 0.577 1 97.56 147 ALA B O 1
ATOM 3784 N N . GLY B 1 148 ? -23.359 -4.371 0.703 1 96.69 148 GLY B N 1
ATOM 3785 C CA . GLY B 1 148 ? -22.891 -5.633 1.261 1 96.69 148 GLY B CA 1
ATOM 3786 C C . GLY B 1 148 ? -22 -6.41 0.318 1 96.69 148 GLY B C 1
ATOM 3787 O O . GLY B 1 148 ? -21.016 -7.031 0.75 1 96.69 148 GLY B O 1
ATOM 3788 N N . GLN B 1 149 ? -22.297 -6.371 -0.952 1 97.31 149 GLN B N 1
ATOM 3789 C CA . GLN B 1 149 ? -21.5 -7.07 -1.95 1 97.31 149 GLN B CA 1
ATOM 3790 C C . GLN B 1 149 ? -20.172 -6.355 -2.189 1 97.31 149 GLN B C 1
ATOM 3792 O O . GLN B 1 149 ? -19.141 -6.996 -2.422 1 97.31 149 GLN B O 1
ATOM 3797 N N . VAL B 1 150 ? -20.266 -5.027 -2.158 1 98.5 150 VAL B N 1
ATOM 3798 C CA . VAL B 1 150 ? -19.031 -4.258 -2.297 1 98.5 150 VAL B CA 1
ATOM 3799 C C . VAL B 1 150 ? -18.078 -4.602 -1.157 1 98.5 150 VAL B C 1
ATOM 3801 O O . VAL B 1 150 ? -16.891 -4.836 -1.384 1 98.5 150 VAL B O 1
ATOM 3804 N N . LEU B 1 151 ? -18.609 -4.691 0.032 1 98.44 151 LEU B N 1
ATOM 3805 C CA . LEU B 1 151 ? -17.781 -5.008 1.19 1 98.44 151 LEU B CA 1
ATOM 3806 C C . LEU B 1 151 ? -17.234 -6.43 1.095 1 98.44 151 LEU B C 1
ATOM 3808 O O . LEU B 1 151 ? -16.094 -6.688 1.483 1 98.44 151 LEU B O 1
ATOM 3812 N N . ALA B 1 152 ? -18.047 -7.34 0.583 1 98.25 152 ALA B N 1
ATOM 3813 C CA . ALA B 1 152 ? -17.578 -8.711 0.398 1 98.25 152 ALA B CA 1
ATOM 3814 C C . ALA B 1 152 ? -16.438 -8.773 -0.604 1 98.25 152 ALA B C 1
ATOM 3816 O O . ALA B 1 152 ? -15.445 -9.492 -0.392 1 98.25 152 ALA B O 1
ATOM 3817 N N . ALA B 1 153 ? -16.562 -8.031 -1.688 1 98.75 153 ALA B N 1
ATOM 3818 C CA . ALA B 1 153 ? -15.5 -7.961 -2.684 1 98.75 153 ALA B CA 1
ATOM 3819 C C . ALA B 1 153 ? -14.234 -7.359 -2.086 1 98.75 153 ALA B C 1
ATOM 3821 O O . ALA B 1 153 ? -13.133 -7.855 -2.328 1 98.75 153 ALA B O 1
ATOM 3822 N N . LEU B 1 154 ? -14.438 -6.316 -1.254 1 98.88 154 LEU B N 1
ATOM 3823 C CA . LEU B 1 154 ? -13.297 -5.664 -0.616 1 98.88 154 LEU B CA 1
ATOM 3824 C C . LEU B 1 154 ? -12.625 -6.602 0.381 1 98.88 154 LEU B C 1
ATOM 3826 O O . LEU B 1 154 ? -11.398 -6.59 0.523 1 98.88 154 LEU B O 1
ATOM 3830 N N . ASP B 1 155 ? -13.375 -7.367 1.055 1 98.38 155 ASP B N 1
ATOM 3831 C CA . ASP B 1 155 ? -12.82 -8.336 1.998 1 98.38 155 ASP B CA 1
ATOM 3832 C C . ASP B 1 155 ? -11.945 -9.359 1.281 1 98.38 155 ASP B C 1
ATOM 3834 O O . ASP B 1 155 ? -10.812 -9.625 1.701 1 98.38 155 ASP B O 1
ATOM 3838 N N . LEU B 1 156 ? -12.469 -9.891 0.207 1 98.62 156 LEU B N 1
ATOM 3839 C CA . LEU B 1 156 ? -11.695 -10.828 -0.595 1 98.62 156 LEU B CA 1
ATOM 3840 C C . LEU B 1 156 ? -10.438 -10.164 -1.146 1 98.62 156 LEU B C 1
ATOM 3842 O O . LEU B 1 156 ? -9.359 -10.766 -1.129 1 98.62 156 LEU B O 1
ATOM 3846 N N . PHE B 1 157 ? -10.625 -8.984 -1.614 1 98.81 157 PHE B N 1
ATOM 3847 C CA . PHE B 1 157 ? -9.523 -8.203 -2.182 1 98.81 157 PHE B CA 1
ATOM 3848 C C . PHE B 1 157 ? -8.43 -7.984 -1.147 1 98.81 157 PHE B C 1
ATOM 3850 O O . PHE B 1 157 ? -7.246 -8.203 -1.431 1 98.81 157 PHE B O 1
ATOM 3857 N N . THR B 1 158 ? -8.766 -7.609 0.061 1 98.88 158 THR B N 1
ATOM 3858 C CA . THR B 1 158 ? -7.816 -7.34 1.137 1 98.88 158 THR B CA 1
ATOM 3859 C C . THR B 1 158 ? -7.102 -8.617 1.566 1 98.88 158 THR B C 1
ATOM 3861 O O . THR B 1 158 ? -5.883 -8.625 1.756 1 98.88 158 THR B O 1
ATOM 3864 N N . GLN B 1 159 ? -7.82 -9.672 1.675 1 98.31 159 GLN B N 1
ATOM 3865 C CA . GLN B 1 159 ? -7.211 -10.953 2.02 1 98.31 159 GLN B CA 1
ATOM 3866 C C . GLN B 1 159 ? -6.211 -11.391 0.953 1 98.31 159 GLN B C 1
ATOM 3868 O O . GLN B 1 159 ? -5.176 -11.984 1.271 1 98.31 159 GLN B O 1
ATOM 3873 N N . THR B 1 160 ? -6.574 -11.133 -0.219 1 98.75 160 THR B N 1
ATOM 3874 C CA . THR B 1 160 ? -5.676 -11.453 -1.325 1 98.75 160 THR B CA 1
ATOM 3875 C C . THR B 1 160 ? -4.391 -10.633 -1.233 1 98.75 160 THR B C 1
ATOM 3877 O O . THR B 1 160 ? -3.299 -11.164 -1.448 1 98.75 160 THR B O 1
ATOM 3880 N N . CYS B 1 161 ? -4.508 -9.336 -0.943 1 98.81 161 CYS B N 1
ATOM 3881 C CA . CYS B 1 161 ? -3.33 -8.492 -0.757 1 98.81 161 CYS B CA 1
ATOM 3882 C C . CYS B 1 161 ? -2.408 -9.078 0.306 1 98.81 161 CYS B C 1
ATOM 3884 O O . CYS B 1 161 ? -1.188 -9.102 0.131 1 98.81 161 CYS B O 1
ATOM 3886 N N . LEU B 1 162 ? -2.949 -9.555 1.355 1 98.62 162 LEU B N 1
ATOM 3887 C CA . LEU B 1 162 ? -2.148 -10.141 2.426 1 98.62 162 LEU B CA 1
ATOM 3888 C C . LEU B 1 162 ? -1.465 -11.422 1.956 1 98.62 162 LEU B C 1
ATOM 3890 O O . LEU B 1 162 ? -0.282 -11.633 2.232 1 98.62 162 LEU B O 1
ATOM 3894 N N . ALA B 1 163 ? -2.215 -12.227 1.23 1 98.56 163 ALA B N 1
ATOM 3895 C CA . ALA B 1 163 ? -1.623 -13.445 0.687 1 98.56 163 ALA B CA 1
ATOM 3896 C C . ALA B 1 163 ? -0.452 -13.125 -0.237 1 98.56 163 ALA B C 1
ATOM 3898 O O . ALA B 1 163 ? 0.575 -13.805 -0.208 1 98.56 163 ALA B O 1
ATOM 3899 N N . LEU B 1 164 ? -0.633 -12.117 -1.028 1 98.75 164 LEU B N 1
ATOM 3900 C CA . LEU B 1 164 ? 0.431 -11.688 -1.927 1 98.75 164 LEU B CA 1
ATOM 3901 C C . LEU B 1 164 ? 1.68 -11.297 -1.144 1 98.75 164 LEU B C 1
ATOM 3903 O O . LEU B 1 164 ? 2.791 -11.703 -1.494 1 98.75 164 LEU B O 1
ATOM 3907 N N . THR B 1 165 ? 1.521 -10.516 -0.08 1 98.62 165 THR B N 1
ATOM 3908 C CA . THR B 1 165 ? 2.67 -10.055 0.688 1 98.62 165 THR B CA 1
ATOM 3909 C C . THR B 1 165 ? 3.318 -11.211 1.444 1 98.62 165 THR B C 1
ATOM 3911 O O . THR B 1 165 ? 4.535 -11.234 1.63 1 98.62 165 THR B O 1
ATOM 3914 N N . GLU B 1 166 ? 2.518 -12.141 1.89 1 98.5 166 GLU B N 1
ATOM 3915 C CA . GLU B 1 166 ? 3.061 -13.32 2.553 1 98.5 166 GLU B CA 1
ATOM 3916 C C . GLU B 1 166 ? 3.873 -14.18 1.582 1 98.5 166 GLU B C 1
ATOM 3918 O O . GLU B 1 166 ? 4.969 -14.633 1.915 1 98.5 166 GLU B O 1
ATOM 3923 N N . GLY B 1 167 ? 3.305 -14.406 0.404 1 98.19 167 GLY B N 1
ATOM 3924 C CA . GLY B 1 167 ? 4.066 -15.102 -0.625 1 98.19 167 GLY B CA 1
ATOM 3925 C C . GLY B 1 167 ? 5.34 -14.375 -1.012 1 98.19 167 GLY B C 1
ATOM 3926 O O . GLY B 1 167 ? 6.387 -15 -1.191 1 98.19 167 GLY B O 1
ATOM 3927 N N . GLN B 1 168 ? 5.293 -13.07 -1.128 1 98.06 168 GLN B N 1
ATOM 3928 C CA . GLN B 1 168 ? 6.453 -12.25 -1.466 1 98.06 168 GLN B CA 1
ATOM 3929 C C . GLN B 1 168 ? 7.508 -12.312 -0.366 1 98.06 168 GLN B C 1
ATOM 3931 O O . GLN B 1 168 ? 8.711 -12.328 -0.651 1 98.06 168 GLN B O 1
ATOM 3936 N N . HIS B 1 169 ? 7.059 -12.32 0.876 1 98.06 169 HIS B N 1
ATOM 3937 C CA . HIS B 1 169 ? 7.977 -12.477 1.997 1 98.06 169 HIS B CA 1
ATOM 3938 C C . HIS B 1 169 ? 8.812 -13.742 1.859 1 98.06 169 HIS B C 1
ATOM 3940 O O . HIS B 1 169 ? 10.031 -13.711 2.037 1 98.06 169 HIS B O 1
ATOM 3946 N N . LEU B 1 170 ? 8.148 -14.789 1.564 1 97.44 170 LEU B N 1
ATOM 3947 C CA . LEU B 1 170 ? 8.836 -16.062 1.398 1 97.44 170 LEU B CA 1
ATOM 3948 C C . LEU B 1 170 ? 9.789 -16.016 0.211 1 97.44 170 LEU B C 1
ATOM 3950 O O . LEU B 1 170 ? 10.922 -16.516 0.297 1 97.44 170 LEU B O 1
ATOM 3954 N N . ASP B 1 171 ? 9.328 -15.43 -0.885 1 96.38 171 ASP B N 1
ATOM 3955 C CA . ASP B 1 171 ? 10.172 -15.305 -2.072 1 96.38 171 ASP B CA 1
ATOM 3956 C C . ASP B 1 171 ? 11.477 -14.578 -1.75 1 96.38 171 ASP B C 1
ATOM 3958 O O . ASP B 1 171 ? 12.555 -15.031 -2.141 1 96.38 171 ASP B O 1
ATOM 3962 N N . ILE B 1 172 ? 11.406 -13.484 -1.027 1 96.25 172 ILE B N 1
ATOM 3963 C CA . ILE B 1 172 ? 12.586 -12.711 -0.64 1 96.25 172 ILE B CA 1
ATOM 3964 C C . ILE B 1 172 ? 13.445 -13.531 0.322 1 96.25 172 ILE B C 1
ATOM 3966 O O . ILE B 1 172 ? 14.672 -13.578 0.183 1 96.25 172 ILE B O 1
ATOM 3970 N N . ASP B 1 173 ? 12.781 -14.18 1.25 1 95.31 173 ASP B N 1
ATOM 3971 C CA . ASP B 1 173 ? 13.477 -14.977 2.26 1 95.31 173 ASP B CA 1
ATOM 3972 C C . ASP B 1 173 ? 14.258 -16.125 1.619 1 95.31 173 ASP B C 1
ATOM 3974 O O . ASP B 1 173 ? 15.352 -16.469 2.074 1 95.31 173 ASP B O 1
ATOM 3978 N N . PHE B 1 174 ? 13.711 -16.734 0.622 1 93 174 PHE B N 1
ATOM 3979 C CA . PHE B 1 174 ? 14.297 -17.891 -0.023 1 93 174 PHE B CA 1
ATOM 3980 C C . PHE B 1 174 ? 15.625 -17.547 -0.682 1 93 174 PHE B C 1
ATOM 3982 O O . PHE B 1 174 ? 16.469 -18.406 -0.894 1 93 174 PHE B O 1
ATOM 3989 N N . GLU B 1 175 ? 15.797 -16.312 -1.034 1 87.25 175 GLU B N 1
ATOM 3990 C CA . GLU B 1 175 ? 17.047 -15.891 -1.653 1 87.25 175 GLU B CA 1
ATOM 3991 C C . GLU B 1 175 ? 18.234 -16.094 -0.704 1 87.25 175 GLU B C 1
ATOM 3993 O O . GLU B 1 175 ? 19.359 -16.344 -1.145 1 87.25 175 GLU B O 1
ATOM 3998 N N . GLN B 1 176 ? 17.922 -16.047 0.564 1 84.81 176 GLN B N 1
ATOM 3999 C CA . GLN B 1 176 ? 19 -16.141 1.547 1 84.81 176 GLN B CA 1
ATOM 4000 C C . GLN B 1 176 ? 18.984 -17.5 2.254 1 84.81 176 GLN B C 1
ATOM 4002 O O . GLN B 1 176 ? 19.969 -17.875 2.906 1 84.81 176 GLN B O 1
ATOM 4007 N N . ARG B 1 177 ? 17.922 -18.188 2.076 1 87.62 177 ARG B N 1
ATOM 4008 C CA . ARG B 1 177 ? 17.75 -19.469 2.758 1 87.62 177 ARG B CA 1
ATOM 4009 C C . ARG B 1 177 ? 18.469 -20.594 2.004 1 87.62 177 ARG B C 1
ATOM 4011 O O . ARG B 1 177 ? 18.312 -20.719 0.789 1 87.62 177 ARG B O 1
ATOM 4018 N N . GLU B 1 178 ? 19.188 -21.375 2.709 1 81.88 178 GLU B N 1
ATOM 4019 C CA . GLU B 1 178 ? 19.984 -22.422 2.096 1 81.88 178 GLU B CA 1
ATOM 4020 C C . GLU B 1 178 ? 19.094 -23.578 1.63 1 81.88 178 GLU B C 1
ATOM 4022 O O . GLU B 1 178 ? 19.281 -24.109 0.527 1 81.88 178 GLU B O 1
ATOM 4027 N N . GLN B 1 179 ? 18.188 -23.938 2.484 1 87.81 179 GLN B N 1
ATOM 4028 C CA . GLN B 1 179 ? 17.344 -25.062 2.16 1 87.81 179 GLN B CA 1
ATOM 4029 C C . GLN B 1 179 ? 15.883 -24.625 1.983 1 87.81 179 GLN B C 1
ATOM 4031 O O . GLN B 1 179 ? 15.273 -24.109 2.916 1 87.81 179 GLN B O 1
ATOM 4036 N N . VAL B 1 180 ? 15.422 -24.812 0.792 1 93.62 180 VAL B N 1
ATOM 4037 C CA . VAL B 1 180 ? 14.023 -24.562 0.453 1 93.62 180 VAL B CA 1
ATOM 4038 C C . VAL B 1 180 ? 13.406 -25.828 -0.132 1 93.62 180 VAL B C 1
ATOM 4040 O O . VAL B 1 180 ? 13.914 -26.375 -1.112 1 93.62 180 VAL B O 1
ATOM 4043 N N . THR B 1 181 ? 12.328 -26.281 0.456 1 94.25 181 THR B N 1
ATOM 4044 C CA . THR B 1 181 ? 11.68 -27.484 -0.021 1 94.25 181 THR B CA 1
ATOM 4045 C C . THR B 1 181 ? 10.672 -27.172 -1.117 1 94.25 181 THR B C 1
ATOM 4047 O O . THR B 1 181 ? 10.32 -26 -1.325 1 94.25 181 THR B O 1
ATOM 4050 N N . VAL B 1 182 ? 10.25 -28.156 -1.776 1 94.69 182 VAL B N 1
ATOM 4051 C CA . VAL B 1 182 ? 9.195 -28.016 -2.775 1 94.69 182 VAL B CA 1
ATOM 4052 C C . VAL B 1 182 ? 7.914 -27.531 -2.107 1 94.69 182 VAL B C 1
ATOM 4054 O O . VAL B 1 182 ? 7.18 -26.719 -2.674 1 94.69 182 VAL B O 1
ATOM 4057 N N . ALA B 1 183 ? 7.68 -27.984 -0.925 1 95.38 183 ALA B N 1
ATOM 4058 C CA . ALA B 1 183 ? 6.5 -27.547 -0.18 1 95.38 183 ALA B CA 1
ATOM 4059 C C . ALA B 1 183 ? 6.57 -26.062 0.125 1 95.38 183 ALA B C 1
ATOM 4061 O O . ALA B 1 183 ? 5.562 -25.359 0.051 1 95.38 183 ALA B O 1
ATOM 4062 N N . ASP B 1 184 ? 7.766 -25.594 0.491 1 96.12 184 ASP B N 1
ATOM 4063 C CA . ASP B 1 184 ? 7.973 -24.172 0.714 1 96.12 184 ASP B CA 1
ATOM 4064 C C . ASP B 1 184 ? 7.66 -23.375 -0.545 1 96.12 184 ASP B C 1
ATOM 4066 O O . ASP B 1 184 ? 6.988 -22.344 -0.477 1 96.12 184 ASP B O 1
ATOM 4070 N N . TYR B 1 185 ? 8.133 -23.922 -1.613 1 96.81 185 TYR B N 1
ATOM 4071 C CA . TYR B 1 185 ? 7.938 -23.266 -2.902 1 96.81 185 TYR B CA 1
ATOM 4072 C C . TYR B 1 185 ? 6.457 -23.188 -3.248 1 96.81 185 TYR B C 1
ATOM 4074 O O . TYR B 1 185 ? 5.973 -22.1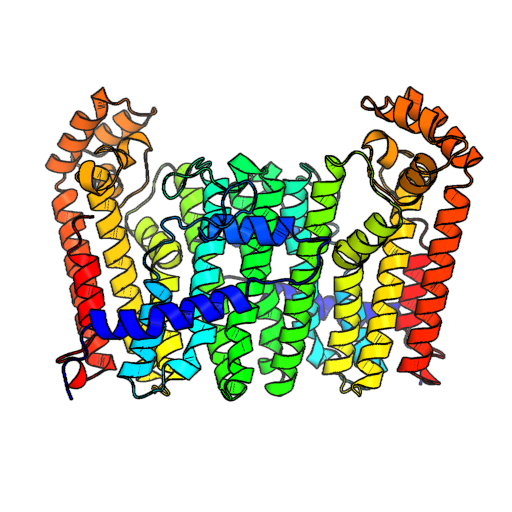25 -3.662 1 96.81 185 TYR B O 1
ATOM 4082 N N . LEU B 1 186 ? 5.789 -24.219 -3.043 1 97.25 186 LEU B N 1
ATOM 4083 C CA . LEU B 1 186 ? 4.367 -24.25 -3.385 1 97.25 186 LEU B CA 1
ATOM 4084 C C . LEU B 1 186 ? 3.586 -23.266 -2.521 1 97.25 186 LEU B C 1
ATOM 4086 O O . LEU B 1 186 ? 2.67 -22.594 -3.01 1 97.25 186 LEU B O 1
ATOM 4090 N N . ARG B 1 187 ? 3.926 -23.156 -1.271 1 96.75 187 ARG B N 1
ATOM 4091 C CA . ARG B 1 187 ? 3.309 -22.172 -0.391 1 96.75 187 ARG B CA 1
ATOM 4092 C C . ARG B 1 187 ? 3.584 -20.75 -0.88 1 96.75 187 ARG B C 1
ATOM 4094 O O . ARG B 1 187 ? 2.686 -19.906 -0.893 1 96.75 187 ARG B O 1
ATOM 4101 N N . MET B 1 188 ? 4.785 -20.531 -1.268 1 97.88 188 MET B N 1
ATOM 4102 C CA . MET B 1 188 ? 5.199 -19.219 -1.744 1 97.88 188 MET B CA 1
ATOM 4103 C C . MET B 1 188 ? 4.414 -18.812 -2.988 1 97.88 188 MET B C 1
ATOM 4105 O O . MET B 1 188 ? 3.834 -17.734 -3.039 1 97.88 188 MET B O 1
ATOM 4109 N N . ILE B 1 189 ? 4.258 -19.703 -3.961 1 98.12 189 ILE B N 1
ATOM 4110 C CA . ILE B 1 189 ? 3.629 -19.312 -5.219 1 98.12 189 ILE B CA 1
ATOM 4111 C C . ILE B 1 189 ? 2.111 -19.297 -5.051 1 98.12 189 ILE B C 1
ATOM 4113 O O . ILE B 1 189 ? 1.402 -18.656 -5.832 1 98.12 189 ILE B O 1
ATOM 4117 N N . GLN B 1 190 ? 1.584 -20.016 -4.055 1 98.12 190 GLN B N 1
ATOM 4118 C CA . GLN B 1 190 ? 0.169 -19.906 -3.719 1 98.12 190 GLN B CA 1
ATOM 4119 C C . GLN B 1 190 ? -0.192 -18.469 -3.354 1 98.12 190 GLN B C 1
ATOM 4121 O O . GLN B 1 190 ? -1.279 -17.984 -3.688 1 98.12 190 GLN B O 1
ATOM 4126 N N . GLY B 1 191 ? 0.696 -17.828 -2.633 1 98.06 191 GLY B N 1
ATOM 4127 C CA . GLY B 1 191 ? 0.497 -16.438 -2.252 1 98.06 191 GLY B CA 1
ATOM 4128 C C . GLY B 1 191 ? 0.928 -15.461 -3.328 1 98.06 191 GLY B C 1
ATOM 4129 O O . GLY B 1 191 ? 0.104 -14.711 -3.859 1 98.06 191 GLY B O 1
ATOM 4130 N N . LYS B 1 192 ? 2.123 -15.586 -3.805 1 96.69 192 LYS B N 1
ATOM 4131 C CA . LYS B 1 192 ? 2.754 -14.594 -4.668 1 96.69 192 LYS B CA 1
ATOM 4132 C C . LYS B 1 192 ? 2.076 -14.539 -6.035 1 96.69 192 LYS B C 1
ATOM 4134 O O . LYS B 1 192 ? 1.985 -13.469 -6.645 1 96.69 192 LYS B O 1
ATOM 4139 N N . THR B 1 193 ? 1.525 -15.672 -6.527 1 96.5 193 THR B N 1
ATOM 4140 C CA . THR B 1 193 ? 1.033 -15.719 -7.898 1 96.5 193 THR B CA 1
ATOM 4141 C C . THR B 1 193 ? -0.421 -16.188 -7.934 1 96.5 193 THR B C 1
ATOM 4143 O O . THR B 1 193 ? -1.29 -15.469 -8.445 1 96.5 193 THR B O 1
ATOM 4146 N N . ALA B 1 194 ? -0.736 -17.25 -7.312 1 98.5 194 ALA B N 1
ATOM 4147 C CA . ALA B 1 194 ? -2.033 -17.891 -7.484 1 98.5 194 ALA B CA 1
ATOM 4148 C C . ALA B 1 194 ? -3.133 -17.125 -6.762 1 98.5 194 ALA B C 1
ATOM 4150 O O . ALA B 1 194 ? -4.285 -17.109 -7.199 1 98.5 194 ALA B O 1
ATOM 4151 N N . ALA B 1 195 ? -2.77 -16.453 -5.727 1 98.75 195 ALA B N 1
ATOM 4152 C CA . ALA B 1 195 ? -3.766 -15.789 -4.895 1 98.75 195 ALA B CA 1
ATOM 4153 C C . ALA B 1 195 ? -4.551 -14.758 -5.703 1 98.75 195 ALA B C 1
ATOM 4155 O O . ALA B 1 195 ? -5.773 -14.664 -5.586 1 98.75 195 ALA B O 1
ATOM 4156 N N . LEU B 1 196 ? -3.865 -13.992 -6.488 1 98.81 196 LEU B N 1
ATOM 4157 C CA . LEU B 1 196 ? -4.551 -12.93 -7.219 1 98.81 196 LEU B CA 1
ATOM 4158 C C . LEU B 1 196 ? -5.387 -13.508 -8.359 1 98.81 196 LEU B C 1
ATOM 4160 O O . LEU B 1 196 ? -6.453 -12.977 -8.68 1 98.81 196 LEU B O 1
ATOM 4164 N N . ILE B 1 197 ? -4.965 -14.578 -8.969 1 98.56 197 ILE B N 1
ATOM 4165 C CA . ILE B 1 197 ? -5.754 -15.242 -10 1 98.56 197 ILE B CA 1
ATOM 4166 C C . ILE B 1 197 ? -7.02 -15.836 -9.391 1 98.56 197 ILE B C 1
ATOM 4168 O O . ILE B 1 197 ? -8.117 -15.672 -9.922 1 98.56 197 ILE B O 1
ATOM 4172 N N . ARG B 1 198 ? -6.848 -16.484 -8.258 1 98.88 198 ARG B N 1
ATOM 4173 C CA . ARG B 1 198 ? -8 -16.984 -7.516 1 98.88 198 ARG B CA 1
ATOM 4174 C C . ARG B 1 198 ? -9.008 -15.875 -7.25 1 98.88 198 ARG B C 1
ATOM 4176 O O . ARG B 1 198 ? -10.203 -16.031 -7.508 1 98.88 198 ARG B O 1
ATOM 4183 N N . ALA B 1 199 ? -8.508 -14.781 -6.738 1 98.88 199 ALA B N 1
ATOM 4184 C CA . ALA B 1 199 ? -9.367 -13.664 -6.371 1 98.88 199 ALA B CA 1
ATOM 4185 C C . ALA B 1 199 ? -10.062 -13.078 -7.598 1 98.88 199 ALA B C 1
ATOM 4187 O O . ALA B 1 199 ? -11.219 -12.656 -7.52 1 98.88 199 ALA B O 1
ATOM 4188 N N . SER B 1 200 ? -9.352 -12.977 -8.688 1 98.88 200 SER B N 1
ATOM 4189 C CA . SER B 1 200 ? -9.938 -12.453 -9.922 1 98.88 200 SER B CA 1
ATOM 4190 C C . SER B 1 200 ? -11.203 -13.211 -10.305 1 98.88 200 SER B C 1
ATOM 4192 O O . SER B 1 200 ? -12.242 -12.609 -10.57 1 98.88 200 SER B O 1
ATOM 4194 N N . VAL B 1 201 ? -11.125 -14.523 -10.234 1 98.88 201 VAL B N 1
ATOM 4195 C CA . VAL B 1 201 ? -12.258 -15.367 -10.625 1 98.88 201 VAL B CA 1
ATOM 4196 C C . VAL B 1 201 ? -13.344 -15.297 -9.555 1 98.88 201 VAL B C 1
ATOM 4198 O O . VAL B 1 201 ? -14.523 -15.117 -9.867 1 98.88 201 VAL B O 1
ATOM 4201 N N . GLN B 1 202 ? -12.953 -15.367 -8.32 1 98.88 202 GLN B N 1
ATOM 4202 C CA . GLN B 1 202 ? -13.898 -15.43 -7.219 1 98.88 202 GLN B CA 1
ATOM 4203 C C . GLN B 1 202 ? -14.672 -14.117 -7.086 1 98.88 202 GLN B C 1
ATOM 4205 O O . GLN B 1 202 ? -15.875 -14.125 -6.824 1 98.88 202 GLN B O 1
ATOM 4210 N N . ILE B 1 203 ? -14.023 -12.992 -7.203 1 98.94 203 ILE B N 1
ATOM 4211 C CA . ILE B 1 203 ? -14.672 -11.688 -7.125 1 98.94 203 ILE B CA 1
ATOM 4212 C C . ILE B 1 203 ? -15.641 -11.531 -8.289 1 98.94 203 ILE B C 1
ATOM 4214 O O . ILE B 1 203 ? -16.766 -11.031 -8.117 1 98.94 203 ILE B O 1
ATOM 4218 N N . GLY B 1 204 ? -15.195 -11.969 -9.477 1 98.88 204 GLY B N 1
ATOM 4219 C CA . GLY B 1 204 ? -16.125 -11.961 -10.602 1 98.88 204 GLY B CA 1
ATOM 4220 C C . GLY B 1 204 ? -17.375 -12.773 -10.352 1 98.88 204 GLY B C 1
ATOM 4221 O O . GLY B 1 204 ? -18.484 -12.305 -10.609 1 98.88 204 GLY B O 1
ATOM 4222 N N . ALA B 1 205 ? -17.203 -13.969 -9.828 1 98.88 205 ALA B N 1
ATOM 4223 C CA . ALA B 1 205 ? -18.328 -14.844 -9.523 1 98.88 205 ALA B CA 1
ATOM 4224 C C . ALA B 1 205 ? -19.234 -14.203 -8.477 1 98.88 205 ALA B C 1
ATOM 4226 O O . ALA B 1 205 ? -20.469 -14.234 -8.617 1 98.88 205 ALA B O 1
ATOM 4227 N N . LEU B 1 206 ? -18.656 -13.625 -7.469 1 98.81 206 LEU B N 1
ATOM 4228 C CA . LEU B 1 206 ? -19.391 -12.938 -6.418 1 98.81 206 LEU B CA 1
ATOM 4229 C C . LEU B 1 206 ? -20.281 -11.836 -7.008 1 98.81 206 LEU B C 1
ATOM 4231 O O . LEU B 1 206 ? -21.469 -11.766 -6.715 1 98.81 206 LEU B O 1
ATOM 4235 N N . LEU B 1 207 ? -19.75 -11.047 -7.852 1 98.69 207 LEU B N 1
ATOM 4236 C CA . LEU B 1 207 ? -20.438 -9.906 -8.422 1 98.69 207 LEU B CA 1
ATOM 4237 C C . LEU B 1 207 ? -21.484 -10.359 -9.445 1 98.69 207 LEU B C 1
ATOM 4239 O O . LEU B 1 207 ? -22.422 -9.617 -9.75 1 98.69 207 LEU B O 1
ATOM 4243 N N . GLY B 1 208 ? -21.234 -11.602 -9.953 1 98.31 208 GLY B N 1
ATOM 4244 C CA . GLY B 1 208 ? -22.188 -12.164 -10.891 1 98.31 208 GLY B CA 1
ATOM 4245 C C . GLY B 1 208 ? -23.375 -12.844 -10.211 1 98.31 208 GLY B C 1
ATOM 4246 O O . GLY B 1 208 ? -24.281 -13.328 -10.875 1 98.31 208 GLY B O 1
ATOM 4247 N N . GLY B 1 209 ? -23.281 -12.906 -8.883 1 97.75 209 GLY B N 1
ATOM 4248 C CA . GLY B 1 209 ? -24.391 -13.461 -8.133 1 97.75 209 GLY B CA 1
ATOM 4249 C C . GLY B 1 209 ? -24.25 -14.938 -7.848 1 97.75 209 GLY B C 1
ATOM 4250 O O . GLY B 1 209 ? -25.219 -15.617 -7.508 1 97.75 209 GLY B O 1
ATOM 4251 N N . ALA B 1 210 ? -23.094 -15.445 -7.934 1 98.06 210 ALA B N 1
ATOM 4252 C CA . ALA B 1 210 ? -22.844 -16.859 -7.664 1 98.06 210 ALA B CA 1
ATOM 4253 C C . ALA B 1 210 ? -23.156 -17.203 -6.207 1 98.06 210 ALA B C 1
ATOM 4255 O O . ALA B 1 210 ? -22.984 -16.359 -5.32 1 98.06 210 ALA B O 1
ATOM 4256 N N . SER B 1 211 ? -23.562 -18.469 -5.98 1 97.75 211 SER B N 1
ATOM 4257 C CA . SER B 1 211 ? -23.719 -18.969 -4.617 1 97.75 211 SER B CA 1
ATOM 4258 C C . SER B 1 211 ? -22.375 -19.094 -3.924 1 97.75 211 SER B C 1
ATOM 4260 O O . SER B 1 211 ? -21.328 -19.125 -4.582 1 97.75 211 SER B O 1
ATOM 4262 N N . PRO B 1 212 ? -22.359 -19.156 -2.602 1 97.5 212 PRO B N 1
ATOM 4263 C CA . PRO B 1 212 ? -21.094 -19.344 -1.886 1 97.5 212 PRO B CA 1
ATOM 4264 C C . PRO B 1 212 ? -20.328 -20.578 -2.35 1 97.5 212 PRO B C 1
ATOM 4266 O O . PRO B 1 212 ? -19.109 -20.531 -2.5 1 97.5 212 PRO B O 1
ATOM 4269 N N . ALA B 1 213 ? -21.031 -21.625 -2.641 1 97.88 213 ALA B N 1
ATOM 4270 C CA . ALA B 1 213 ? -20.406 -22.844 -3.105 1 97.88 213 ALA B CA 1
ATOM 4271 C C . ALA B 1 213 ? -19.766 -22.656 -4.484 1 97.88 213 ALA B C 1
ATOM 4273 O O . ALA B 1 213 ? -18.672 -23.141 -4.742 1 97.88 213 ALA B O 1
ATOM 4274 N N . GLN B 1 214 ? -20.484 -21.984 -5.312 1 98 214 GLN B N 1
ATOM 4275 C CA . GLN B 1 214 ? -19.969 -21.703 -6.645 1 98 214 GLN B CA 1
ATOM 4276 C C . GLN B 1 214 ? -18.75 -20.797 -6.57 1 98 214 GLN B C 1
ATOM 4278 O O . GLN B 1 214 ? -17.766 -21 -7.289 1 98 214 GLN B O 1
ATOM 4283 N N . GLN B 1 215 ? -18.812 -19.781 -5.734 1 98.56 215 GLN B N 1
ATOM 4284 C CA . GLN B 1 215 ? -17.688 -18.875 -5.543 1 98.56 215 GLN B CA 1
ATOM 4285 C C . GLN B 1 215 ? -16.438 -19.641 -5.105 1 98.56 215 GLN B C 1
ATOM 4287 O O . GLN B 1 215 ? -15.344 -19.406 -5.637 1 98.56 215 GLN B O 1
ATOM 4292 N N . GLU B 1 216 ? -16.625 -20.516 -4.188 1 98.62 216 GLU B N 1
ATOM 4293 C CA . GLU B 1 216 ? -15.492 -21.297 -3.67 1 98.62 216 GLU B CA 1
ATOM 4294 C C . GLU B 1 216 ? -14.922 -22.219 -4.742 1 98.62 216 GLU B C 1
ATOM 4296 O O . GLU B 1 216 ? -13.703 -22.328 -4.879 1 98.62 216 GLU B O 1
ATOM 4301 N N . ALA B 1 217 ? -15.781 -22.875 -5.473 1 98.75 217 ALA B N 1
ATOM 4302 C CA . ALA B 1 217 ? -15.336 -23.766 -6.547 1 98.75 217 ALA B CA 1
ATOM 4303 C C . ALA B 1 217 ? -14.562 -22.984 -7.613 1 98.75 217 ALA B C 1
ATOM 4305 O O . ALA B 1 217 ? -13.5 -23.422 -8.055 1 98.75 217 ALA B O 1
ATOM 4306 N N . LEU B 1 218 ? -15.094 -21.859 -7.996 1 98.75 218 LEU B N 1
ATOM 4307 C CA . LEU B 1 218 ? -14.438 -21.047 -9.008 1 98.75 218 LEU B CA 1
ATOM 4308 C C . LEU B 1 218 ? -13.141 -20.453 -8.461 1 98.75 218 LEU B C 1
ATOM 4310 O O . LEU B 1 218 ? -12.172 -20.266 -9.203 1 98.75 218 LEU B O 1
ATOM 4314 N N . GLY B 1 219 ? -13.156 -20.125 -7.168 1 98.81 219 GLY B N 1
ATOM 4315 C CA . GLY B 1 219 ? -11.906 -19.75 -6.523 1 98.81 219 GLY B CA 1
ATOM 4316 C C . GLY B 1 219 ? -10.844 -20.828 -6.602 1 98.81 219 GLY B C 1
ATOM 4317 O O . GLY B 1 219 ? -9.688 -20.547 -6.906 1 98.81 219 GLY B O 1
ATOM 4318 N N . ARG B 1 220 ? -11.227 -22.031 -6.355 1 98.75 220 ARG B N 1
ATOM 4319 C CA . ARG B 1 220 ? -10.312 -23.172 -6.461 1 98.75 220 ARG B CA 1
ATOM 4320 C C . ARG B 1 220 ? -9.812 -23.328 -7.891 1 98.75 220 ARG B C 1
ATOM 4322 O O . ARG B 1 220 ? -8.648 -23.672 -8.117 1 98.75 220 ARG B O 1
ATOM 4329 N N . PHE B 1 221 ? -10.75 -23.141 -8.805 1 98.69 221 PHE B N 1
ATOM 4330 C CA . PHE B 1 221 ? -10.359 -23.141 -10.211 1 98.69 221 PHE B CA 1
ATOM 4331 C C . PHE B 1 221 ? -9.25 -22.109 -10.453 1 98.69 221 PHE B C 1
ATOM 4333 O O . PHE B 1 221 ? -8.203 -22.453 -11.023 1 98.69 221 PHE B O 1
ATOM 4340 N N . GLY B 1 222 ? -9.453 -20.859 -10.039 1 98.69 222 GLY B N 1
ATOM 4341 C CA . GLY B 1 222 ? -8.445 -19.812 -10.211 1 98.69 222 GLY B CA 1
ATOM 4342 C C . GLY B 1 222 ? -7.129 -20.141 -9.531 1 98.69 222 GLY B C 1
ATOM 4343 O O . GLY B 1 222 ? -6.059 -19.906 -10.094 1 98.69 222 GLY B O 1
ATOM 4344 N N . GLN B 1 223 ? -7.199 -20.688 -8.352 1 98.75 223 GLN B N 1
ATOM 4345 C CA . GLN B 1 223 ? -6 -21.047 -7.598 1 98.75 223 GLN B CA 1
ATOM 4346 C C . GLN B 1 223 ? -5.18 -22.094 -8.336 1 98.75 223 GLN B C 1
ATOM 4348 O O . GLN B 1 223 ? -3.961 -21.953 -8.477 1 98.75 223 GLN B O 1
ATOM 4353 N N . ALA B 1 224 ? -5.855 -23.141 -8.758 1 98.5 224 ALA B N 1
ATOM 4354 C CA . ALA B 1 224 ? -5.176 -24.203 -9.492 1 98.5 224 ALA B CA 1
ATOM 4355 C C . ALA B 1 224 ? -4.578 -23.688 -10.789 1 98.5 224 ALA B C 1
ATOM 4357 O O . ALA B 1 224 ? -3.457 -24.047 -11.156 1 98.5 224 ALA B O 1
ATOM 4358 N N . LEU B 1 225 ? -5.301 -22.875 -11.445 1 97.75 225 LEU B N 1
ATOM 4359 C CA . LEU B 1 225 ? -4.805 -22.25 -12.664 1 97.75 225 LEU B CA 1
ATOM 4360 C C . LEU B 1 225 ? -3.549 -21.438 -12.383 1 97.75 225 LEU B C 1
ATOM 4362 O O . LEU B 1 225 ? -2.576 -21.5 -13.141 1 97.75 225 LEU B O 1
ATOM 4366 N N . GLY B 1 226 ? -3.617 -20.625 -11.336 1 97.88 226 GLY B N 1
ATOM 4367 C CA . GLY B 1 226 ? -2.473 -19.812 -10.961 1 97.88 226 GLY B CA 1
ATOM 4368 C C . GLY B 1 226 ? -1.229 -20.625 -10.664 1 97.88 226 GLY B C 1
ATOM 4369 O O . GLY B 1 226 ? -0.124 -20.25 -11.062 1 97.88 226 GLY B O 1
ATOM 4370 N N . LEU B 1 227 ? -1.405 -21.734 -9.961 1 98.19 227 LEU B N 1
ATOM 4371 C CA . LEU B 1 227 ? -0.28 -22.609 -9.656 1 98.19 227 LEU B CA 1
ATOM 4372 C C . LEU B 1 227 ? 0.31 -23.203 -10.93 1 98.19 227 LEU B C 1
ATOM 4374 O O . LEU B 1 227 ? 1.527 -23.188 -11.125 1 98.19 227 LEU B O 1
ATOM 4378 N N . ALA B 1 228 ? -0.559 -23.688 -11.797 1 97.38 228 ALA B N 1
ATOM 4379 C CA . ALA B 1 228 ? -0.107 -24.25 -13.07 1 97.38 228 ALA B CA 1
ATOM 4380 C C . ALA B 1 228 ? 0.628 -23.203 -13.898 1 97.38 228 ALA B C 1
ATOM 4382 O O . ALA B 1 228 ? 1.661 -23.484 -14.508 1 97.38 228 ALA B O 1
ATOM 4383 N N . PHE B 1 229 ? 0.105 -22.078 -13.883 1 95.12 229 PHE B N 1
ATOM 4384 C CA . PHE B 1 229 ? 0.668 -20.969 -14.641 1 95.12 229 PHE B CA 1
ATOM 4385 C C . PHE B 1 229 ? 2.086 -20.656 -14.172 1 95.12 229 PHE B C 1
ATOM 4387 O O . PHE B 1 229 ? 2.992 -20.484 -14.992 1 95.12 229 PHE B O 1
ATOM 4394 N N . GLN B 1 230 ? 2.273 -20.547 -12.906 1 95.81 230 GLN B N 1
ATOM 4395 C CA . GLN B 1 230 ? 3.584 -20.219 -12.359 1 95.81 230 GLN B CA 1
ATOM 4396 C C . GLN B 1 230 ? 4.598 -21.312 -12.641 1 95.81 230 GLN B C 1
ATOM 4398 O O . GLN B 1 230 ? 5.742 -21.047 -13 1 95.81 230 GLN B O 1
ATOM 4403 N N . ILE B 1 231 ? 4.207 -22.531 -12.492 1 96.69 231 ILE B N 1
ATOM 4404 C CA . ILE B 1 231 ? 5.105 -23.656 -12.734 1 96.69 231 ILE B CA 1
ATOM 4405 C C . ILE B 1 231 ? 5.484 -23.703 -14.211 1 96.69 231 ILE B C 1
ATOM 4407 O O . ILE B 1 231 ? 6.641 -23.969 -14.555 1 96.69 231 ILE B O 1
ATOM 4411 N N . GLN B 1 232 ? 4.52 -23.453 -15.039 1 94.06 232 GLN B N 1
ATOM 4412 C CA . GLN B 1 232 ? 4.812 -23.375 -16.469 1 94.06 232 GLN B CA 1
ATOM 4413 C C . GLN B 1 232 ? 5.844 -22.281 -16.75 1 94.06 232 GLN B C 1
ATOM 4415 O O . GLN B 1 232 ? 6.742 -22.469 -17.578 1 94.06 232 GLN B O 1
ATOM 4420 N N . ASP B 1 233 ? 5.691 -21.172 -16.094 1 91.75 233 ASP B N 1
ATOM 4421 C CA . ASP B 1 233 ? 6.668 -20.094 -16.234 1 91.75 233 ASP B CA 1
ATOM 4422 C C . ASP B 1 233 ? 8.055 -20.547 -15.797 1 91.75 233 ASP B C 1
ATOM 4424 O O . ASP B 1 233 ? 9.062 -20.141 -16.375 1 91.75 233 ASP B O 1
ATOM 4428 N N . ASP B 1 234 ? 8.156 -21.312 -14.773 1 93.88 234 ASP B N 1
ATOM 4429 C CA . ASP B 1 234 ? 9.414 -21.859 -14.297 1 93.88 234 ASP B CA 1
ATOM 4430 C C . ASP B 1 234 ? 10.07 -22.75 -15.352 1 93.88 234 ASP B C 1
ATOM 4432 O O . ASP B 1 234 ? 11.289 -22.734 -15.523 1 93.88 234 ASP B O 1
ATOM 4436 N N . ILE B 1 235 ? 9.227 -23.547 -16.016 1 93.81 235 ILE B N 1
ATOM 4437 C CA . ILE B 1 235 ? 9.727 -24.438 -17.062 1 93.81 235 ILE B CA 1
ATOM 4438 C C . ILE B 1 235 ? 10.305 -23.609 -18.203 1 93.81 235 ILE B C 1
ATOM 4440 O O . ILE B 1 235 ? 11.422 -23.859 -18.656 1 93.81 235 ILE B O 1
ATOM 4444 N N . LEU B 1 236 ? 9.609 -22.594 -18.578 1 90.38 236 LEU B N 1
ATOM 4445 C CA . LEU B 1 236 ? 10.031 -21.75 -19.688 1 90.38 236 LEU B CA 1
ATOM 4446 C C . LEU B 1 236 ? 11.289 -20.969 -19.312 1 90.38 236 LEU B C 1
ATOM 4448 O O . LEU B 1 236 ? 12.117 -20.672 -20.188 1 90.38 236 LEU B O 1
ATOM 4452 N N . GLY B 1 237 ? 11.453 -20.688 -18.078 1 90.19 237 GLY B N 1
ATOM 4453 C CA . GLY B 1 237 ? 12.633 -19.969 -17.609 1 90.19 237 GLY B CA 1
ATOM 4454 C C . GLY B 1 237 ? 13.914 -20.766 -17.781 1 90.19 237 GLY B C 1
ATOM 4455 O O . GLY B 1 237 ? 15 -20.172 -17.891 1 90.19 237 GLY B O 1
ATOM 4456 N N . ILE B 1 238 ? 13.828 -22 -17.812 1 92.19 238 ILE B N 1
ATOM 4457 C CA . ILE B 1 238 ? 15 -22.859 -17.922 1 92.19 238 ILE B CA 1
ATOM 4458 C C . ILE B 1 238 ? 15.109 -23.406 -19.344 1 92.19 238 ILE B C 1
ATOM 4460 O O . ILE B 1 238 ? 16.203 -23.453 -19.906 1 92.19 238 ILE B O 1
ATOM 4464 N N . TRP B 1 239 ? 14.016 -23.734 -19.953 1 91.69 239 TRP B N 1
ATOM 4465 C CA . TRP B 1 239 ? 14.07 -24.484 -21.203 1 91.69 239 TRP B CA 1
ATOM 4466 C C . TRP B 1 239 ? 13.367 -23.719 -22.312 1 91.69 239 TRP B C 1
ATOM 4468 O O . TRP B 1 239 ? 13.32 -24.203 -23.453 1 91.69 239 TRP B O 1
ATOM 4478 N N . GLY B 1 240 ? 12.828 -22.578 -21.984 1 85.94 240 GLY B N 1
ATOM 4479 C CA . GLY B 1 240 ? 12.078 -21.844 -22.984 1 85.94 240 GLY B CA 1
ATOM 4480 C C . GLY B 1 240 ? 12.945 -21.328 -24.125 1 85.94 240 GLY B C 1
ATOM 4481 O O . GLY B 1 240 ? 14.125 -21.047 -23.922 1 85.94 240 GLY B O 1
ATOM 4482 N N . ASP B 1 241 ? 12.328 -21.219 -25.234 1 80.44 241 ASP B N 1
ATOM 4483 C CA . ASP B 1 241 ? 12.977 -20.641 -26.406 1 80.44 241 ASP B CA 1
ATOM 4484 C C . ASP B 1 241 ? 13.203 -19.141 -26.234 1 80.44 241 ASP B C 1
ATOM 4486 O O . ASP B 1 241 ? 12.25 -18.375 -26.031 1 80.44 241 ASP B O 1
ATOM 4490 N N . PRO B 1 242 ? 14.469 -18.766 -26.344 1 75.62 242 PRO B N 1
ATOM 4491 C CA . PRO B 1 242 ? 14.766 -17.344 -26.172 1 75.62 242 PRO B CA 1
ATOM 4492 C C . PRO B 1 242 ? 13.922 -16.453 -27.094 1 75.62 242 PRO B C 1
ATOM 4494 O O . PRO B 1 242 ? 13.578 -15.328 -26.719 1 75.62 242 PRO B O 1
ATOM 4497 N N . ALA B 1 243 ? 13.625 -16.953 -28.203 1 69.25 243 ALA B N 1
ATOM 4498 C CA . ALA B 1 243 ? 12.828 -16.172 -29.156 1 69.25 243 ALA B CA 1
ATOM 4499 C C . ALA B 1 243 ? 11.43 -15.906 -28.609 1 69.25 243 ALA B C 1
ATOM 4501 O O . ALA B 1 243 ? 10.812 -14.891 -28.938 1 69.25 243 ALA B O 1
ATOM 4502 N N . VAL B 1 244 ? 11.062 -16.75 -27.734 1 69.12 244 VAL B N 1
ATOM 4503 C CA . VAL B 1 244 ? 9.711 -16.672 -27.188 1 69.12 244 VAL B CA 1
ATOM 4504 C C . VAL B 1 244 ? 9.742 -15.953 -25.828 1 69.12 244 VAL B C 1
ATOM 4506 O O . VAL B 1 244 ? 8.922 -15.07 -25.578 1 69.12 244 VAL B O 1
ATOM 4509 N N . THR B 1 245 ? 10.727 -16.219 -25.094 1 69.06 245 THR B N 1
ATOM 4510 C CA . THR B 1 245 ? 10.727 -15.734 -23.719 1 69.06 245 THR B CA 1
ATOM 4511 C C . THR B 1 245 ? 11.406 -14.375 -23.625 1 69.06 245 THR B C 1
ATOM 4513 O O . THR B 1 245 ? 11.219 -13.648 -22.641 1 69.06 245 THR B O 1
ATOM 4516 N N . GLY B 1 246 ? 12.195 -14.094 -24.672 1 65.62 246 GLY B N 1
ATOM 4517 C CA . GLY B 1 246 ? 12.977 -12.875 -24.656 1 65.62 246 GLY B CA 1
ATOM 4518 C C . GLY B 1 246 ? 14.18 -12.953 -23.719 1 65.62 246 GLY B C 1
ATOM 4519 O O . GLY B 1 246 ? 14.914 -11.977 -23.562 1 65.62 246 GLY B O 1
ATOM 4520 N N . LYS B 1 247 ? 14.352 -14.242 -23.062 1 68.31 247 LYS B N 1
ATOM 4521 C CA . LYS B 1 247 ? 15.484 -14.477 -22.172 1 68.31 247 LYS B CA 1
ATOM 4522 C C . LYS B 1 247 ? 16.25 -15.734 -22.578 1 68.31 247 LYS B C 1
ATOM 4524 O O . LYS B 1 247 ? 15.672 -16.656 -23.156 1 68.31 247 LYS B O 1
ATOM 4529 N N . ALA B 1 248 ? 17.5 -15.625 -22.297 1 70.06 248 ALA B N 1
ATOM 4530 C CA . ALA B 1 248 ? 18.312 -16.797 -22.609 1 70.06 248 ALA B CA 1
ATOM 4531 C C . ALA B 1 248 ? 17.844 -18.016 -21.828 1 70.06 248 ALA B C 1
ATOM 4533 O O . ALA B 1 248 ? 17.406 -17.891 -20.672 1 70.06 248 ALA B O 1
ATOM 4534 N N . ALA B 1 249 ? 17.875 -19.062 -22.5 1 73.69 249 ALA B N 1
ATOM 4535 C CA . ALA B 1 249 ? 17.625 -20.312 -21.781 1 73.69 249 ALA B CA 1
ATOM 4536 C C . ALA B 1 249 ? 18.547 -20.453 -20.578 1 73.69 249 ALA B C 1
ATOM 4538 O O . ALA B 1 249 ? 19.719 -20.109 -20.641 1 73.69 249 ALA B O 1
ATOM 4539 N N . GLY B 1 250 ? 18.016 -20.828 -19.484 1 84.88 250 GLY B N 1
ATOM 4540 C CA . GLY B 1 250 ? 18.812 -21.031 -18.281 1 84.88 250 GLY B CA 1
ATOM 4541 C C . GLY B 1 250 ? 18.906 -19.797 -17.422 1 84.88 250 GLY B C 1
ATOM 4542 O O . GLY B 1 250 ? 19.688 -19.75 -16.469 1 84.88 250 GLY B O 1
ATOM 4543 N N . ASN B 1 251 ? 18.141 -18.859 -17.812 1 83.12 251 ASN B N 1
ATOM 4544 C CA . ASN B 1 251 ? 18.203 -17.609 -17.062 1 83.12 251 ASN B CA 1
ATOM 4545 C C . ASN B 1 251 ? 17.922 -17.828 -15.578 1 83.12 251 ASN B C 1
ATOM 4547 O O . ASN B 1 251 ? 18.531 -17.188 -14.719 1 83.12 251 ASN B O 1
ATOM 4551 N N . ASP B 1 252 ? 17.031 -18.719 -15.266 1 87.5 252 ASP B N 1
ATOM 4552 C CA . ASP B 1 252 ? 16.688 -19.016 -13.883 1 87.5 252 ASP B CA 1
ATOM 4553 C C . ASP B 1 252 ? 17.859 -19.672 -13.156 1 87.5 252 ASP B C 1
ATOM 4555 O O . ASP B 1 252 ? 18.031 -19.484 -11.953 1 87.5 252 ASP B O 1
ATOM 4559 N N . ILE B 1 253 ? 18.625 -20.375 -13.883 1 90.5 253 ILE B N 1
ATOM 4560 C CA . ILE B 1 253 ? 19.812 -21.016 -13.32 1 90.5 253 ILE B CA 1
ATOM 4561 C C . ILE B 1 253 ? 20.859 -19.953 -13 1 90.5 253 ILE B C 1
ATOM 4563 O O . ILE B 1 253 ? 21.422 -19.953 -11.906 1 90.5 253 ILE B O 1
ATOM 4567 N N . LEU B 1 254 ? 21.062 -19.094 -13.977 1 87.75 254 LEU B N 1
ATOM 4568 C CA . LEU B 1 254 ? 22.047 -18.047 -13.805 1 87.75 254 LEU B CA 1
ATOM 4569 C C . LEU B 1 254 ? 21.703 -17.156 -12.609 1 87.75 254 LEU B C 1
ATOM 4571 O O . LEU B 1 254 ? 22.594 -16.703 -11.891 1 87.75 254 LEU B O 1
ATOM 4575 N N . ARG B 1 255 ? 20.453 -17.047 -12.391 1 84.12 255 ARG B N 1
ATOM 4576 C CA . ARG B 1 255 ? 19.984 -16.156 -11.328 1 84.12 255 ARG B CA 1
ATOM 4577 C C . ARG B 1 255 ? 19.766 -16.938 -10.031 1 84.12 255 ARG B C 1
ATOM 4579 O O . ARG B 1 255 ? 19.406 -16.359 -9.008 1 84.12 255 ARG B O 1
ATOM 4586 N N . ARG B 1 256 ? 19.922 -18.219 -10.07 1 85.94 256 ARG B N 1
ATOM 4587 C CA . ARG B 1 256 ? 19.719 -19.109 -8.93 1 85.94 256 ARG B CA 1
ATOM 4588 C C . ARG B 1 256 ? 18.297 -18.969 -8.375 1 85.94 256 ARG B C 1
ATOM 4590 O O . ARG B 1 256 ? 18.109 -18.953 -7.16 1 85.94 256 ARG B O 1
ATOM 4597 N N . LYS B 1 257 ? 17.422 -18.719 -9.297 1 85.44 257 LYS B N 1
ATOM 4598 C CA . LYS B 1 257 ? 16.031 -18.609 -8.875 1 85.44 257 LYS B CA 1
ATOM 4599 C C . LYS B 1 257 ? 15.539 -19.906 -8.25 1 85.44 257 LYS B C 1
ATOM 4601 O O . LYS B 1 257 ? 15.797 -21 -8.773 1 85.44 257 LYS B O 1
ATOM 4606 N N . LYS B 1 258 ? 14.852 -19.812 -7.176 1 90 258 LYS B N 1
ATOM 4607 C CA . LYS B 1 258 ? 14.297 -21 -6.531 1 90 258 LYS B CA 1
ATOM 4608 C C . LYS B 1 258 ? 13 -21.438 -7.203 1 90 258 LYS B C 1
ATOM 4610 O O . LYS B 1 258 ? 11.938 -21.422 -6.578 1 90 258 LYS B O 1
ATOM 4615 N N . SER B 1 259 ? 13.172 -21.891 -8.43 1 93.94 259 SER B N 1
ATOM 4616 C CA . SER B 1 259 ? 12.031 -22.375 -9.203 1 93.94 259 SER B CA 1
ATOM 4617 C C . SER B 1 259 ? 11.797 -23.859 -8.969 1 93.94 259 SER B C 1
ATOM 4619 O O . SER B 1 259 ? 12.656 -24.547 -8.414 1 93.94 259 SER B O 1
ATOM 4621 N N . LEU B 1 260 ? 10.68 -24.344 -9.422 1 96.69 260 LEU B N 1
ATOM 4622 C CA . LEU B 1 260 ? 10.258 -25.703 -9.086 1 96.69 260 LEU B CA 1
ATOM 4623 C C . LEU B 1 260 ? 11.25 -26.719 -9.625 1 96.69 260 LEU B C 1
ATOM 4625 O O . LEU B 1 260 ? 11.727 -27.578 -8.883 1 96.69 260 LEU B O 1
ATOM 4629 N N . PRO B 1 261 ? 11.68 -26.609 -10.906 1 96.25 261 PRO B N 1
ATOM 4630 C CA . PRO B 1 261 ? 12.625 -27.625 -11.383 1 96.25 261 PRO B CA 1
ATOM 4631 C C . PRO B 1 261 ? 13.961 -27.578 -10.648 1 96.25 261 PRO B C 1
ATOM 4633 O O . PRO B 1 261 ? 14.547 -28.625 -10.367 1 96.25 261 PRO B O 1
ATOM 4636 N N . LEU B 1 262 ? 14.414 -26.406 -10.398 1 94.44 262 LEU B N 1
ATOM 4637 C CA . LEU B 1 262 ? 15.688 -26.266 -9.695 1 94.44 262 LEU B CA 1
ATOM 4638 C C . LEU B 1 262 ? 15.594 -26.828 -8.281 1 94.44 262 LEU B C 1
ATOM 4640 O O . LEU B 1 262 ? 16.516 -27.516 -7.824 1 94.44 262 LEU B O 1
ATOM 4644 N N . LEU B 1 263 ? 14.539 -26.562 -7.605 1 95.75 263 LEU B N 1
ATOM 4645 C CA . LEU B 1 263 ? 14.367 -27.047 -6.238 1 95.75 263 LEU B CA 1
ATOM 4646 C C . LEU B 1 263 ? 14.203 -28.562 -6.215 1 95.75 263 LEU B C 1
ATOM 4648 O O . LEU B 1 263 ? 14.695 -29.234 -5.301 1 95.75 263 LEU B O 1
ATOM 4652 N N . HIS B 1 264 ? 13.477 -29.078 -7.188 1 96.44 264 HIS B N 1
ATOM 4653 C CA . HIS B 1 264 ? 13.359 -30.531 -7.316 1 96.44 264 HIS B CA 1
ATOM 4654 C C . HIS B 1 264 ? 14.734 -31.172 -7.465 1 96.44 264 HIS B C 1
ATOM 4656 O O . HIS B 1 264 ? 15.016 -32.188 -6.82 1 96.44 264 HIS B O 1
ATOM 4662 N N . GLY B 1 265 ? 15.586 -30.594 -8.273 1 95.69 265 GLY B N 1
ATOM 4663 C CA . GLY B 1 265 ? 16.953 -31.078 -8.438 1 95.69 265 GLY B CA 1
ATOM 4664 C C . GLY B 1 265 ? 17.797 -30.938 -7.188 1 95.69 265 GLY B C 1
ATOM 4665 O O . GLY B 1 265 ? 18.5 -31.875 -6.805 1 95.69 265 GLY B O 1
ATOM 4666 N N . LEU B 1 266 ? 17.734 -29.828 -6.594 1 93.69 266 LEU B N 1
ATOM 4667 C CA . LEU B 1 266 ? 18.531 -29.531 -5.402 1 93.69 266 LEU B CA 1
ATOM 4668 C C . LEU B 1 266 ? 18.172 -30.469 -4.262 1 93.69 266 LEU B C 1
ATOM 4670 O O . LEU B 1 266 ? 19.016 -30.766 -3.41 1 93.69 266 LEU B O 1
ATOM 4674 N N . ASN B 1 267 ? 16.938 -30.938 -4.273 1 93.94 267 ASN B N 1
ATOM 4675 C CA . ASN B 1 267 ? 16.484 -31.812 -3.203 1 93.94 267 ASN B CA 1
ATOM 4676 C C . ASN B 1 267 ? 16.578 -33.281 -3.605 1 93.94 267 ASN B C 1
ATOM 4678 O O . ASN B 1 267 ? 16.172 -34.156 -2.846 1 93.94 267 ASN B O 1
ATOM 4682 N N . SER B 1 268 ? 17.141 -33.531 -4.781 1 94.19 268 SER B N 1
ATOM 4683 C CA . SER B 1 268 ? 17.312 -34.875 -5.277 1 94.19 268 SER B CA 1
ATOM 4684 C C . SER B 1 268 ? 18.484 -35.562 -4.605 1 94.19 268 SER B C 1
ATOM 4686 O O . SER B 1 268 ? 19.578 -35 -4.5 1 94.19 268 SER B O 1
ATOM 4688 N N . PRO B 1 269 ? 18.328 -36.812 -4.164 1 92.81 269 PRO B N 1
ATOM 4689 C CA . PRO B 1 269 ? 19.453 -37.531 -3.594 1 92.81 269 PRO B CA 1
ATOM 4690 C C . PRO B 1 269 ? 20.547 -37.844 -4.625 1 92.81 269 PRO B C 1
ATOM 4692 O O . PRO B 1 269 ? 21.719 -37.969 -4.27 1 92.81 269 PRO B O 1
ATOM 4695 N N . ALA B 1 270 ? 20.188 -37.906 -5.863 1 93 270 ALA B N 1
ATOM 4696 C CA . ALA B 1 270 ? 21.094 -38.312 -6.922 1 93 270 ALA B CA 1
ATOM 4697 C C . ALA B 1 270 ? 22.016 -37.188 -7.336 1 93 270 ALA B C 1
ATOM 4699 O O . ALA B 1 270 ? 23.203 -37.375 -7.574 1 93 270 ALA B O 1
ATOM 4700 N N . VAL B 1 271 ? 21.484 -35.938 -7.379 1 95.31 271 VAL B N 1
ATOM 4701 C CA . VAL B 1 271 ? 22.297 -34.875 -7.992 1 95.31 271 VAL B CA 1
ATOM 4702 C C . VAL B 1 271 ? 22.328 -33.656 -7.074 1 95.31 271 VAL B C 1
ATOM 4704 O O . VAL B 1 271 ? 23 -32.656 -7.371 1 95.31 271 VAL B O 1
ATOM 4707 N N . GLY B 1 272 ? 21.625 -33.688 -5.988 1 94.62 272 GLY B N 1
ATOM 4708 C CA . GLY B 1 272 ? 21.469 -32.531 -5.117 1 94.62 272 GLY B CA 1
ATOM 4709 C C . GLY B 1 272 ? 22.781 -31.938 -4.668 1 94.62 272 GLY B C 1
ATOM 4710 O O . GLY B 1 272 ? 22.984 -30.719 -4.727 1 94.62 272 GLY B O 1
ATOM 4711 N N . ALA B 1 273 ? 23.641 -32.75 -4.281 1 94.56 273 ALA B N 1
ATOM 4712 C CA . ALA B 1 273 ? 24.953 -32.312 -3.793 1 94.56 273 ALA B CA 1
ATOM 4713 C C . ALA B 1 273 ? 25.75 -31.641 -4.902 1 94.56 273 ALA B C 1
ATOM 4715 O O . ALA B 1 273 ? 26.422 -30.641 -4.668 1 94.56 273 ALA B O 1
ATOM 4716 N N . GLN B 1 274 ? 25.688 -32.156 -6.047 1 95 274 GLN B N 1
ATOM 4717 C CA . GLN B 1 274 ? 26.406 -31.609 -7.184 1 95 274 GLN B CA 1
ATOM 4718 C C . GLN B 1 274 ? 25.844 -30.234 -7.574 1 95 274 GLN B C 1
ATOM 4720 O O . GLN B 1 274 ? 26.594 -29.312 -7.883 1 95 274 GLN B O 1
ATOM 4725 N N . LEU B 1 275 ? 24.547 -30.203 -7.566 1 93.62 275 LEU B N 1
ATOM 4726 C CA . LEU B 1 275 ? 23.906 -28.938 -7.902 1 93.62 275 LEU B CA 1
ATOM 4727 C C . LEU B 1 275 ? 24.203 -27.875 -6.852 1 93.62 275 LEU B C 1
ATOM 4729 O O . LEU B 1 275 ? 24.422 -26.719 -7.191 1 93.62 275 LEU B O 1
ATOM 4733 N N . GLN B 1 276 ? 24.156 -28.312 -5.586 1 92.25 276 GLN B N 1
ATOM 4734 C CA . GLN B 1 276 ? 24.5 -27.391 -4.508 1 92.25 276 GLN B CA 1
ATOM 4735 C C . GLN B 1 276 ? 25.922 -26.859 -4.66 1 92.25 276 GLN B C 1
ATOM 4737 O O . GLN B 1 276 ? 26.172 -25.672 -4.422 1 92.25 276 GLN B O 1
ATOM 4742 N N . ALA B 1 277 ? 26.766 -27.703 -5.051 1 92.31 277 ALA B N 1
ATOM 4743 C CA . ALA B 1 277 ? 28.141 -27.297 -5.258 1 92.31 277 ALA B CA 1
ATOM 4744 C C . ALA B 1 277 ? 28.266 -26.312 -6.41 1 92.31 277 ALA B C 1
ATOM 4746 O O . ALA B 1 277 ? 29.047 -25.359 -6.348 1 92.31 277 ALA B O 1
ATOM 4747 N N . LEU B 1 278 ? 27.484 -26.547 -7.41 1 91.06 278 LEU B N 1
ATOM 4748 C CA . LEU B 1 278 ? 27.469 -25.672 -8.57 1 91.06 278 LEU B CA 1
ATOM 4749 C C . LEU B 1 278 ? 26.953 -24.281 -8.203 1 91.06 278 LEU B C 1
ATOM 4751 O O . LEU B 1 278 ? 27.391 -23.281 -8.766 1 91.06 278 LEU B O 1
ATOM 4755 N N . PHE B 1 279 ? 26.016 -24.266 -7.199 1 88.75 279 PHE B N 1
ATOM 4756 C CA . PHE B 1 279 ? 25.344 -23.016 -6.859 1 88.75 279 PHE B CA 1
ATOM 4757 C C . PHE B 1 279 ? 25.984 -22.359 -5.6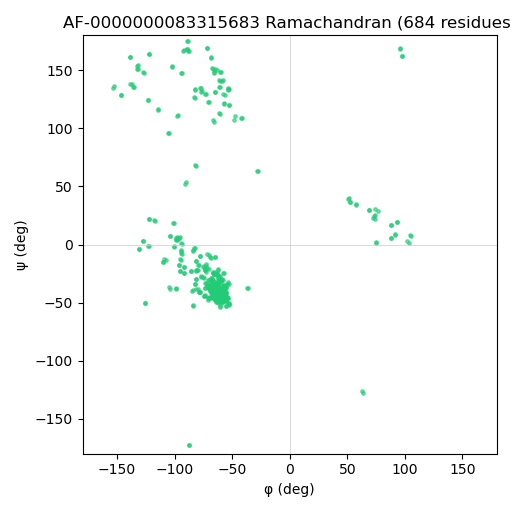52 1 88.75 279 PHE B C 1
ATOM 4759 O O . PHE B 1 279 ? 25.484 -21.359 -5.141 1 88.75 279 PHE B O 1
ATOM 4766 N N . ALA B 1 280 ? 27.078 -22.922 -5.156 1 86.44 280 ALA B N 1
ATOM 4767 C CA . ALA B 1 280 ? 27.812 -22.297 -4.055 1 86.44 280 ALA B CA 1
ATOM 4768 C C . ALA B 1 280 ? 28.25 -20.891 -4.418 1 86.44 280 ALA B C 1
ATOM 4770 O O . ALA B 1 280 ? 28.281 -20 -3.561 1 86.44 280 ALA B O 1
ATOM 4771 N N . ASP B 1 281 ? 28.562 -20.766 -5.688 1 84.94 281 ASP B N 1
ATOM 4772 C CA . ASP B 1 281 ? 28.828 -19.453 -6.285 1 84.94 281 ASP B CA 1
ATOM 4773 C C . ASP B 1 281 ? 27.891 -19.188 -7.461 1 84.94 281 ASP B C 1
ATOM 4775 O O . ASP B 1 281 ? 27.203 -20.094 -7.926 1 84.94 281 ASP B O 1
ATOM 4779 N N . ALA B 1 282 ? 27.844 -18 -7.797 1 84.69 282 ALA B N 1
ATOM 4780 C CA . ALA B 1 282 ? 27.031 -17.672 -8.969 1 84.69 282 ALA B CA 1
ATOM 4781 C C . ALA B 1 282 ? 27.484 -18.453 -10.195 1 84.69 282 ALA B C 1
ATOM 4783 O O . ALA B 1 282 ? 28.656 -18.391 -10.578 1 84.69 282 ALA B O 1
ATOM 4784 N N . PRO B 1 283 ? 26.562 -19.203 -10.703 1 90.38 283 PRO B N 1
ATOM 4785 C CA . PRO B 1 283 ? 26.969 -20 -11.859 1 90.38 283 PRO B CA 1
ATOM 4786 C C . PRO B 1 283 ? 27.312 -19.141 -13.078 1 90.38 283 PRO B C 1
ATOM 4788 O O . PRO B 1 283 ? 26.719 -18.078 -13.273 1 90.38 283 PRO B O 1
ATOM 4791 N N . THR B 1 284 ? 28.219 -19.641 -13.836 1 90.62 284 THR B N 1
ATOM 4792 C CA . THR B 1 284 ? 28.594 -19 -15.094 1 90.62 284 THR B CA 1
ATOM 4793 C C . THR B 1 284 ? 27.781 -19.578 -16.25 1 90.62 284 THR B C 1
ATOM 4795 O O . THR B 1 284 ? 27.156 -20.625 -16.109 1 90.62 284 THR B O 1
ATOM 4798 N N . GLU B 1 285 ? 27.828 -18.922 -17.359 1 90.38 285 GLU B N 1
ATOM 4799 C CA . GLU B 1 285 ? 27.141 -19.391 -18.562 1 90.38 285 GLU B CA 1
ATOM 4800 C C . GLU B 1 285 ? 27.609 -20.781 -18.969 1 90.38 285 GLU B C 1
ATOM 4802 O O . GLU B 1 285 ? 26.828 -21.578 -19.484 1 90.38 285 GLU B O 1
ATOM 4807 N N . GLU B 1 286 ? 28.828 -21 -18.656 1 91.56 286 GLU B N 1
ATOM 4808 C CA . GLU B 1 286 ? 29.406 -22.281 -19.031 1 91.56 286 GLU B CA 1
ATOM 4809 C C . GLU B 1 286 ? 28.891 -23.422 -18.141 1 91.56 286 GLU B C 1
ATOM 4811 O O . GLU B 1 286 ? 28.922 -24.578 -18.531 1 91.56 286 GLU B O 1
ATOM 4816 N N . GLN B 1 287 ? 28.375 -23.062 -17.047 1 93.88 287 GLN B N 1
ATOM 4817 C CA . GLN B 1 287 ? 27.922 -24.062 -16.094 1 93.88 287 GLN B CA 1
ATOM 4818 C C . GLN B 1 287 ? 26.438 -24.359 -16.266 1 93.88 287 GLN B C 1
ATOM 4820 O O . GLN B 1 287 ? 25.922 -25.328 -15.688 1 93.88 287 GLN B O 1
ATOM 4825 N N . VAL B 1 288 ? 25.812 -23.594 -17.094 1 93.56 288 VAL B N 1
ATOM 4826 C CA . VAL B 1 288 ? 24.375 -23.734 -17.281 1 93.56 288 VAL B CA 1
ATOM 4827 C C . VAL B 1 288 ? 24.062 -25.094 -17.906 1 93.56 288 VAL B C 1
ATOM 4829 O O . VAL B 1 288 ? 23.188 -25.812 -17.422 1 93.56 288 VAL B O 1
ATOM 4832 N N . PRO B 1 289 ? 24.812 -25.484 -18.891 1 93.5 289 PRO B N 1
ATOM 4833 C CA . PRO B 1 289 ? 24.531 -26.812 -19.469 1 93.5 289 PRO B CA 1
ATOM 4834 C C . PRO B 1 289 ? 24.766 -27.938 -18.453 1 93.5 289 PRO B C 1
ATOM 4836 O O . PRO B 1 289 ? 24.062 -28.953 -18.5 1 93.5 289 PRO B O 1
ATOM 4839 N N . ILE B 1 290 ? 25.719 -27.766 -17.594 1 95.31 290 ILE B N 1
ATOM 4840 C CA . ILE B 1 290 ? 26 -28.766 -16.578 1 95.31 290 ILE B CA 1
ATOM 4841 C C . ILE B 1 290 ? 24.797 -28.875 -15.633 1 95.31 290 ILE B C 1
ATOM 4843 O O . ILE B 1 290 ? 24.344 -29.984 -15.312 1 95.31 290 ILE B O 1
ATOM 4847 N N . ALA B 1 291 ? 24.312 -27.781 -15.273 1 95.38 291 ALA B N 1
ATOM 4848 C CA . ALA B 1 291 ? 23.141 -27.766 -14.406 1 95.38 291 ALA B CA 1
ATOM 4849 C C . ALA B 1 291 ? 21.938 -28.406 -15.086 1 95.38 291 ALA B C 1
ATOM 4851 O O . ALA B 1 291 ? 21.203 -29.172 -14.461 1 95.38 291 ALA B O 1
ATOM 4852 N N . MET B 1 292 ? 21.781 -28.109 -16.312 1 94.81 292 MET B N 1
ATOM 4853 C CA . MET B 1 292 ? 20.656 -28.641 -17.062 1 94.81 292 MET B CA 1
ATOM 4854 C C . MET B 1 292 ? 20.75 -30.156 -17.172 1 94.81 292 MET B C 1
ATOM 4856 O O . MET B 1 292 ? 19.734 -30.859 -17.125 1 94.81 292 MET B O 1
ATOM 4860 N N . GLU B 1 293 ? 21.938 -30.609 -17.328 1 95.88 293 GLU B N 1
ATOM 4861 C CA . GLU B 1 293 ? 22.141 -32.062 -17.375 1 95.88 293 GLU B CA 1
ATOM 4862 C C . GLU B 1 293 ? 21.797 -32.688 -16.031 1 95.88 293 GLU B C 1
ATOM 4864 O O . GLU B 1 293 ? 21.219 -33.781 -16 1 95.88 293 GLU B O 1
ATOM 4869 N N . LEU B 1 294 ? 22.234 -32.094 -15.023 1 96.31 294 LEU B N 1
ATOM 4870 C CA . LEU B 1 294 ? 21.922 -32.594 -13.695 1 96.31 294 LEU B CA 1
ATOM 4871 C C . LEU B 1 294 ? 20.406 -32.594 -13.461 1 96.31 294 LEU B C 1
ATOM 4873 O O . LEU B 1 294 ? 19.875 -33.562 -12.906 1 96.31 294 LEU B O 1
ATOM 4877 N N . LEU B 1 295 ? 19.734 -31.594 -13.93 1 96.75 295 LEU B N 1
ATOM 4878 C CA . LEU B 1 295 ? 18.281 -31.531 -13.82 1 96.75 295 LEU B CA 1
ATOM 4879 C C . LEU B 1 295 ? 17.625 -32.656 -14.625 1 96.75 295 LEU B C 1
ATOM 4881 O O . LEU B 1 295 ? 16.609 -33.219 -14.195 1 96.75 295 LEU B O 1
ATOM 4885 N N . ALA B 1 296 ? 18.188 -32.969 -15.758 1 96.12 296 ALA B N 1
ATOM 4886 C CA . ALA B 1 296 ? 17.688 -34.062 -16.594 1 96.12 296 ALA B CA 1
ATOM 4887 C C . ALA B 1 296 ? 17.828 -35.406 -15.891 1 96.12 296 ALA B C 1
ATOM 4889 O O . ALA B 1 296 ? 16.922 -36.219 -15.922 1 96.12 296 ALA B O 1
ATOM 4890 N N . GLN B 1 297 ? 18.969 -35.531 -15.289 1 96.62 297 GLN B N 1
ATOM 4891 C CA . GLN B 1 297 ? 19.234 -36.781 -14.562 1 96.62 297 GLN B CA 1
ATOM 4892 C C . GLN B 1 297 ? 18.25 -36.938 -13.406 1 96.62 297 GLN B C 1
ATOM 4894 O O . GLN B 1 297 ? 17.828 -38.062 -13.086 1 96.62 297 GLN B O 1
ATOM 4899 N N . ALA B 1 298 ? 17.875 -35.875 -12.836 1 96.75 298 ALA B N 1
ATOM 4900 C CA . ALA B 1 298 ? 16.953 -35.906 -11.703 1 96.75 298 ALA B CA 1
ATOM 4901 C C . ALA B 1 298 ? 15.516 -36.031 -12.18 1 96.75 298 ALA B C 1
ATOM 4903 O O . ALA B 1 298 ? 14.609 -36.281 -11.375 1 96.75 298 ALA B O 1
ATOM 4904 N N . GLY B 1 299 ? 15.25 -35.812 -13.484 1 97.25 299 GLY B N 1
ATOM 4905 C CA . GLY B 1 299 ? 13.898 -35.812 -14.008 1 97.25 299 GLY B CA 1
ATOM 4906 C C . GLY B 1 299 ? 13.102 -34.562 -13.633 1 97.25 299 GLY B C 1
ATOM 4907 O O . GLY B 1 299 ? 11.883 -34.625 -13.484 1 97.25 299 GLY B O 1
ATOM 4908 N N . SER B 1 300 ? 13.781 -33.469 -13.484 1 97.38 300 SER B N 1
ATOM 4909 C CA . SER B 1 300 ? 13.156 -32.25 -12.938 1 97.38 300 SER B CA 1
ATOM 4910 C C . SER B 1 300 ? 12.172 -31.656 -13.922 1 97.38 300 SER B C 1
ATOM 4912 O O . SER B 1 300 ? 11.141 -31.109 -13.523 1 97.38 300 SER B O 1
ATOM 4914 N N . ARG B 1 301 ? 12.453 -31.688 -15.164 1 96.38 301 ARG B N 1
ATOM 4915 C CA . ARG B 1 301 ? 11.516 -31.172 -16.156 1 96.38 301 ARG B CA 1
ATOM 4916 C C . ARG B 1 301 ? 10.227 -31.984 -16.156 1 96.38 301 ARG B C 1
ATOM 4918 O O . ARG B 1 301 ? 9.133 -31.406 -16.156 1 96.38 301 ARG B O 1
ATOM 4925 N N . ALA B 1 302 ? 10.391 -33.25 -16.219 1 97.31 302 ALA B N 1
ATOM 4926 C CA . ALA B 1 302 ? 9.227 -34.156 -16.219 1 97.31 302 ALA B CA 1
ATOM 4927 C C . ALA B 1 302 ? 8.375 -33.938 -14.969 1 97.31 302 ALA B C 1
ATOM 4929 O O . ALA B 1 302 ? 7.145 -33.938 -15.047 1 97.31 302 ALA B O 1
ATOM 4930 N N . TYR B 1 303 ? 9.055 -33.781 -13.898 1 97.44 303 TYR B N 1
ATOM 4931 C CA . TYR B 1 303 ? 8.344 -33.531 -12.648 1 97.44 303 TYR B CA 1
ATOM 4932 C C . TYR B 1 303 ? 7.535 -32.219 -12.734 1 97.44 303 TYR B C 1
ATOM 4934 O O . TYR B 1 303 ? 6.359 -32.219 -12.359 1 97.44 303 TYR B O 1
ATOM 4942 N N . ALA B 1 304 ? 8.133 -31.156 -13.188 1 97.12 304 ALA B N 1
ATOM 4943 C CA . ALA B 1 304 ? 7.449 -29.859 -13.305 1 97.12 304 ALA B CA 1
ATOM 4944 C C . ALA B 1 304 ? 6.266 -29.969 -14.266 1 97.12 304 ALA B C 1
ATOM 4946 O O . ALA B 1 304 ? 5.191 -29.422 -13.992 1 97.12 304 ALA B O 1
ATOM 4947 N N . VAL B 1 305 ? 6.457 -30.688 -15.336 1 96.56 305 VAL B N 1
ATOM 4948 C CA . VAL B 1 305 ? 5.395 -30.875 -16.328 1 96.56 305 VAL B CA 1
ATOM 4949 C C . VAL B 1 305 ? 4.234 -31.641 -15.688 1 96.56 305 VAL B C 1
ATOM 4951 O O . VAL B 1 305 ? 3.066 -31.328 -15.93 1 96.56 305 VAL B O 1
ATOM 4954 N N . GLU B 1 306 ? 4.582 -32.594 -14.961 1 97.75 306 GLU B N 1
ATOM 4955 C CA . GLU B 1 306 ? 3.561 -33.375 -14.25 1 97.75 306 GLU B CA 1
ATOM 4956 C C . GLU B 1 306 ? 2.793 -32.5 -13.266 1 97.75 306 GLU B C 1
ATOM 4958 O O . GLU B 1 306 ? 1.582 -32.656 -13.102 1 97.75 306 GLU B O 1
ATOM 4963 N N . GLN B 1 307 ? 3.516 -31.625 -12.594 1 97.56 307 GLN B N 1
ATOM 4964 C CA . GLN B 1 307 ? 2.859 -30.703 -11.664 1 97.56 307 GLN B CA 1
ATOM 4965 C C . GLN B 1 307 ? 1.919 -29.766 -12.406 1 97.56 307 GLN B C 1
ATOM 4967 O O . GLN B 1 307 ? 0.828 -29.453 -11.914 1 97.56 307 GLN B O 1
ATOM 4972 N N . VAL B 1 308 ? 2.328 -29.266 -13.539 1 97.12 308 VAL B N 1
ATOM 4973 C CA . VAL B 1 308 ? 1.449 -28.422 -14.344 1 97.12 308 VAL B CA 1
ATOM 4974 C C . VAL B 1 308 ? 0.177 -29.203 -14.695 1 97.12 308 VAL B C 1
ATOM 4976 O O . VAL B 1 308 ? -0.932 -28.688 -14.531 1 97.12 308 VAL B O 1
ATOM 4979 N N . ALA B 1 309 ? 0.35 -30.469 -15.141 1 96.69 309 ALA B N 1
ATOM 4980 C CA . ALA B 1 309 ? -0.78 -31.312 -15.523 1 96.69 309 ALA B CA 1
ATOM 4981 C C . ALA B 1 309 ? -1.704 -31.562 -14.336 1 96.69 309 ALA B C 1
ATOM 4983 O O . ALA B 1 309 ? -2.928 -31.578 -14.492 1 96.69 309 ALA B O 1
ATOM 4984 N N . HIS B 1 310 ? -1.066 -31.781 -13.25 1 97.88 310 HIS B N 1
ATOM 4985 C CA . HIS B 1 310 ? -1.83 -32.031 -12.031 1 97.88 310 HIS B CA 1
ATOM 4986 C C . HIS B 1 310 ? -2.723 -30.844 -11.688 1 97.88 310 HIS B C 1
ATOM 4988 O O . HIS B 1 310 ? -3.928 -31.016 -11.484 1 97.88 310 HIS B O 1
ATOM 4994 N N . HIS B 1 311 ? -2.191 -29.672 -11.594 1 97.94 311 HIS B N 1
ATOM 4995 C CA . HIS B 1 311 ? -2.957 -28.469 -11.25 1 97.94 311 HIS B CA 1
ATOM 4996 C C . HIS B 1 311 ? -3.941 -28.109 -12.359 1 97.94 311 HIS B C 1
ATOM 4998 O O . HIS B 1 311 ? -5.027 -27.594 -12.086 1 97.94 311 HIS B O 1
ATOM 5004 N N . HIS B 1 312 ? -3.568 -28.406 -13.578 1 96.31 312 HIS B N 1
ATOM 5005 C CA . HIS B 1 312 ? -4.5 -28.25 -14.688 1 96.31 312 HIS B CA 1
ATOM 5006 C C . HIS B 1 312 ? -5.742 -29.109 -14.492 1 96.31 312 HIS B C 1
ATOM 5008 O O . HIS B 1 312 ? -6.867 -28.641 -14.688 1 96.31 312 HIS B O 1
ATOM 5014 N N . GLY B 1 313 ? -5.531 -30.344 -14.18 1 97.19 313 GLY B N 1
ATOM 5015 C CA . GLY B 1 313 ? -6.645 -31.234 -13.891 1 97.19 313 GLY B CA 1
ATOM 5016 C C . GLY B 1 313 ? -7.504 -30.75 -12.734 1 97.19 313 GLY B C 1
ATOM 5017 O O . GLY B 1 313 ? -8.734 -30.812 -12.805 1 97.19 313 GLY B O 1
ATOM 5018 N N . GLN B 1 314 ? -6.867 -30.25 -11.703 1 98.25 314 GLN B N 1
ATOM 5019 C CA . GLN B 1 314 ? -7.594 -29.703 -10.562 1 98.25 314 GLN B CA 1
ATOM 5020 C C . GLN B 1 314 ? -8.43 -28.484 -10.984 1 98.25 314 GLN B C 1
ATOM 5022 O O . GLN B 1 314 ? -9.555 -28.312 -10.5 1 98.25 314 GLN B O 1
ATOM 5027 N N . ALA B 1 315 ? -7.848 -27.672 -11.805 1 98 315 ALA B N 1
ATOM 5028 C CA . ALA B 1 315 ? -8.578 -26.516 -12.305 1 98 315 ALA B CA 1
ATOM 5029 C C . ALA B 1 315 ? -9.836 -26.938 -13.062 1 98 315 ALA B C 1
ATOM 5031 O O . ALA B 1 315 ? -10.914 -26.375 -12.852 1 98 315 ALA B O 1
ATOM 5032 N N . ARG B 1 316 ? -9.688 -27.969 -13.922 1 96.69 316 ARG B N 1
ATOM 5033 C CA . ARG B 1 316 ? -10.812 -28.453 -14.711 1 96.69 316 ARG B CA 1
ATOM 5034 C C . ARG B 1 316 ? -11.906 -29 -13.805 1 96.69 316 ARG B C 1
ATOM 5036 O O . ARG B 1 316 ? -13.094 -28.719 -14.008 1 96.69 316 ARG B O 1
ATOM 5043 N N . GLN B 1 317 ? -11.516 -29.75 -12.875 1 97.88 317 GLN B N 1
ATOM 5044 C CA . GLN B 1 317 ? -12.469 -30.344 -11.938 1 97.88 317 GLN B CA 1
ATOM 5045 C C . GLN B 1 317 ? -13.203 -29.266 -11.156 1 97.88 317 GLN B C 1
ATOM 5047 O O . GLN B 1 317 ? -14.43 -29.328 -10.992 1 97.88 317 GLN B O 1
ATOM 5052 N N . ALA B 1 318 ? -12.516 -28.281 -10.648 1 98.5 318 ALA B N 1
ATOM 5053 C CA . ALA B 1 318 ? -13.117 -27.203 -9.875 1 98.5 318 ALA B CA 1
ATOM 5054 C C . ALA B 1 318 ? -14.07 -26.375 -10.734 1 98.5 318 ALA B C 1
ATOM 5056 O O . ALA B 1 318 ? -15.141 -25.969 -10.273 1 98.5 318 ALA B O 1
ATOM 5057 N N . LEU B 1 319 ? -13.648 -26.156 -11.969 1 98.19 319 LEU B N 1
ATOM 5058 C CA . LEU B 1 319 ? -14.516 -25.406 -12.875 1 98.19 319 LEU B CA 1
ATOM 5059 C C . LEU B 1 319 ? -15.82 -26.172 -13.125 1 98.19 319 LEU B C 1
ATOM 5061 O O . LEU B 1 319 ? -16.891 -25.562 -13.164 1 98.19 319 LEU B O 1
ATOM 5065 N N . GLU B 1 320 ? -15.742 -27.453 -13.305 1 97.69 320 GLU B N 1
ATOM 5066 C CA . GLU B 1 320 ? -16.922 -28.297 -13.5 1 97.69 320 GLU B CA 1
ATOM 5067 C C . GLU B 1 320 ? -17.844 -28.234 -12.281 1 97.69 320 GLU B C 1
ATOM 5069 O O . GLU B 1 320 ? -19.078 -28.172 -12.43 1 97.69 320 GLU B O 1
ATOM 5074 N N . GLU B 1 321 ? -17.219 -28.219 -11.18 1 97.94 321 GLU B N 1
ATOM 5075 C CA . GLU B 1 321 ? -18.016 -28.109 -9.953 1 97.94 321 GLU B CA 1
ATOM 5076 C C . GLU B 1 321 ? -18.719 -26.766 -9.875 1 97.94 321 GLU B C 1
ATOM 5078 O O . GLU B 1 321 ? -19.859 -26.672 -9.391 1 97.94 321 GLU B O 1
ATOM 5083 N N . GLY B 1 322 ? -18.109 -25.781 -10.344 1 97.62 322 GLY B N 1
ATOM 5084 C CA . GLY B 1 322 ? -18.641 -24.422 -10.219 1 97.62 322 GLY B CA 1
ATOM 5085 C C . GLY B 1 322 ? -19.672 -24.094 -11.273 1 97.62 322 GLY B C 1
ATOM 5086 O O . GLY B 1 322 ? -20.625 -23.375 -11.008 1 97.62 322 GLY B O 1
ATOM 5087 N N . LEU B 1 323 ? -19.453 -24.656 -12.445 1 96.94 323 LEU B N 1
ATOM 5088 C CA . LEU B 1 323 ? -20.297 -24.219 -13.562 1 96.94 323 LEU B CA 1
ATOM 5089 C C . LEU B 1 323 ? -21.266 -25.328 -13.977 1 96.94 323 LEU B C 1
ATOM 5091 O O . LEU B 1 323 ? -22.219 -25.078 -14.711 1 96.94 323 LEU B O 1
ATOM 5095 N N . GLY B 1 324 ? -21.031 -26.531 -13.539 1 93.94 324 GLY B N 1
ATOM 5096 C CA . GLY B 1 324 ? -21.859 -27.641 -13.961 1 93.94 324 GLY B CA 1
ATOM 5097 C C . GLY B 1 324 ? -21.781 -27.922 -15.453 1 93.94 324 GLY B C 1
ATOM 5098 O O . GLY B 1 324 ? -20.672 -28.031 -16.016 1 93.94 324 GLY B O 1
ATOM 5099 N N . ARG B 1 325 ? -22.844 -28 -16.141 1 87.44 325 ARG B N 1
ATOM 5100 C CA . ARG B 1 325 ? -22.922 -28.359 -17.547 1 87.44 325 ARG B CA 1
ATOM 5101 C C . ARG B 1 325 ? -22.406 -27.219 -18.438 1 87.44 325 ARG B C 1
ATOM 5103 O O . ARG B 1 325 ? -21.969 -27.453 -19.562 1 87.44 325 ARG B O 1
ATOM 5110 N N . SER B 1 326 ? -22.469 -26.094 -17.891 1 89 326 SER B N 1
ATOM 5111 C CA . SER B 1 326 ? -22.078 -24.922 -18.672 1 89 326 SER B CA 1
ATOM 5112 C C . SER B 1 326 ? -20.578 -24.906 -18.922 1 89 326 SER B C 1
ATOM 5114 O O . SER B 1 326 ? -20.078 -24.078 -19.703 1 89 326 SER B O 1
ATOM 5116 N N . VAL B 1 327 ? -19.969 -25.812 -18.234 1 89.06 327 VAL B N 1
ATOM 5117 C CA . VAL B 1 327 ? -18.531 -25.891 -18.422 1 89.06 327 VAL B CA 1
ATOM 5118 C C . VAL B 1 327 ? -18.219 -26.188 -19.891 1 89.06 327 VAL B C 1
ATOM 5120 O O . VAL B 1 327 ? -17.172 -25.781 -20.406 1 89.06 327 VAL B O 1
ATOM 5123 N N . GLN B 1 328 ? -19.25 -26.922 -20.406 1 87.19 328 GLN B N 1
ATOM 5124 C CA . GLN B 1 328 ? -19.109 -27.156 -21.844 1 87.19 328 GLN B CA 1
ATOM 5125 C C . GLN B 1 328 ? -19.219 -25.859 -22.641 1 87.19 328 GLN B C 1
ATOM 5127 O O . GLN B 1 328 ? -20.203 -25.141 -22.516 1 87.19 328 GLN B O 1
ATOM 5132 N N . GLY B 1 329 ? -18.234 -25.281 -23.172 1 88.94 329 GLY B N 1
ATOM 5133 C CA . GLY B 1 329 ? -18.234 -24.031 -23.938 1 88.94 329 GLY B CA 1
ATOM 5134 C C . GLY B 1 329 ? -17.703 -22.844 -23.141 1 88.94 329 GLY B C 1
ATOM 5135 O O . GLY B 1 329 ? -17.828 -21.703 -23.578 1 88.94 329 GLY B O 1
ATOM 5136 N N . SER B 1 330 ? -17.328 -23.156 -21.969 1 94.06 330 SER B N 1
ATOM 5137 C CA . SER B 1 330 ? -16.844 -22.094 -21.094 1 94.06 330 SER B CA 1
ATOM 5138 C C . SER B 1 330 ? -15.688 -21.328 -21.719 1 94.06 330 SER B C 1
ATOM 5140 O O . SER B 1 330 ? -14.68 -21.922 -22.109 1 94.06 330 SER B O 1
ATOM 5142 N N . VAL B 1 331 ? -15.789 -20.031 -21.75 1 94.31 331 VAL B N 1
ATOM 5143 C CA . VAL B 1 331 ? -14.734 -19.172 -22.25 1 94.31 331 VAL B CA 1
ATOM 5144 C C . VAL B 1 331 ? -13.625 -19.047 -21.203 1 94.31 331 VAL B C 1
ATOM 5146 O O . VAL B 1 331 ? -12.453 -18.891 -21.547 1 94.31 331 VAL B O 1
ATOM 5149 N N . LEU B 1 332 ? -14.023 -19.203 -19.953 1 94.62 332 LEU B N 1
ATOM 5150 C CA . LEU B 1 332 ? -13.031 -19.266 -18.891 1 94.62 332 LEU B CA 1
ATOM 5151 C C . LEU B 1 332 ? -12.062 -20.422 -19.109 1 94.62 332 LEU B C 1
ATOM 5153 O O . LEU B 1 332 ? -10.852 -20.266 -18.922 1 94.62 332 LEU B O 1
ATOM 5157 N N . TRP B 1 333 ? -12.664 -21.469 -19.422 1 93.94 333 TRP B N 1
ATOM 5158 C CA . TRP B 1 333 ? -11.828 -22.641 -19.656 1 93.94 333 TRP B CA 1
ATOM 5159 C C . TRP B 1 333 ? -10.961 -22.453 -20.906 1 93.94 333 TRP B C 1
ATOM 5161 O O . TRP B 1 333 ? -9.797 -22.859 -20.922 1 93.94 333 TRP B O 1
ATOM 5171 N N . GLN B 1 334 ? -11.492 -21.828 -21.938 1 93.38 334 GLN B N 1
ATOM 5172 C CA . GLN B 1 334 ? -10.719 -21.531 -23.141 1 93.38 334 GLN B CA 1
ATOM 5173 C C . GLN B 1 334 ? -9.508 -20.672 -22.812 1 93.38 334 GLN B C 1
ATOM 5175 O O . GLN B 1 334 ? -8.398 -20.953 -23.281 1 93.38 334 GLN B O 1
ATOM 5180 N N . LEU B 1 335 ? -9.727 -19.719 -22.031 1 92.69 335 LEU B N 1
ATOM 5181 C CA . LEU B 1 335 ? -8.633 -18.828 -21.625 1 92.69 335 LEU B CA 1
ATOM 5182 C C . LEU B 1 335 ? -7.59 -19.609 -20.828 1 92.69 335 LEU B C 1
ATOM 5184 O O . LEU B 1 335 ? -6.387 -19.453 -21.047 1 92.69 335 LEU B O 1
ATOM 5188 N N . ALA B 1 336 ? -8.086 -20.422 -19.906 1 91.44 336 ALA B N 1
ATOM 5189 C CA . ALA B 1 336 ? -7.18 -21.219 -19.094 1 91.44 336 ALA B CA 1
ATOM 5190 C C . ALA B 1 336 ? -6.305 -22.125 -19.953 1 91.44 336 ALA B C 1
ATOM 5192 O O . ALA B 1 336 ? -5.102 -22.266 -19.719 1 91.44 336 ALA B O 1
ATOM 5193 N N . GLU B 1 337 ? -6.855 -22.641 -20.969 1 91.06 337 GLU B N 1
ATOM 5194 C CA . GLU B 1 337 ? -6.133 -23.531 -21.875 1 91.06 337 GLU B CA 1
ATOM 5195 C C . GLU B 1 337 ? -5.066 -22.781 -22.672 1 91.06 337 GLU B C 1
ATOM 5197 O O . GLU B 1 337 ? -3.969 -23.297 -22.891 1 91.06 337 GLU B O 1
ATOM 5202 N N . THR B 1 338 ? -5.379 -21.656 -23.047 1 86.94 338 THR B N 1
ATOM 5203 C CA . THR B 1 338 ? -4.418 -20.828 -23.781 1 86.94 338 THR B CA 1
ATOM 5204 C C . THR B 1 338 ? -3.219 -20.484 -22.891 1 86.94 338 THR B C 1
ATOM 5206 O O . THR B 1 338 ? -2.086 -20.422 -23.375 1 86.94 338 THR B O 1
ATOM 5209 N N . LEU B 1 339 ? -3.465 -20.281 -21.672 1 83.5 339 LEU B N 1
ATOM 5210 C CA . LEU B 1 339 ? -2.414 -19.891 -20.75 1 83.5 339 LEU B CA 1
ATOM 5211 C C . LEU B 1 339 ? -1.461 -21.047 -20.484 1 83.5 339 LEU B C 1
ATOM 5213 O O . LEU B 1 339 ? -0.257 -20.844 -20.312 1 83.5 339 LEU B O 1
ATOM 5217 N N . LEU B 1 340 ? -2.01 -22.172 -20.438 1 81.94 340 LEU B N 1
ATOM 5218 C CA . LEU B 1 340 ? -1.223 -23.328 -20.031 1 81.94 340 LEU B CA 1
ATOM 5219 C C . LEU B 1 340 ? -0.49 -23.938 -21.219 1 81.94 340 LEU B C 1
ATOM 5221 O O . LEU B 1 340 ? 0.5 -24.656 -21.047 1 81.94 340 LEU B O 1
ATOM 5225 N N . HIS B 1 341 ? -0.986 -23.703 -22.438 1 77.25 341 HIS B N 1
ATOM 5226 C CA . HIS B 1 341 ? -0.335 -24.25 -23.625 1 77.25 341 HIS B CA 1
ATOM 5227 C C . HIS B 1 341 ? 0.512 -23.203 -24.328 1 77.25 341 HIS B C 1
ATOM 5229 O O . HIS B 1 341 ? 0.926 -23.406 -25.484 1 77.25 341 HIS B O 1
ATOM 5235 N N . ARG B 1 342 ? 0.761 -22.281 -23.594 1 66.12 342 ARG B N 1
ATOM 5236 C CA . ARG B 1 342 ? 1.562 -21.219 -24.188 1 66.12 342 ARG B CA 1
ATOM 5237 C C . ARG B 1 342 ? 3.027 -21.625 -24.281 1 66.12 342 ARG B C 1
ATOM 5239 O O . ARG B 1 342 ? 3.535 -22.344 -23.438 1 66.12 342 ARG B O 1
ATOM 5246 N N . ASP B 1 343 ? 3.617 -21.438 -25.438 1 60.56 343 ASP B N 1
ATOM 5247 C CA . ASP B 1 343 ? 5.059 -21.578 -25.625 1 60.56 343 ASP B CA 1
ATOM 5248 C C . ASP B 1 343 ? 5.793 -20.312 -25.188 1 60.56 343 ASP B C 1
ATOM 5250 O O . ASP B 1 343 ? 7.023 -20.266 -25.188 1 60.56 343 ASP B O 1
ATOM 5254 N N . ALA B 1 344 ? 5.098 -19.344 -25.188 1 54.09 344 ALA B N 1
ATOM 5255 C CA . ALA B 1 344 ? 5.672 -18.078 -24.75 1 54.09 344 ALA B CA 1
ATOM 5256 C C . ALA B 1 344 ? 4.809 -17.422 -23.672 1 54.09 344 ALA B C 1
ATOM 5258 O O . ALA B 1 344 ? 3.598 -17.656 -23.609 1 54.09 344 ALA B O 1
#